Protein 5AX7 (pdb70)

Secondary structure (DSSP, 8-state):
---SSTT-HHHHHHHHHHHHHHHHHHHHHHHHHTTT--EEEEES---SS-HHHHHHHHHHHHHHHHTT-EEEEEESSTTT--HHHHHHHHHTS-GGGEEEEE--EEEEETT-HHHHHHHHHHHHHS-SSEEEEPSEEEE-S-HHHHHHHHHHHHH-TTEEEEESSHHHHHHHHHHHTTTS-EEE---GGGGG---HHHHHHSPP--SEEEES-------SS--EE---SSS---HHHH-TTS-HHHHHHHHHHHHHHHHHTSSEEEE--HHHHHHHHHHT--EEEE--SSTTTTHHHHHHH-GGG-BTTTEEEESSHHHHHHHHHHHHHHT--/--SSTTSHHHHHHHHHHHHHHHHHHHHHHHHHTTT--EEEEES---SS-HHHHHHHHHHHHHHHHTT-EEEEEESSTTT--HHHHHHHHHTS-GGGEEEEE--EEEEETT-HHHHHHHHHHHHHS-SSEEEEPSEEEE-S-HHHHHHHHHHHHH-TTEEEEESSHHHHHHHHHHHTTTS-EEE---GGGGG---HHHHHHSPP--SEEEE-----SS--EE---SSS---HHHH-TTS-HHHHHHHHHHHHHHHHHTSSEEEE--HHHHHHHHHHT--EEEE--SSS-TTHHHHHHH-GGG-BTTTEEEESSHHHHHHHHHHHHHHT--

InterPro domains:
  IPR007345 Polysaccharide pyruvyl transferase [PF04230] (103-357)

Solvent-accessible surface area: 27694 Å² total; per-residue (Å²): 163,128,45,7,0,50,113,4,82,189,24,0,60,46,0,52,53,8,0,71,12,0,22,69,0,0,72,23,10,2,121,46,39,6,77,57,7,107,62,0,0,2,2,8,4,4,52,66,47,30,0,3,34,0,0,1,6,10,0,1,42,87,0,3,98,51,28,117,6,103,44,32,21,34,0,8,115,96,99,64,32,37,35,84,99,0,130,81,75,19,79,138,23,77,131,115,59,1,0,0,0,1,5,1,0,30,8,4,5,35,149,77,84,115,52,8,75,2,7,28,52,0,1,107,68,9,64,84,16,57,2,3,0,2,1,1,28,3,125,16,112,98,118,141,77,17,101,111,5,25,84,0,1,39,117,18,80,64,1,13,2,0,0,20,6,22,64,5,5,29,29,0,9,118,36,5,2,182,91,1,39,3,12,15,0,0,0,1,0,0,21,26,10,65,15,32,109,56,43,98,84,21,100,108,90,69,28,6,6,16,0,11,111,129,141,88,116,94,89,41,143,31,78,91,20,68,87,47,1,47,148,90,21,17,109,77,8,120,60,114,139,14,57,42,50,68,22,0,47,21,7,16,84,17,0,1,88,28,0,2,24,6,77,0,0,0,0,12,32,4,14,0,0,0,0,0,0,0,0,3,2,11,0,0,0,0,27,77,53,163,174,5,96,1,36,40,2,6,46,13,26,0,55,20,0,54,53,69,0,0,0,28,38,25,106,41,28,107,122,0,44,61,30,12,69,118,3,48,162,63,42,41,9,208,48,8,3,62,113,6,82,225,42,0,60,46,0,52,52,7,0,72,9,0,20,68,0,0,71,25,8,2,120,47,42,6,76,56,6,101,65,0,0,2,2,7,3,3,54,65,46,44,1,2,34,0,0,1,4,15,0,1,64,90,0,2,87,56,32,108,6,97,23,34,20,33,0,7,117,97,99,64,31,34,38,85,94,0,139,73,53,18,87,126,20,78,128,116,62,0,0,0,0,1,5,1,0,30,8,4,6,29,140,78,82,116,50,9,77,4,6,28,54,0,1,122,72,13,61,82,16,56,2,3,0,2,1,1,35,3,125,16,123,88,112,130,79,18,108,118,5,27,71,0,0,41,113,18,79,61,0,12,2,1,0,20,5,24,62,4,6,28,30,0,12,119,35,5,4,183,95,1,44,4,12,14,0,0,1,1,0,0,19,17,10,64,18,38,114,43,39,107,84,23,108,90,90,60,28,5,4,28,0,17,228,87,99,74,90,138,27,79,116,21,96,87,48,4,56,147,90,22,18,110,66,8,122,62,112,137,15,56,42,56,67,24,0,62,18,8,18,82,17,0,2,92,29,0,0,23,2,80,0,0,1,0,14,58,20,16,0,0,0,0,0,0,0,0,4,2,16,0,0,0,0,29,67,42,187,157,9,125,1,42,37,2,7,31,14,26,0,48,19,0,52,54,67,0,0,0,29,40,26,103,39,42,106,119,0,60,58,29,7,85,103,4,55,148,62,42,57,9

Sequence (662 aa):
KKPLFTKSPRNSASCESTITLQSNLLFTYYKHYFAGIKKVALIGFPDHPNKGDSAIYVAEKKLLDALNIEVVYITAQEADYSASELKSIISDIPRDEFALAFHGGGNFGDLYPDHQHLRELVVRDFPSFTTISFPQSVWYNEQQLLEQASILYAENPNITLVTRDRQQSYGFAVDAFGKHNEVLLTPDIVFFMGPIPEIREATPITHDVLILARLDTLNAANLTYSVEDWLLWDPPVAQNPDSSFDDRGQARYEAGAEFLASARVVITDRLHAHILSTLMGIPHIVVENSQMGKITNYHNTWLHHGCTLDGVSVVVDSVDKALSLLLEWNEAGYFKPLFTKSPRNSASCESTITLQSNLLFTYYKHYFAGIKKVALIGFPDHPNKGDSAIYVAEKKLLDALNIEVVYITAQEADYSASELKSIISDIPRDEFALAFHGGGNFGDLYPDHQHLRELVVRDFPSFTTISFPQSVWYNEQQLLEQASILYAENPNITLVTRDRQSYGFAVDAFGKHNEVLLTPDIVFFMGPIPEIREATPITHDVLILARLNAANLTYSVEDWLLWDPPVAQNPDSSFDDRGQARYEAGAEFLASARVVITDRLHAHILSTLMGIPHIVVENSQMGKITNYHNTWLHGCTLDGVSVVVDSVDKALSLLLEWNEAGYF

Radius of gyration: 26.62 Å; Cα contacts (8 Å, |Δi|>4): 1272; chains: 2; bounding box: 64×57×82 Å

Nearest PDB structures (foldseek):
  5ax7-assembly1_A  TM=1.003E+00  e=6.251E-67  Schizosaccharomyces pombe 972h-
  5ax7-assembly1_B  TM=1.002E+00  e=1.310E-64  Schizosaccharomyces pombe 972h-
  6x1l-assembly1_A-2  TM=7.388E-01  e=2.047E-11  Klebsiella pneumoniae subsp. pneumoniae NTUH-K2044
  5l3s-assembly3_E  TM=4.885E-01  e=7.359E-01  Saccharolobus solfataricus P2
  5ax7-assembly1_B  TM=1.003E+00  e=1.657E-67  Schizosaccharomyces pombe 972h-

B-factor: mean 54.09, std 15.72, range [27.33, 102.31]

Structure (mmCIF, N/CA/C/O backbone):
data_5AX7
#
_entry.id   5AX7
#
_cell.length_a   85.529
_cell.length_b   85.529
_cell.length_c   93.611
_cell.angle_alpha   90.00
_cell.angle_beta   90.00
_cell.angle_gamma   120.00
#
_symmetry.space_group_name_H-M   'P 31'
#
loop_
_entity.id
_entity.type
_entity.pdbx_description
1 polymer 'Pyruvyl transferase 1'
2 non-polymer 'ZINC ION'
3 water water
#
loop_
_atom_site.group_PDB
_atom_site.id
_atom_site.type_symbol
_atom_site.label_atom_id
_atom_site.label_alt_id
_atom_site.label_comp_id
_atom_site.label_asym_id
_atom_site.label_entity_id
_atom_site.label_seq_id
_atom_site.pdbx_PDB_ins_code
_atom_site.Cartn_x
_atom_site.Cartn_y
_atom_site.Cartn_z
_atom_site.occupancy
_atom_site.B_iso_or_equiv
_atom_site.auth_seq_id
_atom_site.auth_comp_id
_atom_site.auth_asym_id
_atom_site.auth_atom_id
_atom_site.pdbx_PDB_model_num
ATOM 1 N N . LYS A 1 1 ? 7.486 61.509 -1.948 1.00 75.08 54 LYS A N 1
ATOM 2 C CA . LYS A 1 1 ? 6.298 60.786 -1.404 1.00 74.44 54 LYS A CA 1
ATOM 3 C C . LYS A 1 1 ? 6.203 59.368 -1.960 1.00 72.61 54 LYS A C 1
ATOM 4 O O . LYS A 1 1 ? 5.976 58.418 -1.208 1.00 71.80 54 LYS A O 1
ATOM 6 N N . LYS A 1 2 ? 6.379 59.231 -3.274 1.00 70.61 55 LYS A N 1
ATOM 7 C CA . LYS A 1 2 ? 6.261 57.927 -3.934 1.00 68.80 55 LYS A CA 1
ATOM 8 C C . LYS A 1 2 ? 7.431 56.986 -3.563 1.00 63.94 55 LYS A C 1
ATOM 9 O O . LYS A 1 2 ? 8.515 57.449 -3.174 1.00 61.57 55 LYS A O 1
ATOM 15 N N . PRO A 1 3 ? 7.216 55.663 -3.680 1.00 60.46 56 PRO A N 1
ATOM 16 C CA . PRO A 1 3 ? 8.244 54.692 -3.289 1.00 58.01 56 PRO A CA 1
ATOM 17 C C . PRO A 1 3 ? 9.545 54.799 -4.085 1.00 54.96 56 PRO A C 1
ATOM 18 O O . PRO A 1 3 ? 9.541 55.255 -5.227 1.00 55.88 56 PRO A O 1
ATOM 22 N N . LEU A 1 4 ? 10.644 54.375 -3.469 1.00 52.69 57 LEU A N 1
ATOM 23 C CA . LEU A 1 4 ? 11.948 54.330 -4.129 1.00 50.43 57 LEU A CA 1
ATOM 24 C C . LEU A 1 4 ? 11.946 53.233 -5.188 1.00 50.17 57 LEU A C 1
ATOM 25 O O . LEU A 1 4 ? 12.424 53.437 -6.304 1.00 49.35 57 LEU A O 1
ATOM 30 N N . PHE A 1 5 ? 11.413 52.071 -4.822 1.00 50.40 58 PHE A N 1
ATOM 31 C CA . PHE A 1 5 ? 11.163 50.999 -5.775 1.00 52.20 58 PHE A CA 1
ATOM 32 C C . PHE A 1 5 ? 9.699 51.040 -6.198 1.00 53.70 58 PHE A C 1
ATOM 33 O O . PHE A 1 5 ? 8.825 50.451 -5.538 1.00 54.52 58 PHE A O 1
ATOM 41 N N . THR A 1 6 ? 9.449 51.749 -7.299 1.00 55.98 59 THR A N 1
ATOM 42 C CA . THR A 1 6 ? 8.146 51.780 -7.923 1.00 58.79 59 THR A CA 1
ATOM 43 C C . THR A 1 6 ? 8.086 50.401 -8.567 1.00 63.31 59 THR A C 1
ATOM 44 O O . THR A 1 6 ? 9.100 49.911 -9.071 1.00 70.27 59 THR A O 1
ATOM 48 N N . LYS A 1 7 ? 6.919 49.778 -8.538 1.00 63.92 60 LYS A N 1
ATOM 49 C CA . LYS A 1 7 ? 6.711 48.400 -8.996 1.00 64.58 60 LYS A CA 1
ATOM 50 C C . LYS A 1 7 ? 6.920 47.359 -7.887 1.00 64.45 60 LYS A C 1
ATOM 51 O O . LYS A 1 7 ? 6.726 46.175 -8.132 1.00 65.03 60 LYS A O 1
ATOM 57 N N . SER A 1 8 ? 7.317 47.788 -6.687 1.00 64.78 61 SER A N 1
ATOM 58 C CA . SER A 1 8 ? 7.316 46.910 -5.512 1.00 65.89 61 SER A CA 1
ATOM 59 C C . SER A 1 8 ? 7.127 47.762 -4.251 1.00 65.97 61 SER A C 1
ATOM 60 O O . SER A 1 8 ? 7.991 47.777 -3.372 1.00 65.10 61 SER A O 1
ATOM 63 N N . PRO A 1 9 ? 5.974 48.457 -4.155 1.00 65.90 62 PRO A N 1
ATOM 64 C CA . PRO A 1 9 ? 5.772 49.544 -3.190 1.00 66.46 62 PRO A CA 1
ATOM 65 C C . PRO A 1 9 ? 5.841 49.141 -1.716 1.00 65.67 62 PRO A C 1
ATOM 66 O O . PRO A 1 9 ? 6.454 49.855 -0.921 1.00 65.26 62 PRO A O 1
ATOM 70 N N . ARG A 1 10 ? 5.213 48.022 -1.357 1.00 66.27 63 ARG A N 1
ATOM 71 C CA . ARG A 1 10 ? 5.187 47.586 0.044 1.00 68.34 63 ARG A CA 1
ATOM 72 C C . ARG A 1 10 ? 6.585 47.181 0.518 1.00 64.26 63 ARG A C 1
ATOM 73 O O . ARG A 1 10 ? 7.025 47.595 1.592 1.00 64.40 63 ARG A O 1
ATOM 81 N N . ASN A 1 11 ? 7.278 46.387 -0.298 1.00 58.07 64 ASN A N 1
ATOM 82 C CA . ASN A 1 11 ? 8.654 45.986 -0.010 1.00 53.08 64 ASN A CA 1
ATOM 83 C C . ASN A 1 11 ? 9.637 47.159 -0.041 1.00 50.64 64 ASN A C 1
ATOM 84 O O . ASN A 1 11 ? 10.655 47.128 0.648 1.00 50.46 64 ASN A O 1
ATOM 89 N N . SER A 1 12 ? 9.335 48.179 -0.844 1.00 48.78 65 SER A N 1
ATOM 90 C CA . SER A 1 12 ? 10.171 49.383 -0.925 1.00 47.29 65 SER A CA 1
ATOM 91 C C . SER A 1 12 ? 10.305 50.093 0.421 1.00 46.77 65 SER A C 1
ATOM 92 O O . SER A 1 12 ? 11.379 50.600 0.756 1.00 47.93 65 SER A O 1
ATOM 95 N N . ALA A 1 13 ? 9.214 50.127 1.183 1.00 44.75 66 ALA A N 1
ATOM 96 C CA . ALA A 1 13 ? 9.195 50.788 2.490 1.00 44.30 66 ALA A CA 1
ATOM 97 C C . ALA A 1 13 ? 10.237 50.203 3.442 1.00 42.31 66 ALA A C 1
ATOM 98 O O . ALA A 1 13 ? 10.908 50.942 4.163 1.00 41.10 66 ALA A O 1
ATOM 100 N N . SER A 1 14 ? 10.358 48.877 3.440 1.00 42.31 67 SER A N 1
ATOM 101 C CA . SER A 1 14 ? 11.320 48.173 4.286 1.00 42.87 67 SER A CA 1
ATOM 102 C C . SER A 1 14 ? 12.767 48.533 3.939 1.00 42.95 67 SER A C 1
ATOM 103 O O . SER A 1 14 ? 13.582 48.748 4.832 1.00 45.54 67 SER A O 1
ATOM 106 N N . CYS A 1 15 ? 13.084 48.608 2.650 1.00 43.47 68 CYS A N 1
ATOM 107 C CA . CYS A 1 15 ? 14.452 48.919 2.226 1.00 45.71 68 CYS A CA 1
ATOM 108 C C . CYS A 1 15 ? 14.802 50.390 2.430 1.00 44.59 68 CYS A C 1
ATOM 109 O O . CYS A 1 15 ? 15.951 50.720 2.711 1.00 44.72 68 CYS A O 1
ATOM 112 N N . GLU A 1 16 ? 13.812 51.267 2.289 1.00 44.73 69 GLU A N 1
ATOM 113 C CA . GLU A 1 16 ? 14.002 52.692 2.552 1.00 45.23 69 GLU A CA 1
ATOM 114 C C . GLU A 1 16 ? 14.309 52.951 4.027 1.00 43.20 69 GLU A C 1
ATOM 115 O O . GLU A 1 16 ? 15.127 53.813 4.352 1.00 43.06 69 GLU A O 1
ATOM 121 N N . SER A 1 17 ? 13.650 52.206 4.911 1.00 41.62 70 SER A N 1
ATOM 122 C CA . SER A 1 17 ? 13.934 52.271 6.341 1.00 41.17 70 SER A CA 1
ATOM 123 C C . SER A 1 17 ? 15.362 51.826 6.632 1.00 39.53 70 SER A C 1
ATOM 124 O O . SER A 1 17 ? 16.053 52.447 7.434 1.00 37.88 70 SER A O 1
ATOM 127 N N . THR A 1 18 ? 15.786 50.747 5.974 1.00 39.12 71 THR A N 1
ATOM 128 C CA . THR A 1 18 ? 17.138 50.208 6.126 1.00 39.15 71 THR A CA 1
ATOM 129 C C . THR A 1 18 ? 18.203 51.188 5.637 1.00 38.61 71 THR A C 1
ATOM 130 O O . THR A 1 18 ? 19.257 51.318 6.260 1.00 41.73 71 THR A O 1
ATOM 134 N N . ILE A 1 19 ? 17.924 51.881 4.538 1.00 38.69 72 ILE A N 1
ATOM 135 C CA . ILE A 1 19 ? 18.818 52.935 4.048 1.00 39.57 72 ILE A CA 1
ATOM 136 C C . ILE A 1 19 ? 18.955 54.048 5.086 1.00 39.18 72 ILE A C 1
ATOM 137 O O . ILE A 1 19 ? 20.068 54.482 5.390 1.00 40.53 72 ILE A O 1
ATOM 142 N N . THR A 1 20 ? 17.820 54.500 5.615 1.00 38.95 73 THR A N 1
ATOM 143 C CA . THR A 1 20 ? 17.782 55.546 6.640 1.00 39.48 73 THR A CA 1
ATOM 144 C C . THR A 1 20 ? 18.527 55.142 7.913 1.00 38.33 73 THR A C 1
ATOM 145 O O . THR A 1 20 ? 19.226 55.959 8.515 1.00 39.17 73 THR A O 1
ATOM 149 N N . LEU A 1 21 ? 18.379 53.887 8.326 1.00 37.68 74 LEU A N 1
ATOM 150 C CA . LEU A 1 21 ? 19.096 53.393 9.498 1.00 37.56 74 LEU A CA 1
ATOM 151 C C . LEU A 1 21 ? 20.609 53.506 9.301 1.00 37.03 74 LEU A C 1
ATOM 152 O O . LEU A 1 21 ? 21.317 54.038 10.152 1.00 38.41 74 LEU A O 1
ATOM 157 N N . GLN A 1 22 ? 21.097 53.002 8.175 1.00 36.67 75 GLN A N 1
ATOM 158 C CA . GLN A 1 22 ? 22.528 53.028 7.889 1.00 37.23 75 GLN A CA 1
ATOM 159 C C . GLN A 1 22 ? 23.066 54.453 7.807 1.00 37.98 75 GLN A C 1
ATOM 160 O O . GLN A 1 22 ? 24.157 54.738 8.305 1.00 37.73 75 GLN A O 1
ATOM 166 N N . SER A 1 23 ? 22.298 55.337 7.176 1.00 38.02 76 SER A N 1
ATOM 167 C CA . SER A 1 23 ? 22.676 56.743 7.045 1.00 39.72 76 SER A CA 1
ATOM 168 C C . SER A 1 23 ? 22.784 57.437 8.407 1.00 38.63 76 SER A C 1
ATOM 169 O O . SER A 1 23 ? 23.719 58.205 8.642 1.00 38.70 76 SER A O 1
ATOM 172 N N . ASN A 1 24 ? 21.833 57.157 9.296 1.00 37.59 77 ASN A N 1
ATOM 173 C CA . ASN A 1 24 ? 21.841 57.722 10.646 1.00 38.33 77 ASN A CA 1
ATOM 174 C C . ASN A 1 24 ? 23.010 57.221 11.501 1.00 39.41 77 ASN A C 1
ATOM 175 O O . ASN A 1 24 ? 23.627 58.000 12.234 1.00 42.07 77 ASN A O 1
ATOM 180 N N . LEU A 1 25 ? 23.300 55.924 11.419 1.00 38.69 78 LEU A N 1
ATOM 181 C CA . LEU A 1 25 ? 24.422 55.336 12.158 1.00 39.04 78 LEU A CA 1
ATOM 182 C C . LEU A 1 25 ? 25.753 55.931 11.710 1.00 38.19 78 LEU A C 1
ATOM 183 O O . LEU A 1 25 ? 26.601 56.265 12.535 1.00 39.01 78 LEU A O 1
ATOM 188 N N . LEU A 1 26 ? 25.931 56.070 10.402 1.00 38.77 79 LEU A N 1
ATOM 189 C CA . LEU A 1 26 ? 27.129 56.710 9.864 1.00 39.96 79 LEU A CA 1
ATOM 190 C C . LEU A 1 26 ? 27.301 58.109 10.451 1.00 40.19 79 LEU A C 1
ATOM 191 O O . LEU A 1 26 ? 28.376 58.457 10.930 1.00 40.38 79 LEU A O 1
ATOM 196 N N . PHE A 1 27 ? 26.229 58.895 10.422 1.00 40.51 80 PHE A N 1
ATOM 197 C CA . PHE A 1 27 ? 26.251 60.249 10.965 1.00 41.00 80 PHE A CA 1
ATOM 198 C C . PHE A 1 27 ? 26.578 60.243 12.453 1.00 39.63 80 PHE A C 1
ATOM 199 O O . PHE A 1 27 ? 27.478 60.945 12.896 1.00 39.45 80 PHE A O 1
ATOM 207 N N . THR A 1 28 ? 25.849 59.432 13.212 1.00 38.90 81 THR A N 1
ATOM 208 C CA . THR A 1 28 ? 26.032 59.347 14.656 1.00 39.28 81 THR A CA 1
ATOM 209 C C . THR A 1 28 ? 27.463 58.965 15.056 1.00 40.05 81 THR A C 1
ATOM 210 O O . THR A 1 28 ? 28.033 59.558 15.976 1.00 40.01 81 THR A O 1
ATOM 214 N N . TYR A 1 29 ? 28.031 57.969 14.381 1.00 39.14 82 TYR A N 1
ATOM 215 C CA . TYR A 1 29 ? 29.394 57.529 14.685 1.00 39.50 82 TYR A CA 1
ATOM 216 C C . TYR A 1 29 ? 30.417 58.601 14.313 1.00 40.95 82 TYR A C 1
ATOM 217 O O . TYR A 1 29 ? 31.262 58.961 15.125 1.00 42.62 82 TYR A O 1
ATOM 226 N N . TYR A 1 30 ? 30.336 59.110 13.088 1.00 42.14 83 TYR A N 1
ATOM 227 C CA . TYR A 1 30 ? 31.360 60.029 12.591 1.00 44.26 83 TYR A CA 1
ATOM 228 C C . TYR A 1 30 ? 31.237 61.447 13.159 1.00 47.02 83 TYR A C 1
ATOM 229 O O . TYR A 1 30 ? 32.245 62.141 13.301 1.00 46.79 83 TYR A O 1
ATOM 238 N N . LYS A 1 31 ? 30.021 61.869 13.500 1.00 47.37 84 LYS A N 1
ATOM 239 C CA . LYS A 1 31 ? 29.837 63.114 14.241 1.00 49.35 84 LYS A CA 1
ATOM 240 C C . LYS A 1 31 ? 30.618 63.048 15.555 1.00 47.68 84 LYS A C 1
ATOM 241 O O . LYS A 1 31 ? 31.355 63.969 15.888 1.00 46.78 84 LYS A O 1
ATOM 247 N N . HIS A 1 32 ? 30.464 61.943 16.282 1.00 46.86 85 HIS A N 1
ATOM 248 C CA . HIS A 1 32 ? 31.173 61.745 17.544 1.00 45.15 85 HIS A CA 1
ATOM 249 C C . HIS A 1 32 ? 32.694 61.726 17.363 1.00 45.49 85 HIS A C 1
ATOM 250 O O . HIS A 1 32 ? 33.405 62.484 18.025 1.00 46.56 85 HIS A O 1
ATOM 257 N N . TYR A 1 33 ? 33.188 60.871 16.469 1.00 43.27 86 TYR A N 1
ATOM 258 C CA . TYR A 1 33 ? 34.635 60.671 16.330 1.00 42.93 86 TYR A CA 1
ATOM 259 C C . TYR A 1 33 ? 35.361 61.822 15.621 1.00 43.41 86 TYR A C 1
ATOM 260 O O . TYR A 1 33 ? 36.576 61.955 15.759 1.00 43.05 86 TYR A O 1
ATOM 269 N N . PHE A 1 34 ? 34.618 62.649 14.881 1.00 44.37 87 PHE A N 1
ATOM 270 C CA . PHE A 1 34 ? 35.166 63.872 14.289 1.00 44.84 87 PHE A CA 1
ATOM 271 C C . PHE A 1 34 ? 34.872 65.114 15.138 1.00 46.31 87 PHE A C 1
ATOM 272 O O . PHE A 1 34 ? 35.090 66.234 14.678 1.00 48.14 87 PHE A O 1
ATOM 280 N N . ALA A 1 35 ? 34.404 64.928 16.371 1.00 47.35 88 ALA A N 1
ATOM 281 C CA . ALA A 1 35 ? 34.108 66.055 17.262 1.00 48.54 88 ALA A CA 1
ATOM 282 C C . ALA A 1 35 ? 35.313 66.983 17.384 1.00 48.86 88 ALA A C 1
ATOM 283 O O . ALA A 1 35 ? 36.417 66.532 17.697 1.00 49.08 88 ALA A O 1
ATOM 285 N N . GLY A 1 36 ? 35.097 68.272 17.120 1.00 48.86 89 GLY A N 1
ATOM 286 C CA . GLY A 1 36 ? 36.154 69.285 17.210 1.00 48.57 89 GLY A CA 1
ATOM 287 C C . GLY A 1 36 ? 36.944 69.503 15.930 1.00 49.00 89 GLY A C 1
ATOM 288 O O . GLY A 1 36 ? 37.646 70.507 15.797 1.00 48.83 89 GLY A O 1
ATOM 289 N N . ILE A 1 37 ? 36.829 68.573 14.982 1.00 49.46 90 ILE A N 1
ATOM 290 C CA . ILE A 1 37 ? 37.625 68.616 13.757 1.00 48.34 90 ILE A CA 1
ATOM 291 C C . ILE A 1 37 ? 36.983 69.578 12.767 1.00 48.14 90 ILE A C 1
ATOM 292 O O . ILE A 1 37 ? 35.773 69.544 12.558 1.00 46.61 90 ILE A O 1
ATOM 297 N N . LYS A 1 38 ? 37.803 70.441 12.173 1.00 50.60 91 LYS A N 1
ATOM 298 C CA . LYS A 1 38 ? 37.355 71.376 11.140 1.00 50.89 91 LYS A CA 1
ATOM 299 C C . LYS A 1 38 ? 37.970 71.087 9.771 1.00 50.89 91 LYS A C 1
ATOM 300 O O . LYS A 1 38 ? 37.352 71.369 8.742 1.00 49.29 91 LYS A O 1
ATOM 306 N N . LYS A 1 39 ? 39.185 70.540 9.757 1.00 51.98 92 LYS A N 1
ATOM 307 C CA . LYS A 1 39 ? 39.909 70.301 8.512 1.00 53.73 92 LYS A CA 1
ATOM 308 C C . LYS A 1 39 ? 40.508 68.898 8.491 1.00 52.80 92 LYS A C 1
ATOM 309 O O . LYS A 1 39 ? 40.896 68.363 9.528 1.00 53.14 92 LYS A O 1
ATOM 315 N N . VAL A 1 40 ? 40.593 68.318 7.297 1.00 52.89 93 VAL A N 1
ATOM 316 C CA . VAL A 1 40 ? 40.973 66.920 7.138 1.00 53.67 93 VAL A CA 1
ATOM 317 C C . VAL A 1 40 ? 41.860 66.724 5.909 1.00 53.92 93 VAL A C 1
ATOM 318 O O . VAL A 1 40 ? 41.687 67.399 4.892 1.00 54.25 93 VAL A O 1
ATOM 322 N N . ALA A 1 41 ? 42.814 65.801 6.023 1.00 51.44 94 ALA A N 1
ATOM 323 C CA . ALA A 1 41 ? 43.557 65.295 4.875 1.00 49.57 94 ALA A CA 1
ATOM 324 C C . ALA A 1 41 ? 43.029 63.900 4.536 1.00 48.45 94 ALA A C 1
ATOM 325 O O . ALA A 1 41 ? 42.938 63.044 5.417 1.00 47.91 94 ALA A O 1
ATOM 327 N N . LEU A 1 42 ? 42.675 63.679 3.271 1.00 46.84 95 LEU A N 1
ATOM 328 C CA . LEU A 1 42 ? 42.207 62.372 2.818 1.00 46.92 95 LEU A CA 1
ATOM 329 C C . LEU A 1 42 ? 43.375 61.548 2.283 1.00 46.92 95 LEU A C 1
ATOM 330 O O . LEU A 1 42 ? 44.061 61.962 1.348 1.00 47.56 95 LEU A O 1
ATOM 335 N N . ILE A 1 43 ? 43.592 60.379 2.880 1.00 45.75 96 ILE A N 1
ATOM 336 C CA . ILE A 1 43 ? 44.710 59.517 2.521 1.00 44.60 96 ILE A CA 1
ATOM 337 C C . ILE A 1 43 ? 44.191 58.278 1.795 1.00 44.40 96 I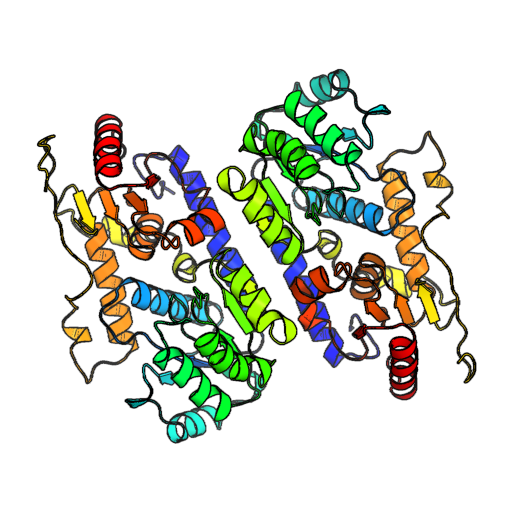LE A C 1
ATOM 338 O O . ILE A 1 43 ? 43.302 57.586 2.292 1.00 41.87 96 ILE A O 1
ATOM 343 N N . GLY A 1 44 ? 44.757 58.004 0.622 1.00 44.42 97 GLY A N 1
ATOM 344 C CA . GLY A 1 44 ? 44.418 56.817 -0.159 1.00 43.33 97 GLY A CA 1
ATOM 345 C C . GLY A 1 44 ? 43.285 57.032 -1.142 1.00 44.01 97 GLY A C 1
ATOM 346 O O . GLY A 1 44 ? 42.473 56.137 -1.361 1.00 41.61 97 GLY A O 1
ATOM 347 N N . PHE A 1 45 ? 43.231 58.217 -1.744 1.00 44.80 98 PHE A N 1
ATOM 348 C CA . PHE A 1 45 ? 42.203 58.527 -2.729 1.00 44.98 98 PHE A CA 1
ATOM 349 C C . PHE A 1 45 ? 42.305 57.552 -3.900 1.00 45.13 98 PHE A C 1
ATOM 350 O O . PHE A 1 45 ? 43.403 57.311 -4.398 1.00 45.47 98 PHE A O 1
ATOM 358 N N . PRO A 1 46 ? 41.164 57.001 -4.357 1.00 46.48 99 PRO A N 1
ATOM 359 C CA . PRO A 1 46 ? 41.205 55.975 -5.393 1.00 48.51 99 PRO A CA 1
ATOM 360 C C . PRO A 1 46 ? 41.341 56.568 -6.793 1.00 49.93 99 PRO A C 1
ATOM 361 O O . PRO A 1 46 ? 40.343 56.767 -7.489 1.00 51.05 99 PRO A O 1
ATOM 365 N N . ASP A 1 47 ? 42.576 56.835 -7.201 1.00 52.02 100 ASP A N 1
ATOM 366 C CA . ASP A 1 47 ? 42.839 57.390 -8.522 1.00 53.05 100 ASP A CA 1
ATOM 367 C C . ASP A 1 47 ? 43.003 56.261 -9.537 1.00 51.97 100 ASP A C 1
ATOM 368 O O . ASP A 1 47 ? 44.105 55.987 -10.026 1.00 51.88 100 ASP A O 1
ATOM 373 N N . HIS A 1 48 ? 41.881 55.615 -9.840 1.00 50.91 101 HIS A N 1
ATOM 374 C CA . HIS A 1 48 ? 41.831 54.507 -10.787 1.00 51.21 101 HIS A CA 1
ATOM 375 C C . HIS A 1 48 ? 40.367 54.274 -11.183 1.00 52.36 101 HIS A C 1
ATOM 376 O O . HIS A 1 48 ? 39.467 54.819 -10.539 1.00 53.07 101 HIS A O 1
ATOM 383 N N . PRO A 1 49 ? 40.119 53.482 -12.244 1.00 53.79 102 PRO A N 1
ATOM 384 C CA . PRO A 1 49 ? 38.777 53.417 -12.850 1.00 54.49 102 PRO A CA 1
ATOM 385 C C . PRO A 1 49 ? 37.623 52.785 -12.051 1.00 55.50 102 PRO A C 1
ATOM 386 O O . PRO A 1 49 ? 36.483 52.874 -12.501 1.00 55.46 102 PRO A O 1
ATOM 390 N N . ASN A 1 50 ? 37.885 52.161 -10.905 1.00 55.36 103 ASN A N 1
ATOM 391 C CA . ASN A 1 50 ? 36.813 51.488 -10.162 1.00 55.77 103 ASN A CA 1
ATOM 392 C C . ASN A 1 50 ? 35.705 52.447 -9.712 1.00 54.66 103 ASN A C 1
ATOM 393 O O . ASN A 1 50 ? 35.941 53.359 -8.923 1.00 53.54 103 ASN A O 1
ATOM 398 N N . LYS A 1 51 ? 34.496 52.209 -10.213 1.00 54.93 104 LYS A N 1
ATOM 399 C CA . LYS A 1 51 ? 33.343 53.085 -9.965 1.00 54.73 104 LYS A CA 1
ATOM 400 C C . LYS A 1 51 ? 32.884 53.092 -8.506 1.00 53.16 104 LYS A C 1
ATOM 401 O O . LYS A 1 51 ? 32.476 54.134 -7.987 1.00 55.21 104 LYS A O 1
ATOM 407 N N . GLY A 1 52 ? 32.941 51.934 -7.855 1.00 50.00 105 GLY A N 1
ATOM 408 C CA . GLY A 1 52 ? 32.541 51.814 -6.455 1.00 48.15 105 GLY A CA 1
ATOM 409 C C . GLY A 1 52 ? 33.414 52.615 -5.511 1.00 46.89 105 GLY A C 1
ATOM 410 O O . GLY A 1 52 ? 32.912 53.245 -4.579 1.00 46.44 105 GLY A O 1
ATOM 411 N N . ASP A 1 53 ? 34.722 52.597 -5.755 1.00 45.69 106 ASP A N 1
ATOM 412 C CA . ASP A 1 53 ? 35.674 53.311 -4.907 1.00 46.01 106 ASP A CA 1
ATOM 413 C C . ASP A 1 53 ? 35.539 54.824 -5.064 1.00 45.45 106 ASP A C 1
ATOM 414 O O . ASP A 1 53 ? 35.771 55.574 -4.116 1.00 44.84 106 ASP A O 1
ATOM 419 N N . SER A 1 54 ? 35.171 55.270 -6.260 1.00 45.54 107 SER A N 1
ATOM 420 C CA . SER A 1 54 ? 34.898 56.689 -6.489 1.00 47.44 107 SER A CA 1
ATOM 421 C C . SER A 1 54 ? 33.578 57.115 -5.842 1.00 44.94 107 SER A C 1
ATOM 422 O O . SER A 1 54 ? 33.457 58.245 -5.364 1.00 43.43 107 SER A O 1
ATOM 425 N N . ALA A 1 55 ? 32.599 56.213 -5.830 1.00 42.81 108 ALA A N 1
ATOM 426 C CA . ALA A 1 55 ? 31.346 56.457 -5.117 1.00 42.34 108 ALA A CA 1
ATOM 427 C C . ALA A 1 55 ? 31.598 56.570 -3.613 1.00 41.54 108 ALA A C 1
ATOM 428 O O . ALA A 1 55 ? 30.955 57.366 -2.933 1.00 42.64 108 ALA A O 1
ATOM 430 N N . ILE A 1 56 ? 32.542 55.776 -3.108 1.00 41.60 109 ILE A N 1
ATOM 431 C CA . ILE A 1 56 ? 32.995 55.888 -1.721 1.00 41.46 109 ILE A CA 1
ATOM 432 C C . ILE A 1 56 ? 33.550 57.293 -1.460 1.00 41.30 109 ILE A C 1
ATOM 433 O O . ILE A 1 56 ? 33.215 57.911 -0.451 1.00 40.99 109 ILE A O 1
ATOM 438 N N . TYR A 1 57 ? 34.376 57.798 -2.373 1.00 41.14 110 TYR A N 1
ATOM 439 C CA . TYR A 1 57 ? 34.922 59.150 -2.237 1.00 43.58 110 TYR A CA 1
ATOM 440 C C . TYR A 1 57 ? 33.842 60.238 -2.156 1.00 43.26 110 TYR A C 1
ATOM 441 O O . TYR A 1 57 ? 33.922 61.124 -1.307 1.00 43.61 110 TYR A O 1
ATOM 450 N N . VAL A 1 58 ? 32.839 60.171 -3.030 1.00 43.73 111 VAL A N 1
ATOM 451 C CA . VAL A 1 58 ? 31.796 61.203 -3.068 1.00 44.20 111 VAL A CA 1
ATOM 452 C C . VAL A 1 58 ? 30.987 61.185 -1.775 1.00 44.17 111 VAL A C 1
ATOM 453 O O . VAL A 1 58 ? 30.654 62.238 -1.230 1.00 44.48 111 VAL A O 1
ATOM 457 N N . ALA A 1 59 ? 30.675 59.986 -1.290 1.00 44.95 112 ALA A N 1
ATOM 458 C CA . ALA A 1 59 ? 29.952 59.833 -0.027 1.00 44.70 112 ALA A CA 1
ATOM 459 C C . ALA A 1 59 ? 30.771 60.341 1.158 1.00 45.16 112 ALA A C 1
ATOM 460 O O . ALA A 1 59 ? 30.209 60.849 2.133 1.00 46.21 112 ALA A O 1
ATOM 462 N N . GLU A 1 60 ? 32.093 60.198 1.074 1.00 45.94 113 GLU A N 1
ATOM 463 C CA . GLU A 1 60 ? 32.991 60.741 2.093 1.00 46.01 113 GLU A CA 1
ATOM 464 C C . GLU A 1 60 ? 32.936 62.266 2.099 1.00 45.74 113 GLU A C 1
ATOM 465 O O . GLU A 1 60 ? 32.837 62.878 3.160 1.00 45.61 113 GLU A O 1
ATOM 471 N N . LYS A 1 61 ? 33.004 62.869 0.914 1.00 48.09 114 LYS A N 1
ATOM 472 C CA . LYS A 1 61 ? 32.802 64.315 0.758 1.00 50.39 114 LYS A CA 1
ATOM 473 C C . LYS A 1 61 ? 31.486 64.780 1.363 1.00 49.89 114 LYS A C 1
ATOM 474 O O . LYS A 1 61 ? 31.441 65.773 2.089 1.00 49.70 114 LYS A O 1
ATOM 480 N N . LYS A 1 62 ? 30.415 64.065 1.035 1.00 49.61 115 LYS A N 1
ATOM 481 C CA . LYS A 1 62 ? 29.076 64.426 1.490 1.00 49.64 115 LYS A CA 1
ATOM 482 C C . LYS A 1 62 ? 28.995 64.443 3.018 1.00 49.52 115 LYS A C 1
ATOM 483 O O . LYS A 1 62 ? 28.476 65.395 3.604 1.00 50.36 115 LYS A O 1
ATOM 489 N N . LEU A 1 63 ? 29.517 63.397 3.653 1.00 49.37 116 LEU A N 1
ATOM 490 C CA . LEU A 1 63 ? 29.512 63.304 5.112 1.00 49.78 116 LEU A CA 1
ATOM 491 C C . LEU A 1 63 ? 30.353 64.401 5.754 1.00 48.49 116 LEU A C 1
ATOM 492 O O . LEU A 1 63 ? 29.924 65.011 6.736 1.00 47.65 116 LEU A O 1
ATOM 497 N N . LEU A 1 64 ? 31.545 64.636 5.211 1.00 46.83 117 LEU A N 1
ATOM 498 C CA . LEU A 1 64 ? 32.423 65.692 5.713 1.00 46.94 117 LEU A CA 1
ATOM 499 C C . LEU A 1 64 ? 31.771 67.073 5.581 1.00 47.63 117 LEU A C 1
ATOM 500 O O . LEU A 1 64 ? 31.851 67.890 6.500 1.00 46.86 117 LEU A O 1
ATOM 505 N N . ASP A 1 65 ? 31.116 67.319 4.448 1.00 48.72 118 ASP A N 1
ATOM 506 C CA . ASP A 1 65 ? 30.337 68.548 4.250 1.00 50.90 118 ASP A CA 1
ATOM 507 C C . ASP A 1 65 ? 29.202 68.677 5.270 1.00 49.40 118 ASP A C 1
ATOM 508 O O . ASP A 1 65 ? 28.964 69.763 5.792 1.00 52.52 118 ASP A O 1
ATOM 513 N N . ALA A 1 66 ? 28.514 67.574 5.555 1.00 45.87 119 ALA A N 1
ATOM 514 C CA . ALA A 1 66 ? 27.427 67.573 6.537 1.00 44.29 119 ALA A CA 1
ATOM 515 C C . ALA A 1 66 ? 27.908 67.847 7.967 1.00 45.05 119 ALA A C 1
ATOM 516 O O . ALA A 1 66 ? 27.123 68.284 8.810 1.00 43.43 119 ALA A O 1
ATOM 518 N N . LEU A 1 67 ? 29.188 67.586 8.238 1.00 46.34 120 LEU A N 1
ATOM 519 C CA . LEU A 1 67 ? 29.790 67.881 9.540 1.00 47.03 120 LEU A CA 1
ATOM 520 C C . LEU A 1 67 ? 30.599 69.186 9.538 1.00 48.79 120 LEU A C 1
ATOM 521 O O . LEU A 1 67 ? 31.336 69.468 10.486 1.00 48.38 120 LEU A O 1
ATOM 526 N N . ASN A 1 68 ? 30.449 69.984 8.482 1.00 50.57 121 ASN A N 1
ATOM 527 C CA . ASN A 1 68 ? 31.242 71.199 8.295 1.00 51.63 121 ASN A CA 1
ATOM 528 C C . ASN A 1 68 ? 32.736 70.954 8.468 1.00 49.88 121 ASN A C 1
ATOM 529 O O . ASN A 1 68 ? 33.394 71.612 9.273 1.00 49.10 121 ASN A O 1
ATOM 534 N N . ILE A 1 69 ? 33.255 69.992 7.712 1.00 49.32 122 ILE A N 1
ATOM 535 C CA . ILE A 1 69 ? 34.679 69.687 7.701 1.00 48.57 122 ILE A CA 1
ATOM 536 C C . ILE A 1 69 ? 35.192 69.851 6.277 1.00 49.64 122 ILE A C 1
ATOM 537 O O . ILE A 1 69 ? 34.597 69.333 5.333 1.00 47.79 122 ILE A O 1
ATOM 542 N N . GLU A 1 70 ? 36.298 70.580 6.137 1.00 51.90 123 GLU A N 1
ATOM 543 C CA . GLU A 1 70 ? 36.900 70.859 4.837 1.00 52.92 123 GLU A CA 1
ATOM 544 C C . GLU A 1 70 ? 38.033 69.879 4.543 1.00 50.33 123 GLU A C 1
ATOM 545 O O . GLU A 1 70 ? 38.859 69.598 5.407 1.00 48.21 123 GLU A O 1
ATOM 551 N N . VAL A 1 71 ? 38.070 69.372 3.316 1.00 50.00 124 VAL A N 1
ATOM 552 C CA . VAL A 1 71 ? 39.192 68.578 2.842 1.00 50.10 124 VAL A CA 1
ATOM 553 C C . VAL A 1 71 ? 40.263 69.543 2.340 1.00 51.54 124 VAL A C 1
ATOM 554 O O . VAL A 1 71 ? 40.075 70.193 1.313 1.00 52.69 124 VAL A O 1
ATOM 558 N N . VAL A 1 72 ? 41.378 69.635 3.065 1.00 52.13 125 VAL A N 1
ATOM 559 C CA . VAL A 1 72 ? 42.461 70.568 2.720 1.00 51.72 125 VAL A CA 1
ATOM 560 C C . VAL A 1 72 ? 43.636 69.900 2.003 1.00 52.51 125 VAL A C 1
ATOM 561 O O . VAL A 1 72 ? 44.571 70.578 1.582 1.00 54.09 125 VAL A O 1
ATOM 565 N N . TYR A 1 73 ? 43.595 68.577 1.866 1.00 54.57 126 TYR A N 1
ATOM 566 C CA . TYR A 1 73 ? 44.667 67.843 1.195 1.00 53.57 126 TYR A CA 1
ATOM 567 C C . TYR A 1 73 ? 44.212 66.437 0.818 1.00 54.05 126 TYR A C 1
ATOM 568 O O . TYR A 1 73 ? 43.477 65.793 1.565 1.00 52.27 126 TYR A O 1
ATOM 577 N N . ILE A 1 74 ? 44.656 65.978 -0.349 1.00 54.18 127 ILE A N 1
ATOM 578 C CA . ILE A 1 74 ? 44.351 64.640 -0.832 1.00 54.68 127 ILE A CA 1
ATOM 579 C C . ILE A 1 74 ? 45.615 64.011 -1.410 1.00 54.52 127 ILE A C 1
ATOM 580 O O . ILE A 1 74 ? 46.353 64.657 -2.152 1.00 56.38 127 ILE A O 1
ATOM 585 N N . THR A 1 75 ? 45.864 62.756 -1.049 1.00 54.47 128 THR A N 1
ATOM 586 C CA . THR A 1 75 ? 46.887 61.944 -1.699 1.00 52.98 128 THR A CA 1
ATOM 587 C C . THR A 1 75 ? 46.283 60.626 -2.145 1.00 51.01 128 THR A C 1
ATOM 588 O O . THR A 1 75 ? 45.542 59.995 -1.392 1.00 48.50 128 THR A O 1
ATOM 592 N N . ALA A 1 76 ? 46.628 60.212 -3.360 1.00 51.29 129 ALA A N 1
ATOM 593 C CA . ALA A 1 76 ? 46.207 58.925 -3.901 1.00 52.76 129 ALA A CA 1
ATOM 594 C C . ALA A 1 76 ? 47.281 57.868 -3.674 1.00 55.20 129 ALA A C 1
ATOM 595 O O . ALA A 1 76 ? 47.003 56.801 -3.123 1.00 55.61 129 ALA A O 1
ATOM 597 N N . GLN A 1 77 ? 48.499 58.173 -4.120 1.00 56.89 130 GLN A N 1
ATOM 598 C CA . GLN A 1 77 ? 49.633 57.252 -4.046 1.00 57.89 130 GLN A CA 1
ATOM 599 C C . GLN A 1 77 ? 50.845 57.919 -3.420 1.00 56.12 130 GLN A C 1
ATOM 600 O O . GLN A 1 77 ? 50.877 59.135 -3.220 1.00 54.96 130 GLN A O 1
ATOM 606 N N . GLU A 1 78 ? 51.850 57.103 -3.126 1.00 54.17 131 GLU A N 1
ATOM 607 C CA . GLU A 1 78 ? 53.123 57.589 -2.610 1.00 53.67 131 GLU A CA 1
ATOM 608 C C . GLU A 1 78 ? 53.793 58.571 -3.574 1.00 52.63 131 GLU A C 1
ATOM 609 O O . GLU A 1 78 ? 54.411 59.543 -3.144 1.00 51.60 131 GLU A O 1
ATOM 615 N N . ALA A 1 79 ? 53.656 58.316 -4.872 1.00 53.23 132 ALA A N 1
ATOM 616 C CA . ALA A 1 79 ? 54.284 59.149 -5.897 1.00 54.83 132 ALA A CA 1
ATOM 617 C C . ALA A 1 79 ? 53.841 60.612 -5.839 1.00 55.60 132 ALA A C 1
ATOM 618 O O . ALA A 1 79 ? 54.654 61.509 -6.066 1.00 56.47 132 ALA A O 1
ATOM 620 N N . ASP A 1 80 ? 52.563 60.849 -5.533 1.00 54.77 133 ASP A N 1
ATOM 621 C CA . ASP A 1 80 ? 52.024 62.214 -5.459 1.00 53.63 133 ASP A CA 1
ATOM 622 C C . ASP A 1 80 ? 52.035 62.797 -4.038 1.00 53.12 133 ASP A C 1
ATOM 623 O O . ASP A 1 80 ? 51.798 63.993 -3.855 1.00 52.22 133 ASP A O 1
ATOM 628 N N . TYR A 1 81 ? 52.310 61.958 -3.042 1.00 53.55 134 TYR A N 1
ATOM 629 C CA . TYR A 1 81 ? 52.413 62.406 -1.650 1.00 53.28 134 TYR A CA 1
ATOM 630 C C . TYR A 1 81 ? 53.601 63.345 -1.444 1.00 55.25 134 TYR A C 1
ATOM 631 O O . TYR A 1 81 ? 54.687 63.108 -1.974 1.00 54.74 134 TYR A O 1
ATOM 640 N N . SER A 1 82 ? 53.381 64.400 -0.663 1.00 58.29 135 SER A N 1
ATOM 641 C CA . SER A 1 82 ? 54.438 65.326 -0.275 1.00 60.71 135 SER A CA 1
ATOM 642 C C . SER A 1 82 ? 54.268 65.739 1.185 1.00 61.62 135 SER A C 1
ATOM 643 O O . SER A 1 82 ? 53.302 66.419 1.534 1.00 62.70 135 SER A O 1
ATOM 646 N N . ALA A 1 83 ? 55.213 65.331 2.028 1.00 62.52 136 ALA A N 1
ATOM 647 C CA . ALA A 1 83 ? 55.185 65.668 3.450 1.00 63.98 136 ALA A CA 1
ATOM 648 C C . ALA A 1 83 ? 55.379 67.167 3.693 1.00 65.43 136 ALA A C 1
ATOM 649 O O . ALA A 1 83 ? 54.744 67.734 4.586 1.00 63.91 136 ALA A O 1
ATOM 651 N N . SER A 1 84 ? 56.244 67.803 2.898 1.00 67.41 137 SER A N 1
ATOM 652 C CA . SER A 1 84 ? 56.513 69.241 3.038 1.00 67.72 137 SER A CA 1
ATOM 653 C C . SER A 1 84 ? 55.247 70.037 2.747 1.00 67.17 137 SER A C 1
ATOM 654 O O . SER A 1 84 ? 54.899 70.949 3.492 1.00 66.84 137 SER A O 1
ATOM 657 N N . GLU A 1 85 ? 54.567 69.686 1.657 1.00 67.46 138 GLU A N 1
ATOM 658 C CA . GLU A 1 85 ? 53.337 70.368 1.252 1.00 68.54 138 GLU A CA 1
ATOM 659 C C . GLU A 1 85 ? 52.236 70.224 2.303 1.00 68.17 138 GLU A C 1
ATOM 660 O O . GLU A 1 85 ? 51.534 71.190 2.602 1.00 67.44 138 GLU A O 1
ATOM 666 N N . LEU A 1 86 ? 52.087 69.025 2.864 1.00 67.30 139 LEU A N 1
ATOM 667 C CA . LEU A 1 86 ? 51.092 68.795 3.915 1.00 66.68 139 LEU A CA 1
ATOM 668 C C . LEU A 1 86 ? 51.469 69.507 5.217 1.00 66.66 139 LEU A C 1
ATOM 669 O O . LEU A 1 86 ? 50.602 70.040 5.904 1.00 68.11 139 LEU A O 1
ATOM 674 N N . LYS A 1 87 ? 52.760 69.514 5.543 1.00 67.96 140 LYS A N 1
ATOM 675 C CA . LYS A 1 87 ? 53.263 70.197 6.743 1.00 69.49 140 LYS A CA 1
ATOM 676 C C . LYS A 1 87 ? 52.956 71.695 6.714 1.00 67.32 140 LYS A C 1
ATOM 677 O O . LYS A 1 87 ? 52.601 72.272 7.741 1.00 65.46 140 LYS A O 1
ATOM 683 N N . SER A 1 88 ? 53.073 72.308 5.535 1.00 68.00 141 SER A N 1
ATOM 684 C CA . SER A 1 88 ? 52.798 73.736 5.366 1.00 69.45 141 SER A CA 1
ATOM 685 C C . SER A 1 88 ? 51.302 74.026 5.409 1.00 72.02 141 SER A C 1
ATOM 686 O O . SER A 1 88 ? 50.883 75.056 5.936 1.00 73.95 141 SER A O 1
ATOM 689 N N . ILE A 1 89 ? 50.502 73.122 4.849 1.00 75.15 142 ILE A N 1
ATOM 690 C CA . ILE A 1 89 ? 49.045 73.284 4.831 1.00 76.38 142 ILE A CA 1
ATOM 691 C C . ILE A 1 89 ? 48.467 73.271 6.252 1.00 76.48 142 ILE A C 1
ATOM 692 O O . ILE A 1 89 ? 47.559 74.049 6.557 1.00 77.60 142 ILE A O 1
ATOM 697 N N . ILE A 1 90 ? 48.999 72.410 7.116 1.00 77.36 143 ILE A N 1
ATOM 698 C CA . ILE A 1 90 ? 48.492 72.290 8.487 1.00 78.59 143 ILE A CA 1
ATOM 699 C C . ILE A 1 90 ? 49.229 73.158 9.504 1.00 80.29 143 ILE A C 1
ATOM 700 O O . ILE A 1 90 ? 48.844 73.193 10.674 1.00 79.08 143 ILE A O 1
ATOM 705 N N . SER A 1 91 ? 50.280 73.853 9.075 1.00 82.39 144 SER A N 1
ATOM 706 C CA . SER A 1 91 ? 51.021 74.726 9.981 1.00 83.47 144 SER A CA 1
ATOM 707 C C . SER A 1 91 ? 50.118 75.705 10.715 1.00 84.37 144 SER A C 1
ATOM 708 O O . SER A 1 91 ? 50.283 75.901 11.915 1.00 82.16 144 SER A O 1
ATOM 711 N N . ASP A 1 92 ? 49.162 76.299 9.996 1.00 84.26 145 ASP A N 1
ATOM 712 C CA . ASP A 1 92 ? 48.268 77.308 10.567 1.00 84.34 145 ASP A CA 1
ATOM 713 C C . ASP A 1 92 ? 46.994 76.747 11.224 1.00 79.65 145 ASP A C 1
ATOM 714 O O . ASP A 1 92 ? 46.132 77.517 11.659 1.00 81.19 145 ASP A O 1
ATOM 719 N N . ILE A 1 93 ? 46.889 75.423 11.330 1.00 73.08 146 ILE A N 1
ATOM 720 C CA . ILE A 1 93 ? 45.706 74.783 11.901 1.00 67.93 146 ILE A CA 1
ATOM 721 C C . ILE A 1 93 ? 45.993 74.302 13.325 1.00 65.95 146 ILE A C 1
ATOM 722 O O . ILE A 1 93 ? 46.999 73.630 13.559 1.00 66.13 146 ILE A O 1
ATOM 727 N N . PRO A 1 94 ? 45.110 74.640 14.283 1.00 64.29 147 PRO A N 1
ATOM 728 C CA . PRO A 1 94 ? 45.234 74.089 15.636 1.00 64.96 147 PRO A CA 1
ATOM 729 C C . PRO A 1 94 ? 45.182 72.558 15.643 1.00 65.42 147 PRO A C 1
ATOM 730 O O . PRO A 1 94 ? 44.328 71.971 14.980 1.00 64.11 147 PRO A O 1
ATOM 734 N N . ARG A 1 95 ? 46.081 71.934 16.402 1.00 66.41 148 ARG A N 1
ATOM 735 C CA . ARG A 1 95 ? 46.205 70.472 16.456 1.00 67.99 148 ARG A CA 1
ATOM 736 C C . ARG A 1 95 ? 44.860 69.746 16.553 1.00 66.77 148 ARG A C 1
ATOM 737 O O . ARG A 1 95 ? 44.598 68.822 15.786 1.00 66.02 148 ARG A O 1
ATOM 745 N N . ASP A 1 96 ? 44.012 70.181 17.482 1.00 65.06 149 ASP A N 1
ATOM 746 C CA . ASP A 1 96 ? 42.736 69.512 17.750 1.00 64.23 149 ASP A CA 1
ATOM 747 C C . ASP A 1 96 ? 41.648 69.768 16.697 1.00 61.85 149 ASP A C 1
ATOM 748 O O . ASP A 1 96 ? 40.562 69.188 16.781 1.00 60.11 149 ASP A O 1
ATOM 753 N N . GLU A 1 97 ? 41.932 70.625 15.716 1.00 59.08 150 GLU A N 1
ATOM 754 C CA . GLU A 1 97 ? 41.003 70.886 14.614 1.00 56.95 150 GLU A CA 1
ATOM 755 C C . GLU A 1 97 ? 41.348 70.103 13.342 1.00 53.38 150 GLU A C 1
ATOM 756 O O . GLU A 1 97 ? 40.585 70.135 12.373 1.00 50.67 150 GLU A O 1
ATOM 762 N N . PHE A 1 98 ? 42.486 69.409 13.342 1.00 50.25 151 PHE A N 1
ATOM 763 C CA . PHE A 1 98 ? 42.935 68.665 12.166 1.00 49.32 151 PHE A CA 1
ATOM 764 C C . PHE A 1 98 ? 42.932 67.157 12.399 1.00 48.13 151 PHE A C 1
ATOM 765 O O . PHE A 1 98 ? 43.358 66.688 13.453 1.00 50.35 151 PHE A O 1
ATOM 773 N N . ALA A 1 99 ? 42.474 66.405 11.399 1.00 46.50 152 ALA A N 1
ATOM 774 C CA . ALA A 1 99 ? 42.493 64.944 11.448 1.00 45.20 152 ALA A CA 1
ATOM 775 C C . ALA A 1 99 ? 43.023 64.341 10.152 1.00 44.51 152 ALA A C 1
ATOM 776 O O . ALA A 1 99 ? 42.966 64.968 9.096 1.00 43.92 152 ALA A O 1
ATOM 778 N N . LEU A 1 100 ? 43.555 63.126 10.253 1.00 43.82 153 LEU A N 1
ATOM 779 C CA . LEU A 1 100 ? 43.871 62.315 9.086 1.00 43.32 153 LEU A CA 1
ATOM 780 C C . LEU A 1 100 ? 42.716 61.347 8.857 1.00 43.09 153 LEU A C 1
ATOM 781 O O . LEU A 1 100 ? 42.247 60.705 9.797 1.00 43.13 153 LEU A O 1
ATOM 786 N N . ALA A 1 101 ? 42.252 61.257 7.614 1.00 42.91 154 ALA A N 1
ATOM 787 C CA . ALA A 1 101 ? 41.155 60.364 7.258 1.00 43.41 154 ALA A CA 1
ATOM 788 C C . ALA A 1 101 ? 41.618 59.384 6.189 1.00 42.80 154 ALA A C 1
ATOM 789 O O . ALA A 1 101 ? 42.041 59.799 5.110 1.00 43.41 154 ALA A O 1
ATOM 791 N N . PHE A 1 102 ? 41.554 58.090 6.493 1.00 42.22 155 PHE A N 1
ATOM 792 C CA . PHE A 1 102 ? 41.913 57.065 5.518 1.00 42.29 155 PHE A CA 1
ATOM 793 C C . PHE A 1 102 ? 40.710 56.759 4.644 1.00 41.22 155 PHE A C 1
ATOM 794 O O . PHE A 1 102 ? 39.624 56.457 5.147 1.00 42.19 155 PHE A O 1
ATOM 802 N N . HIS A 1 103 ? 40.909 56.836 3.334 1.00 40.81 156 HIS A N 1
ATOM 803 C CA . HIS A 1 103 ? 39.870 56.480 2.377 1.00 40.79 156 HIS A CA 1
ATOM 804 C C . HIS A 1 103 ? 39.431 55.041 2.630 1.00 40.34 156 HIS A C 1
ATOM 805 O O . HIS A 1 103 ? 40.260 54.166 2.853 1.00 40.31 156 HIS A O 1
ATOM 812 N N . GLY A 1 104 ? 38.124 54.812 2.607 1.00 40.92 157 GLY A N 1
ATOM 813 C CA . GLY A 1 104 ? 37.560 53.519 2.974 1.00 40.62 157 GLY A CA 1
ATOM 814 C C . GLY A 1 104 ? 37.527 52.550 1.813 1.00 40.36 157 GLY A C 1
ATOM 815 O O . GLY A 1 104 ? 38.205 52.750 0.804 1.00 40.28 157 GLY A O 1
ATOM 816 N N . GLY A 1 105 ? 36.728 51.497 1.966 1.00 39.13 158 GLY A N 1
ATOM 817 C CA . GLY A 1 105 ? 36.590 50.463 0.947 1.00 38.51 158 GLY A CA 1
ATOM 818 C C . GLY A 1 105 ? 37.480 49.264 1.212 1.00 37.70 158 GLY A C 1
ATOM 819 O O . GLY A 1 105 ? 37.954 49.065 2.332 1.00 37.40 158 GLY A O 1
ATOM 820 N N . GLY A 1 106 ? 37.697 48.461 0.173 1.00 37.72 159 GLY A N 1
ATOM 821 C CA . GLY A 1 106 ? 38.541 47.271 0.258 1.00 37.11 159 GLY A CA 1
ATOM 822 C C . GLY A 1 106 ? 39.970 47.600 -0.123 1.00 37.55 159 GLY A C 1
ATOM 823 O O . GLY A 1 106 ? 40.398 47.341 -1.248 1.00 38.40 159 GLY A O 1
ATOM 824 N N . ASN A 1 107 ? 40.703 48.182 0.819 1.00 37.34 160 ASN A N 1
ATOM 825 C CA . ASN A 1 107 ? 42.097 48.580 0.601 1.00 37.71 160 ASN A CA 1
ATOM 826 C C . ASN A 1 107 ? 42.982 48.223 1.797 1.00 37.18 160 ASN A C 1
ATOM 827 O O . ASN A 1 107 ? 44.016 48.851 2.043 1.00 37.29 160 ASN A O 1
ATOM 832 N N . PHE A 1 108 ? 42.565 47.198 2.534 1.00 38.05 161 PHE A N 1
ATOM 833 C CA . PHE A 1 108 ? 43.198 46.829 3.789 1.00 38.16 161 PHE A CA 1
ATOM 834 C C . PHE A 1 108 ? 43.334 45.306 3.816 1.00 39.64 161 PHE A C 1
ATOM 835 O O . PHE A 1 108 ? 42.428 44.598 4.249 1.00 40.38 161 PHE A O 1
ATOM 843 N N . GLY A 1 109 ? 44.464 44.805 3.331 1.00 39.49 162 GLY A N 1
ATOM 844 C CA . GLY A 1 109 ? 44.676 43.366 3.239 1.00 39.65 162 GLY A CA 1
ATOM 845 C C . GLY A 1 109 ? 45.877 42.982 2.398 1.00 41.19 162 GLY A C 1
ATOM 846 O O . GLY A 1 109 ? 46.686 43.838 2.020 1.00 38.94 162 GLY A O 1
ATOM 847 N N . ASP A 1 110 ? 45.962 41.689 2.085 1.00 42.47 163 ASP A N 1
ATOM 848 C CA . ASP A 1 110 ? 47.097 41.111 1.349 1.00 43.81 163 ASP A CA 1
ATOM 849 C C . ASP A 1 110 ? 47.348 41.798 0.018 1.00 43.24 163 ASP A C 1
ATOM 850 O O . ASP A 1 110 ? 48.493 42.048 -0.352 1.00 42.75 163 ASP A O 1
ATOM 855 N N . LEU A 1 111 ? 46.268 42.105 -0.695 1.00 44.15 164 LEU A N 1
ATOM 856 C CA . LEU A 1 111 ? 46.358 42.629 -2.058 1.00 44.21 164 LEU A CA 1
ATOM 857 C C . LEU A 1 111 ? 46.663 44.130 -2.131 1.00 43.92 164 LEU A C 1
ATOM 858 O O . LEU A 1 111 ? 46.841 44.665 -3.224 1.00 44.96 164 LEU A O 1
ATOM 863 N N . TYR A 1 112 ? 46.741 44.807 -0.985 1.00 43.84 165 TYR A N 1
ATOM 864 C CA . TYR A 1 112 ? 46.846 46.264 -0.965 1.00 42.89 165 TYR A CA 1
ATOM 865 C C . TYR A 1 112 ? 47.991 46.784 -0.085 1.00 43.05 165 TYR A C 1
ATOM 866 O O . TYR A 1 112 ? 47.765 47.591 0.817 1.00 43.57 165 TYR A O 1
ATOM 875 N N . PRO A 1 113 ? 49.233 46.344 -0.359 1.00 42.96 166 PRO A N 1
ATOM 876 C CA . PRO A 1 113 ? 50.381 46.835 0.414 1.00 42.93 166 PRO A CA 1
ATOM 877 C C . PRO A 1 113 ? 50.734 48.310 0.166 1.00 43.25 166 PRO A C 1
ATOM 878 O O . PRO A 1 113 ? 51.231 48.971 1.075 1.00 42.80 166 PRO A O 1
ATOM 882 N N . ASP A 1 114 ? 50.478 48.817 -1.040 1.00 44.17 167 ASP A N 1
ATOM 883 C CA . ASP A 1 114 ? 50.733 50.229 -1.357 1.00 44.99 167 ASP A CA 1
ATOM 884 C C . ASP A 1 114 ? 49.799 51.163 -0.584 1.00 45.56 167 ASP A C 1
ATOM 885 O O . ASP A 1 114 ? 50.221 52.223 -0.117 1.00 44.15 167 ASP A O 1
ATOM 890 N N . HIS A 1 115 ? 48.539 50.764 -0.437 1.00 45.86 168 HIS A N 1
ATOM 891 C CA . HIS A 1 115 ? 47.570 51.559 0.318 1.00 46.68 168 HIS A CA 1
ATOM 892 C C . HIS A 1 115 ? 47.983 51.629 1.784 1.00 45.19 168 HIS A C 1
ATOM 893 O O . HIS A 1 115 ? 47.979 52.703 2.386 1.00 46.45 168 HIS A O 1
ATOM 900 N N . GLN A 1 116 ? 48.359 50.483 2.347 1.00 44.13 169 GLN A N 1
ATOM 901 C CA . GLN A 1 116 ? 48.881 50.421 3.716 1.00 43.34 169 GLN A CA 1
ATOM 902 C C . GLN A 1 116 ? 50.165 51.238 3.869 1.00 43.50 169 GLN A C 1
ATOM 903 O O . GLN A 1 116 ? 50.351 51.928 4.872 1.00 40.85 169 GLN A O 1
ATOM 909 N N . HIS A 1 117 ? 51.048 51.149 2.875 1.00 45.01 170 HIS A N 1
ATOM 910 C CA . HIS A 1 117 ? 52.321 51.862 2.921 1.00 47.10 170 HIS A CA 1
ATOM 911 C C . HIS A 1 117 ? 52.142 53.380 2.952 1.00 46.87 170 HIS A C 1
ATOM 912 O O . HIS A 1 117 ? 52.842 54.074 3.685 1.00 47.02 170 HIS A O 1
ATOM 919 N N . LEU A 1 118 ? 51.196 53.885 2.168 1.00 47.05 171 LEU A N 1
ATOM 920 C CA . LEU A 1 118 ? 50.861 55.301 2.195 1.00 46.90 171 LEU A CA 1
ATOM 921 C C . LEU A 1 118 ? 50.329 55.726 3.572 1.00 46.19 171 LEU A C 1
ATOM 922 O O . LEU A 1 118 ? 50.697 56.787 4.074 1.00 45.41 171 LEU A O 1
ATOM 927 N N . ARG A 1 119 ? 49.485 54.894 4.185 1.00 46.22 172 ARG A N 1
ATOM 928 C CA . ARG A 1 119 ? 49.015 55.151 5.553 1.00 45.42 172 ARG A CA 1
ATOM 929 C C . ARG A 1 119 ? 50.185 55.237 6.532 1.00 46.72 172 ARG A C 1
ATOM 930 O O . ARG A 1 119 ? 50.224 56.128 7.381 1.00 47.00 172 ARG A O 1
ATOM 938 N N . GLU A 1 120 ? 51.131 54.306 6.414 1.00 47.97 173 GLU A N 1
ATOM 939 C CA . GLU A 1 120 ? 52.314 54.289 7.282 1.00 49.63 173 GLU A CA 1
ATOM 940 C C . GLU A 1 120 ? 53.154 55.558 7.130 1.00 49.25 173 GLU A C 1
ATOM 941 O O . GLU A 1 120 ? 53.558 56.165 8.124 1.00 48.33 173 GLU A O 1
ATOM 947 N N . LEU A 1 121 ? 53.408 55.949 5.884 1.00 49.88 174 LEU A N 1
ATOM 948 C CA . LEU A 1 121 ? 54.182 57.157 5.588 1.00 51.86 174 LEU A CA 1
ATOM 949 C C . LEU A 1 121 ? 53.565 58.416 6.198 1.00 52.64 174 LEU A C 1
ATOM 950 O O . LEU A 1 121 ? 54.269 59.228 6.799 1.00 53.03 174 LEU A O 1
ATOM 955 N N . VAL A 1 122 ? 52.253 58.567 6.046 1.00 52.99 175 VAL A N 1
ATOM 956 C CA . VAL A 1 122 ? 51.562 59.782 6.475 1.00 52.43 175 VAL A CA 1
ATOM 957 C C . VAL A 1 122 ? 51.460 59.882 7.997 1.00 53.02 175 VAL A C 1
ATOM 958 O O . VAL A 1 122 ? 51.643 60.964 8.558 1.00 54.61 175 VAL A O 1
ATOM 962 N N . VAL A 1 123 ? 51.158 58.766 8.658 1.00 50.78 176 VAL A N 1
ATOM 963 C CA . VAL A 1 123 ? 51.010 58.757 10.118 1.00 51.00 176 VAL A CA 1
ATOM 964 C C . VAL A 1 123 ? 52.340 58.982 10.840 1.00 52.23 176 VAL A C 1
ATOM 965 O O . VAL A 1 123 ? 52.377 59.627 11.887 1.00 52.52 176 VAL A O 1
ATOM 969 N N . ARG A 1 124 ? 53.425 58.447 10.290 1.00 54.22 177 ARG A N 1
ATOM 970 C CA . ARG A 1 124 ? 54.745 58.611 10.899 1.00 56.71 177 ARG A CA 1
ATOM 971 C C . ARG A 1 124 ? 55.325 60.009 10.674 1.00 57.44 177 ARG A C 1
ATOM 972 O O . ARG A 1 124 ? 56.095 60.495 11.502 1.00 59.69 177 ARG A O 1
ATOM 980 N N . ASP A 1 125 ? 54.950 60.653 9.570 1.00 56.29 178 ASP A N 1
ATOM 981 C CA . ASP A 1 125 ? 55.294 62.058 9.343 1.00 56.64 178 ASP A CA 1
ATOM 982 C C . ASP A 1 125 ? 54.446 62.976 10.224 1.00 57.38 178 ASP A C 1
ATOM 983 O O . ASP A 1 125 ? 54.922 64.021 10.667 1.00 57.90 178 ASP A O 1
ATOM 988 N N . PHE A 1 126 ? 53.197 62.581 10.470 1.00 57.02 179 PHE A N 1
ATOM 989 C CA . PHE A 1 126 ? 52.247 63.394 11.229 1.00 56.55 179 PHE A CA 1
ATOM 990 C C . PHE A 1 126 ? 51.558 62.585 12.329 1.00 56.20 179 PHE A C 1
ATOM 991 O O . PHE A 1 126 ? 50.367 62.280 12.234 1.00 55.24 179 PHE A O 1
ATOM 999 N N . PRO A 1 127 ? 52.312 62.235 13.385 1.00 56.10 180 PRO A N 1
ATOM 1000 C CA . PRO A 1 127 ? 51.762 61.460 14.494 1.00 56.17 180 PRO A CA 1
ATOM 1001 C C . PRO A 1 127 ? 50.955 62.311 15.476 1.00 55.98 180 PRO A C 1
ATOM 1002 O O . PRO A 1 127 ? 51.003 63.539 15.420 1.00 57.67 180 PRO A O 1
ATOM 1006 N N . SER A 1 128 ? 50.212 61.639 16.353 1.00 55.01 181 SER A N 1
ATOM 1007 C CA . SER A 1 128 ? 49.453 62.274 17.440 1.00 55.33 181 SER A CA 1
ATOM 1008 C C . SER A 1 128 ? 48.320 63.216 16.990 1.00 55.81 181 SER A C 1
ATOM 1009 O O . SER A 1 128 ? 47.915 64.114 17.740 1.00 57.10 181 SER A O 1
ATOM 1012 N N . PHE A 1 129 ? 47.806 63.009 15.779 1.00 53.70 182 PHE A N 1
ATOM 1013 C CA . PHE A 1 129 ? 46.591 63.687 15.338 1.00 53.51 182 PHE A CA 1
ATOM 1014 C C . PHE A 1 129 ? 45.433 62.705 15.400 1.00 51.35 182 PHE A C 1
ATOM 1015 O O . PHE A 1 129 ? 45.634 61.491 15.300 1.00 50.89 182 PHE A O 1
ATOM 1023 N N . THR A 1 130 ? 44.223 63.229 15.574 1.00 49.66 183 THR A N 1
ATOM 1024 C CA . THR A 1 130 ? 43.019 62.426 15.418 1.00 48.65 183 THR A CA 1
ATOM 1025 C C . THR A 1 130 ? 43.133 61.707 14.077 1.00 47.98 183 THR A C 1
ATOM 1026 O O . THR A 1 130 ? 43.289 62.348 13.036 1.00 46.12 183 THR A O 1
ATOM 1030 N N . THR A 1 131 ? 43.102 60.377 14.114 1.00 46.52 184 THR A N 1
ATOM 1031 C CA . THR A 1 131 ? 43.310 59.564 12.924 1.00 45.53 184 THR A CA 1
ATOM 1032 C C . THR A 1 131 ? 42.265 58.458 12.886 1.00 44.18 184 THR A C 1
ATOM 1033 O O . THR A 1 131 ? 42.124 57.696 13.835 1.00 43.56 184 THR A O 1
ATOM 1037 N N . ILE A 1 132 ? 41.535 58.383 11.780 1.00 44.61 185 ILE A N 1
ATOM 1038 C CA . ILE A 1 132 ? 40.416 57.460 11.658 1.00 44.00 185 ILE A CA 1
ATOM 1039 C C . ILE A 1 132 ? 40.223 57.057 10.203 1.00 42.81 185 ILE A C 1
ATOM 1040 O O . ILE A 1 132 ? 40.541 57.819 9.292 1.00 42.15 185 ILE A O 1
ATOM 1045 N N . SER A 1 133 ? 39.721 55.846 9.990 1.00 41.28 186 SER A N 1
ATOM 1046 C CA . SER A 1 133 ? 39.424 55.378 8.649 1.00 40.14 186 SER A CA 1
ATOM 1047 C C . SER A 1 133 ? 37.942 55.544 8.362 1.00 39.83 186 SER A C 1
ATOM 1048 O O . SER A 1 133 ? 37.111 55.535 9.268 1.00 38.01 186 SER A O 1
ATOM 1051 N N . PHE A 1 134 ? 37.619 55.705 7.088 1.00 39.61 187 PHE A N 1
ATOM 1052 C CA . PHE A 1 134 ? 36.259 55.481 6.635 1.00 40.22 187 PHE A CA 1
ATOM 1053 C C . PHE A 1 134 ? 36.067 53.967 6.573 1.00 38.53 187 PHE A C 1
ATOM 1054 O O . PHE A 1 134 ? 37.048 53.223 6.598 1.00 38.51 187 PHE A O 1
ATOM 1062 N N . PRO A 1 135 ? 34.811 53.499 6.518 1.00 37.58 188 PRO A N 1
ATOM 1063 C CA . PRO A 1 135 ? 34.566 52.069 6.718 1.00 36.98 188 PRO A CA 1
ATOM 1064 C C . PRO A 1 135 ? 35.271 51.182 5.685 1.00 36.64 188 PRO A C 1
ATOM 1065 O O . PRO A 1 135 ? 35.101 51.369 4.479 1.00 35.26 188 PRO A O 1
ATOM 1069 N N . GLN A 1 136 ? 36.067 50.235 6.176 1.00 35.93 189 GLN A N 1
ATOM 1070 C CA . GLN A 1 136 ? 36.885 49.383 5.323 1.00 37.28 189 GLN A CA 1
ATOM 1071 C C . GLN A 1 136 ? 36.475 47.916 5.381 1.00 38.64 189 GLN A C 1
ATOM 1072 O O . GLN A 1 136 ? 35.917 47.453 6.377 1.00 39.86 189 GLN A O 1
ATOM 1078 N N . SER A 1 137 ? 36.750 47.199 4.293 1.00 39.73 190 SER A N 1
ATOM 1079 C CA . SER A 1 137 ? 36.833 45.739 4.320 1.00 40.04 190 SER A CA 1
ATOM 1080 C C . SER A 1 137 ? 38.267 45.393 4.686 1.00 38.78 190 SER A C 1
ATOM 1081 O O . SER A 1 137 ? 39.202 45.998 4.162 1.00 37.54 190 SER A O 1
ATOM 1084 N N . VAL A 1 138 ? 38.434 44.419 5.572 1.00 38.38 191 VAL A N 1
ATOM 1085 C CA . VAL A 1 138 ? 39.751 44.070 6.094 1.00 39.06 191 VAL A CA 1
ATOM 1086 C C . VAL A 1 138 ? 39.902 42.561 6.166 1.00 39.16 191 VAL A C 1
ATOM 1087 O O . VAL A 1 138 ? 39.088 41.885 6.798 1.00 39.28 191 VAL A O 1
ATOM 1091 N N . TRP A 1 139 ? 40.944 42.041 5.523 1.00 38.70 192 TRP A N 1
ATOM 1092 C CA . TRP A 1 139 ? 41.300 40.635 5.657 1.00 40.60 192 TRP A CA 1
ATOM 1093 C C . TRP A 1 139 ? 42.723 40.349 5.178 1.00 40.49 192 TRP A C 1
ATOM 1094 O O . TRP A 1 139 ? 43.118 40.780 4.097 1.00 38.64 192 TRP A O 1
ATOM 1105 N N . TYR A 1 140 ? 43.471 39.612 5.996 1.00 42.08 193 TYR A N 1
ATOM 1106 C CA . TYR A 1 140 ? 44.794 39.103 5.639 1.00 43.56 193 TYR A CA 1
ATOM 1107 C C . TYR A 1 140 ? 44.792 37.583 5.753 1.00 44.82 193 TYR A C 1
ATOM 1108 O O . TYR A 1 140 ? 44.593 37.036 6.836 1.00 45.35 193 TYR A O 1
ATOM 1117 N N . ASN A 1 141 ? 45.001 36.910 4.630 1.00 47.21 194 ASN A N 1
ATOM 1118 C CA . ASN A 1 141 ? 45.218 35.465 4.611 1.00 49.59 194 ASN A CA 1
ATOM 1119 C C . ASN A 1 141 ? 46.614 35.071 5.086 1.00 50.20 194 ASN A C 1
ATOM 1120 O O . ASN A 1 141 ? 46.794 34.000 5.663 1.00 51.39 194 ASN A O 1
ATOM 1125 N N . GLU A 1 142 ? 47.589 35.944 4.844 1.00 51.71 195 GLU A N 1
ATOM 1126 C CA . GLU A 1 142 ? 48.982 35.698 5.210 1.00 51.34 195 GLU A CA 1
ATOM 1127 C C . GLU A 1 142 ? 49.341 36.353 6.538 1.00 51.55 195 GLU A C 1
ATOM 1128 O O . GLU A 1 142 ? 49.216 37.567 6.687 1.00 53.87 195 GLU A O 1
ATOM 1134 N N . GLN A 1 143 ? 49.802 35.547 7.491 1.00 52.71 196 GLN A N 1
ATOM 1135 C CA . GLN A 1 143 ? 50.249 36.051 8.795 1.00 54.89 196 GLN A CA 1
ATOM 1136 C C . GLN A 1 143 ? 51.425 37.027 8.688 1.00 53.54 196 GLN A C 1
ATOM 1137 O O . GLN A 1 143 ? 51.481 38.008 9.429 1.00 50.42 196 GLN A O 1
ATOM 1143 N N . GLN A 1 144 ? 52.351 36.748 7.770 1.00 53.56 197 GLN A N 1
ATOM 1144 C CA . GLN A 1 144 ? 53.567 37.560 7.615 1.00 55.83 197 GLN A CA 1
ATOM 1145 C C . GLN A 1 144 ? 53.207 38.994 7.239 1.00 52.94 197 GLN A C 1
ATOM 1146 O O . GLN A 1 144 ? 53.776 39.944 7.774 1.00 50.73 197 GLN A O 1
ATOM 1152 N N . LEU A 1 145 ? 52.271 39.138 6.303 1.00 50.38 198 LEU A N 1
ATOM 1153 C CA . LEU A 1 145 ? 51.823 40.453 5.851 1.00 49.52 198 LEU A CA 1
ATOM 1154 C C . LEU A 1 145 ? 51.028 41.170 6.941 1.00 49.62 198 LEU A C 1
ATOM 1155 O O . LEU A 1 145 ? 51.161 42.384 7.117 1.00 49.08 198 LEU A O 1
ATOM 1160 N N . LEU A 1 146 ? 50.203 40.415 7.663 1.00 48.31 199 LEU A N 1
ATOM 1161 C CA . LEU A 1 146 ? 49.445 40.956 8.792 1.00 48.88 199 LEU A CA 1
ATOM 1162 C C . LEU A 1 146 ? 50.359 41.472 9.899 1.00 49.40 199 LEU A C 1
ATOM 1163 O O . LEU A 1 146 ? 50.112 42.540 10.463 1.00 47.85 199 LEU A O 1
ATOM 1168 N N . GLU A 1 147 ? 51.400 40.700 10.215 1.00 51.13 200 GLU A N 1
ATOM 1169 C CA . GLU A 1 147 ? 52.362 41.067 11.258 1.00 53.50 200 GLU A CA 1
ATOM 1170 C C . GLU A 1 147 ? 53.087 42.367 10.922 1.00 52.91 200 GLU A C 1
ATOM 1171 O O . GLU A 1 147 ? 53.274 43.220 11.789 1.00 49.27 200 GLU A O 1
ATOM 1177 N N . GLN A 1 148 ? 53.486 42.509 9.661 1.00 54.42 201 GLN A N 1
ATOM 1178 C CA . GLN A 1 148 ? 54.106 43.741 9.180 1.00 56.40 201 GLN A CA 1
ATOM 1179 C C . GLN A 1 148 ? 53.168 44.931 9.359 1.00 55.05 201 GLN A C 1
ATOM 1180 O O . GLN A 1 148 ? 53.550 45.942 9.947 1.00 55.39 201 GLN A O 1
ATOM 1186 N N . ALA A 1 149 ? 51.942 44.799 8.858 1.00 52.12 202 ALA A N 1
ATOM 1187 C CA . ALA A 1 149 ? 50.967 45.890 8.891 1.00 50.48 202 ALA A CA 1
ATOM 1188 C C . ALA A 1 149 ? 50.503 46.258 10.303 1.00 48.94 202 ALA A C 1
ATOM 1189 O O . ALA A 1 149 ? 50.074 47.389 10.532 1.00 47.66 202 ALA A O 1
ATOM 1191 N N . SER A 1 150 ? 50.591 45.312 11.239 1.00 48.22 203 SER A N 1
ATOM 1192 C CA . SER A 1 150 ? 50.126 45.527 12.613 1.00 47.56 203 SER A CA 1
ATOM 1193 C C . SER A 1 150 ? 50.985 46.503 13.413 1.00 48.79 203 SER A C 1
ATOM 1194 O O . SER A 1 150 ? 50.483 47.130 14.355 1.00 47.14 203 SER A O 1
ATOM 1197 N N . ILE A 1 151 ? 52.264 46.640 13.048 1.00 49.36 204 ILE A N 1
ATOM 1198 C CA . ILE A 1 151 ? 53.176 47.492 13.825 1.00 51.13 204 ILE A CA 1
ATOM 1199 C C . ILE A 1 151 ? 52.728 48.955 13.811 1.00 49.70 204 ILE A C 1
ATOM 1200 O O . ILE A 1 151 ? 52.787 49.622 14.840 1.00 49.65 204 ILE A O 1
ATOM 1205 N N . LEU A 1 152 ? 52.257 49.443 12.663 1.00 49.62 205 LEU A N 1
ATOM 1206 C CA . LEU A 1 152 ? 51.758 50.819 12.562 1.00 49.52 205 LEU A CA 1
ATOM 1207 C C . LEU A 1 152 ? 50.692 51.105 13.607 1.00 48.91 205 LEU A C 1
ATOM 1208 O O . LEU A 1 152 ? 50.748 52.122 14.302 1.00 50.77 205 LEU A O 1
ATOM 1213 N N . TYR A 1 153 ? 49.721 50.203 13.705 1.00 47.28 206 TYR A N 1
ATOM 1214 C CA . TYR A 1 153 ? 48.544 50.423 14.536 1.00 46.97 206 TYR A CA 1
ATOM 1215 C C . TYR A 1 153 ? 48.863 50.211 16.010 1.00 47.48 206 TYR A C 1
ATOM 1216 O O . TYR A 1 153 ? 48.302 50.887 16.871 1.00 46.56 206 TYR A O 1
ATOM 1225 N N . ALA A 1 154 ? 49.770 49.280 16.298 1.00 50.63 207 ALA A N 1
ATOM 1226 C CA . ALA A 1 154 ? 50.244 49.062 17.667 1.00 51.95 207 ALA A CA 1
ATOM 1227 C C . ALA A 1 154 ? 51.060 50.259 18.168 1.00 51.81 207 ALA A C 1
ATOM 1228 O O . ALA A 1 154 ? 50.891 50.694 19.306 1.00 51.24 207 ALA A O 1
ATOM 1230 N N . GLU A 1 155 ? 51.928 50.791 17.309 1.00 52.73 208 GLU A N 1
ATOM 1231 C CA . GLU A 1 155 ? 52.759 51.951 17.656 1.00 53.97 208 GLU A CA 1
ATOM 1232 C C . GLU A 1 155 ? 51.988 53.276 17.663 1.00 55.36 208 GLU A C 1
ATOM 1233 O O . GLU A 1 155 ? 52.480 54.272 18.199 1.00 55.49 208 GLU A O 1
ATOM 1239 N N . ASN A 1 156 ? 50.795 53.291 17.068 1.00 55.76 209 ASN A N 1
ATOM 1240 C CA . ASN A 1 156 ? 49.932 54.474 17.060 1.00 54.38 209 ASN A CA 1
ATOM 1241 C C . ASN A 1 156 ? 48.521 54.140 17.552 1.00 53.88 209 ASN A C 1
ATOM 1242 O O . ASN A 1 156 ? 47.592 54.034 16.749 1.00 54.10 209 ASN A O 1
ATOM 1247 N N . PRO A 1 157 ? 48.355 53.975 18.878 1.00 53.76 210 PRO A N 1
ATOM 1248 C CA . PRO A 1 157 ? 47.061 53.616 19.484 1.00 53.24 210 PRO A CA 1
ATOM 1249 C C . PRO A 1 157 ? 45.921 54.607 19.230 1.00 51.88 210 PRO A C 1
ATOM 1250 O O . PRO A 1 157 ? 44.757 54.244 19.392 1.00 52.33 210 PRO A O 1
ATOM 1254 N N . ASN A 1 158 ? 46.253 55.844 18.871 1.00 51.23 211 ASN A N 1
ATOM 1255 C CA . ASN A 1 158 ? 45.244 56.856 18.540 1.00 51.52 211 ASN A CA 1
ATOM 1256 C C . ASN A 1 158 ? 44.423 56.537 17.282 1.00 50.11 211 ASN A C 1
ATOM 1257 O O . ASN A 1 158 ? 43.290 57.008 17.152 1.00 48.82 211 ASN A O 1
ATOM 1262 N N . ILE A 1 159 ? 44.985 55.745 16.367 1.00 47.44 212 ILE A N 1
ATOM 1263 C CA . ILE A 1 159 ? 44.285 55.390 15.132 1.00 46.31 212 ILE A CA 1
ATOM 1264 C C . ILE A 1 159 ? 43.019 54.592 15.438 1.00 45.21 212 ILE A C 1
ATOM 1265 O O . ILE A 1 159 ? 43.071 53.585 16.143 1.00 44.88 212 ILE A O 1
ATOM 1270 N N . THR A 1 160 ? 41.891 55.058 14.909 1.00 43.17 213 THR A N 1
ATOM 1271 C CA . THR A 1 160 ? 40.616 54.372 15.044 1.00 41.68 213 THR A CA 1
ATOM 1272 C C . THR A 1 160 ? 40.289 53.667 13.731 1.00 40.20 213 THR A C 1
ATOM 1273 O O . THR A 1 160 ? 40.241 54.301 12.674 1.00 39.00 213 THR A O 1
ATOM 1277 N N . LEU A 1 161 ? 40.073 52.356 13.801 1.00 37.74 214 LEU A N 1
ATOM 1278 C CA . LEU A 1 161 ? 39.753 51.571 12.617 1.00 37.65 214 LEU A CA 1
ATOM 1279 C C . LEU A 1 161 ? 38.245 51.392 12.508 1.00 36.34 214 LEU A C 1
ATOM 1280 O O . LEU A 1 161 ? 37.584 51.004 13.471 1.00 36.18 214 LEU A O 1
ATOM 1285 N N . VAL A 1 162 ? 37.701 51.703 11.339 1.00 34.86 215 VAL A N 1
ATOM 1286 C CA . VAL A 1 162 ? 36.287 51.483 11.083 1.00 33.82 215 VAL A CA 1
ATOM 1287 C C . VAL A 1 162 ? 36.151 50.411 10.014 1.00 32.25 215 VAL A C 1
ATOM 1288 O O . VAL A 1 162 ? 36.752 50.507 8.948 1.00 30.95 215 VAL A O 1
ATOM 1292 N N . THR A 1 163 ? 35.373 49.383 10.326 1.00 33.20 216 THR A N 1
ATOM 1293 C CA . THR A 1 163 ? 35.077 48.312 9.384 1.00 34.13 216 THR A CA 1
ATOM 1294 C C . THR A 1 163 ? 33.621 48.414 8.961 1.00 34.01 216 THR A C 1
ATOM 1295 O O . THR A 1 163 ? 32.804 48.991 9.675 1.00 32.91 216 THR A O 1
ATOM 1299 N N . ARG A 1 164 ? 33.309 47.854 7.796 1.00 34.97 217 ARG A N 1
ATOM 1300 C CA . ARG A 1 164 ? 31.976 47.961 7.212 1.00 35.95 217 ARG A CA 1
ATOM 1301 C C . ARG A 1 164 ? 31.178 46.654 7.200 1.00 35.77 217 ARG A C 1
ATOM 1302 O O . ARG A 1 164 ? 30.018 46.654 6.784 1.00 36.29 217 ARG A O 1
ATOM 1310 N N . ASP A 1 165 ? 31.781 45.554 7.646 1.00 36.62 218 ASP A N 1
ATOM 1311 C CA . ASP A 1 165 ? 31.086 44.264 7.689 1.00 37.34 218 ASP A CA 1
ATOM 1312 C C . ASP A 1 165 ? 31.540 43.398 8.868 1.00 37.46 218 ASP A C 1
ATOM 1313 O O . ASP A 1 165 ? 32.629 43.594 9.420 1.00 38.43 218 ASP A O 1
ATOM 1318 N N . ARG A 1 166 ? 30.691 42.444 9.244 1.00 36.78 219 ARG A N 1
ATOM 1319 C CA . ARG A 1 166 ? 30.940 41.594 10.423 1.00 36.88 219 ARG A CA 1
ATOM 1320 C C . ARG A 1 166 ? 32.244 40.778 10.391 1.00 36.61 219 ARG A C 1
ATOM 1321 O O . ARG A 1 166 ? 32.921 40.683 11.411 1.00 36.64 219 ARG A O 1
ATOM 1329 N N . GLN A 1 167 ? 32.622 40.236 9.235 1.00 38.22 220 GLN A N 1
ATOM 1330 C CA A GLN A 1 167 ? 33.859 39.451 9.122 0.50 38.07 220 GLN A CA 1
ATOM 1331 C CA B GLN A 1 167 ? 33.862 39.459 9.121 0.50 38.17 220 GLN A CA 1
ATOM 1332 C C . GLN A 1 167 ? 35.097 40.345 9.247 1.00 37.30 220 GLN A C 1
ATOM 1333 O O . GLN A 1 167 ? 36.076 39.974 9.892 1.00 38.65 220 GLN A O 1
ATOM 1344 N N . SER A 1 168 ? 35.047 41.518 8.632 1.00 35.39 221 SER A N 1
ATOM 1345 C CA . SER A 1 168 ? 36.132 42.488 8.737 1.00 34.46 221 SER A CA 1
ATOM 1346 C C . SER A 1 168 ? 36.289 42.980 10.171 1.00 34.50 221 SER A C 1
ATOM 1347 O O . SER A 1 168 ? 37.403 43.139 10.667 1.00 33.84 221 SER A O 1
ATOM 1350 N N . TYR A 1 169 ? 35.156 43.227 10.820 1.00 34.33 222 TYR A N 1
ATOM 1351 C CA . TYR A 1 169 ? 35.133 43.669 12.208 1.00 33.23 222 TYR A CA 1
ATOM 1352 C C . TYR A 1 169 ? 35.800 42.640 13.114 1.00 33.64 222 TYR A C 1
ATOM 1353 O O . TYR A 1 169 ? 36.683 42.983 13.904 1.00 34.10 222 TYR A O 1
ATOM 1362 N N . GLY A 1 170 ? 35.367 41.386 12.996 1.00 33.81 223 GLY A N 1
ATOM 1363 C CA . GLY A 1 170 ? 35.940 40.281 13.769 1.00 33.18 223 GLY A CA 1
ATOM 1364 C C . GLY A 1 170 ? 37.433 40.131 13.533 1.00 34.34 223 GLY A C 1
ATOM 1365 O O . GLY A 1 170 ? 38.200 39.938 14.475 1.00 33.93 223 GLY A O 1
ATOM 1366 N N . PHE A 1 171 ? 37.853 40.244 12.276 1.00 34.66 224 PHE A N 1
ATOM 1367 C CA . PHE A 1 171 ? 39.266 40.170 11.950 1.00 35.35 224 PHE A CA 1
ATOM 1368 C C . PHE A 1 171 ? 40.048 41.331 12.562 1.00 36.33 224 PHE A C 1
ATOM 1369 O O . PHE A 1 171 ? 41.102 41.124 13.175 1.00 37.68 224 PHE A O 1
ATOM 1377 N N . ALA A 1 172 ? 39.537 42.547 12.378 1.00 36.00 225 ALA A N 1
ATOM 1378 C CA . ALA A 1 172 ? 40.194 43.757 12.877 1.00 36.06 225 ALA A CA 1
ATOM 1379 C C . ALA A 1 172 ? 40.324 43.738 14.393 1.00 36.79 225 ALA A C 1
ATOM 1380 O O . ALA A 1 172 ? 41.353 44.127 14.940 1.00 37.08 225 ALA A O 1
ATOM 1382 N N . VAL A 1 173 ? 39.275 43.277 15.062 1.00 37.92 226 VAL A N 1
ATOM 1383 C CA . VAL A 1 173 ? 39.273 43.163 16.514 1.00 38.78 226 VAL A CA 1
ATOM 1384 C C . VAL A 1 173 ? 40.349 42.200 17.023 1.00 39.96 226 VAL A C 1
ATOM 1385 O O . VAL A 1 173 ? 41.109 42.543 17.925 1.00 39.73 226 VAL A O 1
ATOM 1389 N N . ASP A 1 174 ? 40.409 41.001 16.452 1.00 42.23 227 ASP A N 1
ATOM 1390 C CA . ASP A 1 174 ? 41.402 40.009 16.874 1.00 43.66 227 ASP A CA 1
ATOM 1391 C C . ASP A 1 174 ? 42.831 40.478 16.588 1.00 42.42 227 ASP A C 1
ATOM 1392 O O . ASP A 1 174 ? 43.723 40.261 17.401 1.00 42.80 227 ASP A O 1
ATOM 1397 N N . ALA A 1 175 ? 43.035 41.139 15.451 1.00 41.38 228 ALA A N 1
ATOM 1398 C CA . ALA A 1 175 ? 44.376 41.557 15.024 1.00 41.15 228 ALA A CA 1
ATOM 1399 C C . ALA A 1 175 ? 44.861 42.868 15.649 1.00 41.96 228 ALA A C 1
ATOM 1400 O O . ALA A 1 175 ? 46.035 42.983 16.002 1.00 43.09 228 ALA A O 1
ATOM 1402 N N . PHE A 1 176 ? 43.971 43.852 15.776 1.00 41.54 229 PHE A N 1
ATOM 1403 C CA . PHE A 1 176 ? 44.360 45.190 16.241 1.00 41.98 229 PHE A CA 1
ATOM 1404 C C . PHE A 1 176 ? 43.678 45.646 17.530 1.00 43.43 229 PHE A C 1
ATOM 1405 O O . PHE A 1 176 ? 44.001 46.715 18.044 1.00 42.49 229 PHE A O 1
ATOM 1413 N N . GLY A 1 177 ? 42.757 44.840 18.058 1.00 46.54 230 GLY A N 1
ATOM 1414 C CA . GLY A 1 177 ? 41.884 45.269 19.151 1.00 49.85 230 GLY A CA 1
ATOM 1415 C C . GLY A 1 177 ? 42.534 45.463 20.512 1.00 52.71 230 GLY A C 1
ATOM 1416 O O . GLY A 1 177 ? 41.902 45.999 21.418 1.00 53.98 230 GLY A O 1
ATOM 1417 N N . LYS A 1 178 ? 43.778 45.014 20.670 1.00 57.37 231 LYS A N 1
ATOM 1418 C CA . LYS A 1 178 ? 44.532 45.243 21.905 1.00 60.08 231 LYS A CA 1
ATOM 1419 C C . LYS A 1 178 ? 44.835 46.726 22.107 1.00 59.49 231 LYS A C 1
ATOM 1420 O O . LYS A 1 178 ? 44.742 47.235 23.224 1.00 59.69 231 LYS A O 1
ATOM 1426 N N . HIS A 1 179 ? 45.193 47.409 21.022 1.00 60.24 232 HIS A N 1
ATOM 1427 C CA . HIS A 1 179 ? 45.670 48.793 21.087 1.00 60.38 232 HIS A CA 1
ATOM 1428 C C . HIS A 1 179 ? 44.701 49.835 20.518 1.00 57.75 232 HIS A C 1
ATOM 1429 O O . HIS A 1 179 ? 44.562 50.920 21.086 1.00 61.26 232 HIS A O 1
ATOM 1436 N N . ASN A 1 180 ? 44.038 49.515 19.407 1.00 53.76 233 ASN A N 1
ATOM 1437 C CA . ASN A 1 180 ? 43.187 50.479 18.705 1.00 50.86 233 ASN A CA 1
ATOM 1438 C C . ASN A 1 180 ? 41.694 50.237 18.907 1.00 49.93 233 ASN A C 1
ATOM 1439 O O . ASN A 1 180 ? 41.253 49.097 19.069 1.00 50.24 233 ASN A O 1
ATOM 1444 N N . GLU A 1 181 ? 40.922 51.322 18.892 1.00 47.39 234 GLU A N 1
ATOM 1445 C CA . GLU A 1 1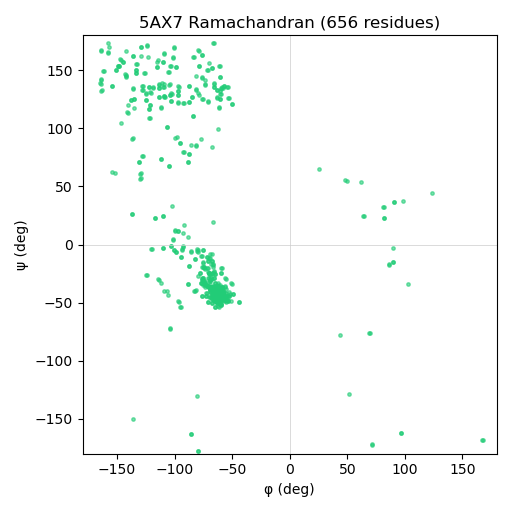81 ? 39.475 51.221 18.768 1.00 45.18 234 GLU A CA 1
ATOM 1446 C C . GLU A 1 181 ? 39.135 50.669 17.399 1.00 42.05 234 GLU A C 1
ATOM 1447 O O . GLU A 1 181 ? 39.706 51.090 16.395 1.00 40.94 234 GLU A O 1
ATOM 1453 N N . VAL A 1 182 ? 38.199 49.729 17.372 1.00 39.68 235 VAL A N 1
ATOM 1454 C CA . VAL A 1 182 ? 37.683 49.180 16.132 1.00 38.18 235 VAL A CA 1
ATOM 1455 C C . VAL A 1 182 ? 36.164 49.333 16.132 1.00 36.99 235 VAL A C 1
ATOM 1456 O O . VAL A 1 182 ? 35.501 48.964 17.100 1.00 34.89 235 VAL A O 1
ATOM 1460 N N . LEU A 1 183 ? 35.624 49.891 1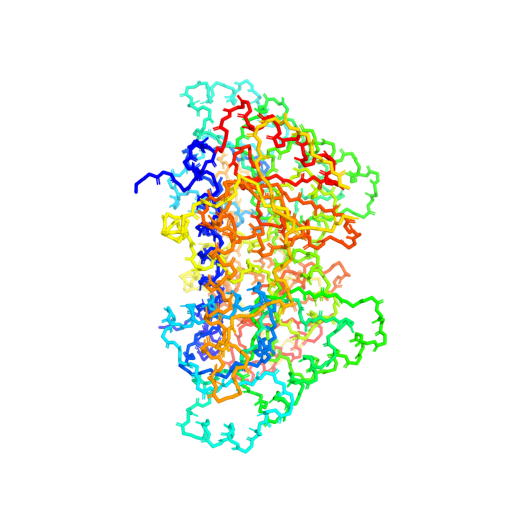5.050 1.00 36.90 236 LEU A N 1
ATOM 1461 C CA . LEU A 1 183 ? 34.185 50.111 14.917 1.00 36.47 236 LEU A CA 1
ATOM 1462 C C . LEU A 1 183 ? 33.598 49.269 13.791 1.00 36.52 236 LEU A C 1
ATOM 1463 O O . LEU A 1 183 ? 34.307 48.846 12.873 1.00 34.26 236 LEU A O 1
ATOM 1468 N N . LEU A 1 184 ? 32.287 49.053 13.875 1.00 36.85 237 LEU A N 1
ATOM 1469 C CA . LEU A 1 184 ? 31.510 48.453 12.800 1.00 36.65 237 LEU A CA 1
ATOM 1470 C C . LEU A 1 184 ? 30.395 49.414 12.403 1.00 36.21 237 LEU A C 1
ATOM 1471 O O . LEU A 1 184 ? 29.452 49.628 13.164 1.00 35.55 237 LEU A O 1
ATOM 1476 N N . THR A 1 185 ? 30.521 50.008 11.219 1.00 36.82 238 THR A N 1
ATOM 1477 C CA . THR A 1 185 ? 29.506 50.913 10.687 1.00 36.06 238 THR A CA 1
ATOM 1478 C C . THR A 1 185 ? 29.065 50.405 9.324 1.00 36.20 238 THR A C 1
ATOM 1479 O O . THR A 1 185 ? 29.661 49.469 8.796 1.00 37.03 238 THR A O 1
ATOM 1483 N N . PRO A 1 186 ? 28.012 51.010 8.749 1.00 35.46 239 PRO A N 1
ATOM 1484 C CA . PRO A 1 186 ? 27.684 50.725 7.352 1.00 35.32 239 PRO A CA 1
ATOM 1485 C C . PRO A 1 186 ? 28.752 51.234 6.387 1.00 36.04 239 PRO A C 1
ATOM 1486 O O . PRO A 1 186 ? 29.703 51.902 6.801 1.00 36.65 239 PRO A O 1
ATOM 1490 N N . ASP A 1 187 ? 28.597 50.899 5.112 1.00 36.15 240 ASP A N 1
ATOM 1491 C CA . ASP A 1 187 ? 29.471 51.418 4.075 1.00 37.56 240 ASP A CA 1
ATOM 1492 C C . ASP A 1 187 ? 29.084 52.874 3.862 1.00 39.37 240 ASP A C 1
ATOM 1493 O O . ASP A 1 187 ? 27.895 53.203 3.838 1.00 41.17 240 ASP A O 1
ATOM 1498 N N . ILE A 1 188 ? 30.088 53.734 3.718 1.00 38.99 241 ILE A N 1
ATOM 1499 C CA . ILE A 1 188 ? 29.882 55.182 3.649 1.00 39.77 241 ILE A CA 1
ATOM 1500 C C . ILE A 1 188 ? 28.910 55.622 2.538 1.00 39.36 241 ILE A C 1
ATOM 1501 O O . ILE A 1 188 ? 28.218 56.628 2.682 1.00 39.58 241 ILE A O 1
ATOM 1506 N N . VAL A 1 189 ? 28.835 54.854 1.453 1.00 39.27 242 VAL A N 1
ATOM 1507 C CA . VAL A 1 189 ? 27.985 55.207 0.313 1.00 39.69 242 VAL A CA 1
ATOM 1508 C C . VAL A 1 189 ? 26.502 55.326 0.699 1.00 39.72 242 VAL A C 1
ATOM 1509 O O . VAL A 1 189 ? 25.747 56.044 0.044 1.00 37.03 242 VAL A O 1
ATOM 1513 N N . PHE A 1 190 ? 26.091 54.644 1.767 1.00 40.30 243 PHE A N 1
ATOM 1514 C CA . PHE A 1 190 ? 24.717 54.769 2.259 1.00 41.19 243 PHE A CA 1
ATOM 1515 C C . PHE A 1 190 ? 24.374 56.144 2.845 1.00 40.86 243 PHE A C 1
ATOM 1516 O O . PHE A 1 190 ? 23.198 56.453 3.029 1.00 42.00 243 PHE A O 1
ATOM 1524 N N . PHE A 1 191 ? 25.378 56.975 3.113 1.00 40.32 244 PHE A N 1
ATOM 1525 C CA . PHE A 1 191 ? 25.118 58.352 3.531 1.00 41.54 244 PHE A CA 1
ATOM 1526 C C . PHE A 1 191 ? 24.603 59.237 2.388 1.00 43.43 244 PHE A C 1
ATOM 1527 O O . PHE A 1 191 ? 24.144 60.353 2.626 1.00 42.55 244 PHE A O 1
ATOM 1535 N N . MET A 1 192 ? 24.665 58.739 1.156 1.00 45.38 245 MET A N 1
ATOM 1536 C CA . MET A 1 192 ? 24.093 59.448 0.011 1.00 47.85 245 MET A CA 1
ATOM 1537 C C . MET A 1 192 ? 22.565 59.438 0.088 1.00 46.35 245 MET A C 1
ATOM 1538 O O . MET A 1 192 ? 21.905 60.304 -0.485 1.00 45.98 245 MET A O 1
ATOM 1543 N N . GLY A 1 193 ? 22.012 58.453 0.791 1.00 45.82 246 GLY A N 1
ATOM 1544 C CA . GLY A 1 193 ? 20.569 58.314 0.919 1.00 46.22 246 GLY A CA 1
ATOM 1545 C C . GLY A 1 193 ? 19.949 57.865 -0.391 1.00 46.15 246 GLY A C 1
ATOM 1546 O O . GLY A 1 193 ? 20.669 57.515 -1.333 1.00 42.80 246 GLY A O 1
ATOM 1547 N N . PRO A 1 194 ? 18.605 57.859 -0.456 1.00 46.44 247 PRO A N 1
ATOM 1548 C CA . PRO A 1 194 ? 17.916 57.546 -1.707 1.00 48.07 247 PRO A CA 1
ATOM 1549 C C . PRO A 1 194 ? 18.276 58.539 -2.807 1.00 49.17 247 PRO A C 1
ATOM 1550 O O . PRO A 1 194 ? 18.223 59.746 -2.580 1.00 48.59 247 PRO A O 1
ATOM 1554 N N . ILE A 1 195 ? 18.657 58.025 -3.976 1.00 52.05 248 ILE A N 1
ATOM 1555 C CA . ILE A 1 195 ? 18.997 58.864 -5.130 1.00 53.26 248 ILE A CA 1
ATOM 1556 C C . ILE A 1 195 ? 18.255 58.406 -6.391 1.00 55.35 248 ILE A C 1
ATOM 1557 O O . ILE A 1 195 ? 18.877 58.041 -7.392 1.00 54.27 248 ILE A O 1
ATOM 1562 N N . PRO A 1 196 ? 16.910 58.441 -6.356 1.00 58.57 249 PRO A N 1
ATOM 1563 C CA . PRO A 1 196 ? 16.140 58.049 -7.536 1.00 60.64 249 PRO A CA 1
ATOM 1564 C C . PRO A 1 196 ? 16.235 59.061 -8.683 1.00 61.57 249 PRO A C 1
ATOM 1565 O O . PRO A 1 196 ? 15.981 58.703 -9.835 1.00 62.43 249 PRO A O 1
ATOM 1569 N N . GLU A 1 197 ? 16.610 60.301 -8.368 1.00 62.96 250 GLU A N 1
ATOM 1570 C CA . GLU A 1 197 ? 16.733 61.364 -9.373 1.00 65.26 250 GLU A CA 1
ATOM 1571 C C . GLU A 1 197 ? 17.541 60.910 -10.588 1.00 64.03 250 GLU A C 1
ATOM 1572 O O . GLU A 1 197 ? 17.159 61.192 -11.724 1.00 63.00 250 GLU A O 1
ATOM 1578 N N . ILE A 1 198 ? 18.643 60.200 -10.343 1.00 62.78 251 ILE A N 1
ATOM 1579 C CA . ILE A 1 198 ? 19.551 59.785 -11.414 1.00 63.19 251 ILE A CA 1
ATOM 1580 C C . ILE A 1 198 ? 18.971 58.607 -12.194 1.00 63.65 251 ILE A C 1
ATOM 1581 O O . ILE A 1 198 ? 19.252 58.452 -13.384 1.00 62.90 251 ILE A O 1
ATOM 1586 N N . ARG A 1 199 ? 18.191 57.765 -11.520 1.00 63.45 252 ARG A N 1
ATOM 1587 C CA . ARG A 1 199 ? 17.459 56.702 -12.202 1.00 65.73 252 ARG A CA 1
ATOM 1588 C C . ARG A 1 199 ? 16.469 57.294 -13.203 1.00 68.94 252 ARG A C 1
ATOM 1589 O O . ARG A 1 199 ? 16.348 56.812 -14.331 1.00 68.16 252 ARG A O 1
ATOM 1597 N N . GLU A 1 200 ? 15.765 58.340 -12.777 1.00 72.64 253 GLU A N 1
ATOM 1598 C CA . GLU A 1 200 ? 14.735 58.974 -13.602 1.00 75.37 253 GLU A CA 1
ATOM 1599 C C . GLU A 1 200 ? 15.325 59.851 -14.707 1.00 74.06 253 GLU A C 1
ATOM 1600 O O . GLU A 1 200 ? 14.756 59.945 -15.794 1.00 74.27 253 GLU A O 1
ATOM 1606 N N . ALA A 1 201 ? 16.465 60.478 -14.430 1.00 72.88 254 ALA A N 1
ATOM 1607 C CA . ALA A 1 201 ? 17.142 61.337 -15.406 1.00 72.55 254 ALA A CA 1
ATOM 1608 C C . ALA A 1 201 ? 17.769 60.546 -16.559 1.00 74.91 254 ALA A C 1
ATOM 1609 O O . ALA A 1 201 ? 17.782 61.009 -17.701 1.00 78.01 254 ALA A O 1
ATOM 1611 N N . THR A 1 202 ? 18.295 59.361 -16.254 1.00 75.19 255 THR A N 1
ATOM 1612 C CA . THR A 1 202 ? 18.948 58.521 -17.254 1.00 74.50 255 THR A CA 1
ATOM 1613 C C . THR A 1 202 ? 17.911 57.772 -18.095 1.00 74.82 255 THR A C 1
ATOM 1614 O O . THR A 1 202 ? 17.005 57.150 -17.538 1.00 73.52 255 THR A O 1
ATOM 1618 N N . PRO A 1 203 ? 18.041 57.830 -19.438 1.00 75.07 256 PRO A N 1
ATOM 1619 C CA . PRO A 1 203 ? 17.135 57.061 -20.300 1.00 74.55 256 PRO A CA 1
ATOM 1620 C C . PRO A 1 203 ? 17.472 55.572 -20.339 1.00 73.18 256 PRO A C 1
ATOM 1621 O O . PRO A 1 203 ? 18.647 55.203 -20.328 1.00 73.82 256 PRO A O 1
ATOM 1625 N N . ILE A 1 204 ? 16.439 54.736 -20.400 1.00 71.60 257 ILE A N 1
ATOM 1626 C CA . ILE A 1 204 ? 16.611 53.287 -20.447 1.00 72.10 257 ILE A CA 1
ATOM 1627 C C . ILE A 1 204 ? 17.059 52.875 -21.847 1.00 72.07 257 ILE A C 1
ATOM 1628 O O . ILE A 1 204 ? 16.403 53.204 -22.833 1.00 72.65 257 ILE A O 1
ATOM 1633 N N . THR A 1 205 ? 18.178 52.160 -21.924 1.00 72.33 258 THR A N 1
ATOM 1634 C CA . THR A 1 205 ? 18.758 51.741 -23.205 1.00 72.18 258 THR A CA 1
ATOM 1635 C C . THR A 1 205 ? 18.692 50.226 -23.435 1.00 72.54 258 THR A C 1
ATOM 1636 O O . THR A 1 205 ? 18.573 49.783 -24.575 1.00 74.58 258 THR A O 1
ATOM 1640 N N . HIS A 1 206 ? 18.790 49.441 -22.363 1.00 71.40 259 HIS A N 1
ATOM 1641 C CA . HIS A 1 206 ? 18.568 47.997 -22.418 1.00 71.12 259 HIS A CA 1
ATOM 1642 C C . HIS A 1 206 ? 17.571 47.592 -21.337 1.00 71.42 259 HIS A C 1
ATOM 1643 O O . HIS A 1 206 ? 17.326 48.348 -20.398 1.00 74.17 259 HIS A O 1
ATOM 1650 N N . ASP A 1 207 ? 16.987 46.405 -21.470 1.00 69.56 260 ASP A N 1
ATOM 1651 C CA . ASP A 1 207 ? 16.092 45.885 -20.436 1.00 69.47 260 ASP A CA 1
ATOM 1652 C C . ASP A 1 207 ? 16.899 45.371 -19.246 1.00 67.64 260 ASP A C 1
ATOM 1653 O O . ASP A 1 207 ? 16.564 45.648 -18.094 1.00 69.38 260 ASP A O 1
ATOM 1658 N N . VAL A 1 208 ? 17.966 44.631 -19.538 1.00 63.82 261 VAL A N 1
ATOM 1659 C CA . VAL A 1 208 ? 18.782 43.997 -18.512 1.00 61.93 261 VAL A CA 1
ATOM 1660 C C . VAL A 1 208 ? 20.247 44.388 -18.680 1.00 61.78 261 VAL A C 1
ATOM 1661 O O . VAL A 1 208 ? 20.715 44.618 -19.794 1.00 62.62 261 VAL A O 1
ATOM 1665 N N . LEU A 1 209 ? 20.956 44.478 -17.559 1.00 61.26 262 LEU A N 1
ATOM 1666 C CA . LEU A 1 209 ? 22.397 44.702 -17.552 1.00 59.54 262 LEU A CA 1
ATOM 1667 C C . LEU A 1 209 ? 23.043 43.591 -16.742 1.00 58.46 262 LEU A C 1
ATOM 1668 O O . LEU A 1 209 ? 22.677 43.374 -15.587 1.00 55.33 262 LEU A O 1
ATOM 1673 N N . ILE A 1 210 ? 23.985 42.879 -17.358 1.00 60.15 263 ILE A N 1
ATOM 1674 C CA . ILE A 1 210 ? 24.729 41.824 -16.676 1.00 61.87 263 ILE A CA 1
ATOM 1675 C C . ILE A 1 210 ? 26.137 42.336 -16.404 1.00 63.21 263 ILE A C 1
ATOM 1676 O O . ILE A 1 210 ? 26.985 42.374 -17.298 1.00 63.62 263 ILE A O 1
ATOM 1681 N N . LEU A 1 211 ? 26.363 42.744 -15.160 1.00 64.04 264 LEU A N 1
ATOM 1682 C CA . LEU A 1 211 ? 27.647 43.256 -14.720 1.00 65.16 264 LEU A CA 1
ATOM 1683 C C . LEU A 1 211 ? 28.324 42.178 -13.881 1.00 66.11 264 LEU A C 1
ATOM 1684 O O . LEU A 1 211 ? 28.489 42.325 -12.667 1.00 65.84 264 LEU A O 1
ATOM 1689 N N . ALA A 1 212 ? 28.699 41.084 -14.544 1.00 69.55 265 ALA A N 1
ATOM 1690 C CA . ALA A 1 212 ? 29.279 39.920 -13.872 1.00 72.37 265 ALA A CA 1
ATOM 1691 C C . ALA A 1 212 ? 30.115 39.057 -14.820 1.00 76.53 265 ALA A C 1
ATOM 1692 O O . ALA A 1 212 ? 30.088 39.249 -16.038 1.00 75.95 265 ALA A O 1
ATOM 1694 N N . ARG A 1 213 ? 30.845 38.102 -14.241 1.00 83.13 266 ARG A N 1
ATOM 1695 C CA . ARG A 1 213 ? 31.750 37.219 -14.976 1.00 87.70 266 ARG A CA 1
ATOM 1696 C C . ARG A 1 213 ? 30.943 36.088 -15.603 1.00 89.57 266 ARG A C 1
ATOM 1697 O O . ARG A 1 213 ? 29.972 35.611 -15.013 1.00 87.99 266 ARG A O 1
ATOM 1705 N N . LEU A 1 214 ? 31.351 35.653 -16.792 1.00 91.52 267 LEU A N 1
ATOM 1706 C CA . LEU A 1 214 ? 30.673 34.560 -17.484 1.00 92.27 267 LEU A CA 1
ATOM 1707 C C . LEU A 1 214 ? 31.692 33.591 -18.073 1.00 92.26 267 LEU A C 1
ATOM 1708 O O . LEU A 1 214 ? 32.212 32.723 -17.371 1.00 92.26 267 LEU A O 1
ATOM 1713 N N . ASP A 1 230 ? 27.342 32.101 -23.128 1.00 101.17 283 ASP A N 1
ATOM 1714 C CA . ASP A 1 230 ? 26.201 32.993 -22.957 1.00 101.50 283 ASP A CA 1
ATOM 1715 C C . ASP A 1 230 ? 24.889 32.287 -23.283 1.00 102.15 283 ASP A C 1
ATOM 1716 O O . ASP A 1 230 ? 24.888 31.204 -23.871 1.00 101.83 283 ASP A O 1
ATOM 1721 N N . THR A 1 231 ? 23.779 32.913 -22.896 1.00 101.20 284 THR A N 1
ATOM 1722 C CA . THR A 1 231 ? 22.447 32.344 -23.097 1.00 100.26 284 THR A CA 1
ATOM 1723 C C . THR A 1 231 ? 21.399 33.429 -23.353 1.00 98.59 284 THR A C 1
ATOM 1724 O O . THR A 1 231 ? 20.990 34.134 -22.428 1.00 95.07 284 THR A O 1
ATOM 1728 N N . LEU A 1 232 ? 20.980 33.565 -24.612 1.00 95.54 285 LEU A N 1
ATOM 1729 C CA . LEU A 1 232 ? 19.847 34.416 -24.961 1.00 93.48 285 LEU A CA 1
ATOM 1730 C C . LEU A 1 232 ? 18.532 33.648 -24.816 1.00 92.45 285 LEU A C 1
ATOM 1731 O O . LEU A 1 232 ? 18.024 33.067 -25.777 1.00 90.71 285 LEU A O 1
ATOM 1736 N N . ASN A 1 233 ? 17.999 33.632 -23.598 1.00 91.15 286 ASN A N 1
ATOM 1737 C CA . ASN A 1 233 ? 16.639 33.173 -23.364 1.00 89.45 286 ASN A CA 1
ATOM 1738 C C . ASN A 1 233 ? 15.661 34.260 -23.796 1.00 89.07 286 ASN A C 1
ATOM 1739 O O . ASN A 1 233 ? 15.300 35.133 -23.004 1.00 87.27 286 ASN A O 1
ATOM 1744 N N . ALA A 1 234 ? 15.246 34.203 -25.061 1.00 86.99 287 ALA A N 1
ATOM 1745 C CA . ALA A 1 234 ? 14.389 35.226 -25.646 1.00 83.98 287 ALA A CA 1
ATOM 1746 C C . ALA A 1 234 ? 12.987 35.227 -25.017 1.00 82.41 287 ALA A C 1
ATOM 1747 O O . ALA A 1 234 ? 12.044 34.601 -25.517 1.00 80.97 287 ALA A O 1
ATOM 1749 N N . ALA A 1 235 ? 12.882 35.920 -23.884 1.00 80.44 288 ALA A N 1
ATOM 1750 C CA . ALA A 1 235 ? 11.616 36.262 -23.275 1.00 78.48 288 ALA A CA 1
ATOM 1751 C C . ALA A 1 235 ? 11.307 37.734 -23.594 1.00 77.21 288 ALA A C 1
ATOM 1752 O O . ALA A 1 235 ? 10.702 38.456 -22.794 1.00 75.72 288 ALA A O 1
ATOM 1754 N N . ASN A 1 236 ? 11.742 38.169 -24.775 1.00 76.68 289 ASN A N 1
ATOM 1755 C CA . ASN A 1 236 ? 11.546 39.541 -25.239 1.00 79.14 289 ASN A CA 1
ATOM 1756 C C . ASN A 1 236 ? 12.245 40.562 -24.328 1.00 76.82 289 ASN A C 1
ATOM 1757 O O . ASN A 1 236 ? 11.628 41.511 -23.836 1.00 77.62 289 ASN A O 1
ATOM 1762 N N . LEU A 1 237 ? 13.541 40.347 -24.115 1.00 72.89 290 LEU A N 1
ATOM 1763 C CA . LEU A 1 237 ? 14.346 41.190 -23.230 1.00 70.87 290 LEU A CA 1
ATOM 1764 C C . LEU A 1 237 ? 15.740 41.424 -23.806 1.00 68.58 290 LEU A C 1
ATOM 1765 O O . LEU A 1 237 ? 16.490 40.472 -24.023 1.00 66.56 290 LEU A O 1
ATOM 1770 N N . THR A 1 238 ? 16.080 42.688 -24.053 1.00 67.80 291 THR A N 1
ATOM 1771 C CA . THR A 1 238 ? 17.428 43.052 -24.496 1.00 69.23 291 THR A CA 1
ATOM 1772 C C . THR A 1 238 ? 18.377 43.067 -23.304 1.00 70.06 291 THR A C 1
ATOM 1773 O O . THR A 1 238 ? 17.952 43.278 -22.169 1.00 70.43 291 THR A O 1
ATOM 1777 N N . TYR A 1 239 ? 19.662 42.844 -23.564 1.00 71.38 292 TYR A N 1
ATOM 1778 C CA . TYR A 1 239 ? 20.652 42.735 -22.497 1.00 71.88 292 TYR A CA 1
ATOM 1779 C C . TYR A 1 239 ? 22.026 43.247 -22.916 1.00 72.74 292 TYR A C 1
ATOM 1780 O O . TYR A 1 239 ? 22.372 43.233 -24.097 1.00 72.60 292 TYR A O 1
ATOM 1789 N N . SER A 1 240 ? 22.801 43.690 -21.928 1.00 74.59 293 SER A N 1
ATOM 1790 C CA . SER A 1 240 ? 24.180 44.123 -22.131 1.00 75.45 293 SER A CA 1
ATOM 1791 C C . SER A 1 240 ? 25.092 43.397 -21.149 1.00 76.44 293 SER A C 1
ATOM 1792 O O . SER A 1 240 ? 24.790 43.321 -19.958 1.00 77.32 293 SER A O 1
ATOM 1795 N N . VAL A 1 241 ? 26.200 42.859 -21.652 1.00 77.58 294 VAL A N 1
ATOM 1796 C CA . VAL A 1 241 ? 27.212 42.235 -20.806 1.00 77.28 294 VAL A CA 1
ATOM 1797 C C . VAL A 1 241 ? 28.461 43.105 -20.843 1.00 79.39 294 VAL A C 1
ATOM 1798 O O . VAL A 1 241 ? 29.462 42.774 -21.481 1.00 80.26 294 VAL A O 1
ATOM 1802 N N . GLU A 1 242 ? 28.374 44.237 -20.154 1.00 82.27 295 GLU A N 1
ATOM 1803 C CA . GLU A 1 242 ? 29.473 45.188 -20.057 1.00 83.60 295 GLU A CA 1
ATOM 1804 C C . GLU A 1 242 ? 30.170 45.032 -18.711 1.00 82.10 295 GLU A C 1
ATOM 1805 O O . GLU A 1 242 ? 29.615 44.463 -17.772 1.00 81.79 295 GLU A O 1
ATOM 1811 N N . ASP A 1 243 ? 31.397 45.533 -18.639 1.00 82.10 296 ASP A N 1
ATOM 1812 C CA . ASP A 1 243 ? 32.149 45.605 -17.394 1.00 81.80 296 ASP A CA 1
ATOM 1813 C C . ASP A 1 243 ? 32.422 47.084 -17.129 1.00 81.28 296 ASP A C 1
ATOM 1814 O O . ASP A 1 243 ? 32.815 47.811 -18.039 1.00 81.03 296 ASP A O 1
ATOM 1819 N N . TRP A 1 244 ? 32.223 47.521 -15.888 1.00 81.36 297 TRP A N 1
ATOM 1820 C CA . TRP A 1 244 ? 32.319 48.944 -15.549 1.00 81.21 297 TRP A CA 1
ATOM 1821 C C . TRP A 1 244 ? 33.724 49.339 -15.077 1.00 83.31 297 TRP A C 1
ATOM 1822 O O . TRP A 1 244 ? 33.986 50.506 -14.785 1.00 82.98 297 TRP A O 1
ATOM 1833 N N . LEU A 1 245 ? 34.616 48.350 -15.009 1.00 86.49 298 LEU A N 1
ATOM 1834 C CA . LEU A 1 245 ? 36.050 48.588 -14.884 1.00 88.42 298 LEU A CA 1
ATOM 1835 C C . LEU A 1 245 ? 36.581 48.939 -16.272 1.00 91.16 298 LEU A C 1
ATOM 1836 O O . LEU A 1 245 ? 35.809 49.019 -17.232 1.00 91.95 298 LEU A O 1
ATOM 1841 N N . LEU A 1 246 ? 37.892 49.145 -16.376 1.00 93.31 299 LEU A N 1
ATOM 1842 C CA . LEU A 1 246 ? 38.558 49.390 -17.661 1.00 94.42 299 LEU A CA 1
ATOM 1843 C C . LEU A 1 246 ? 38.179 50.754 -18.259 1.00 94.46 299 LEU A C 1
ATOM 1844 O O . LEU A 1 246 ? 38.978 51.691 -18.188 1.00 94.98 299 LEU A O 1
ATOM 1849 N N . TRP A 1 247 ? 36.975 50.874 -18.829 1.00 90.94 300 TRP A N 1
ATOM 1850 C CA . TRP A 1 247 ? 36.550 52.140 -19.441 1.00 88.22 300 TRP A CA 1
ATOM 1851 C C . TRP A 1 247 ? 36.377 53.213 -18.373 1.00 84.58 300 TRP A C 1
ATOM 1852 O O . TRP A 1 247 ? 36.071 52.916 -17.217 1.00 84.39 300 TRP A O 1
ATOM 1863 N N . ASP A 1 248 ? 36.570 54.461 -18.779 1.00 80.45 301 ASP A N 1
ATOM 1864 C CA . ASP A 1 248 ? 36.741 55.561 -17.844 1.00 76.78 301 ASP A CA 1
ATOM 1865 C C . ASP A 1 248 ? 36.321 56.871 -18.519 1.00 76.41 301 ASP A C 1
ATOM 1866 O O . ASP A 1 248 ? 36.659 57.093 -19.683 1.00 78.62 301 ASP A O 1
ATOM 1871 N N . PRO A 1 249 ? 35.577 57.739 -17.805 1.00 75.51 302 PRO A N 1
ATOM 1872 C CA . PRO A 1 249 ? 35.264 59.059 -18.363 1.00 75.21 302 PRO A CA 1
ATOM 1873 C C . PRO A 1 249 ? 36.527 59.807 -18.804 1.00 74.62 302 PRO A C 1
ATOM 1874 O O . PRO A 1 249 ? 37.518 59.800 -18.074 1.00 73.28 302 PRO A O 1
ATOM 1878 N N . PRO A 1 250 ? 36.501 60.443 -19.992 1.00 76.33 303 PRO A N 1
ATOM 1879 C CA . PRO A 1 250 ? 37.683 61.155 -20.495 1.00 74.91 303 PRO A CA 1
ATOM 1880 C C . PRO A 1 250 ? 38.328 62.139 -19.508 1.00 72.79 303 PRO A C 1
ATOM 1881 O O . PRO A 1 250 ? 39.550 62.297 -19.515 1.00 69.55 303 PRO A O 1
ATOM 1885 N N . VAL A 1 251 ? 37.515 62.781 -18.670 1.00 73.36 304 VAL A N 1
ATOM 1886 C CA . VAL A 1 251 ? 38.015 63.727 -17.666 1.00 74.23 304 VAL A CA 1
ATOM 1887 C C . VAL A 1 251 ? 38.939 63.026 -16.666 1.00 74.32 304 VAL A C 1
ATOM 1888 O O . VAL A 1 251 ? 39.908 63.618 -16.192 1.00 72.16 304 VAL A O 1
ATOM 1892 N N . ALA A 1 252 ? 38.640 61.768 -16.356 1.00 75.70 305 ALA A N 1
ATOM 1893 C CA . ALA A 1 252 ? 39.463 60.982 -15.442 1.00 80.26 305 ALA A CA 1
ATOM 1894 C C . ALA A 1 252 ? 40.848 60.651 -16.015 1.00 84.02 305 ALA A C 1
ATOM 1895 O O . ALA A 1 252 ? 41.812 60.502 -15.262 1.00 85.70 305 ALA A O 1
ATOM 1897 N N . GLN A 1 253 ? 40.941 60.542 -17.340 1.00 86.95 306 GLN A N 1
ATOM 1898 C CA . GLN A 1 253 ? 42.214 60.253 -18.016 1.00 88.56 306 GLN A CA 1
ATOM 1899 C C . GLN A 1 253 ? 43.160 61.457 -18.064 1.00 89.27 306 GLN A C 1
ATOM 1900 O O . GLN A 1 253 ? 44.364 61.298 -18.268 1.00 87.87 306 GLN A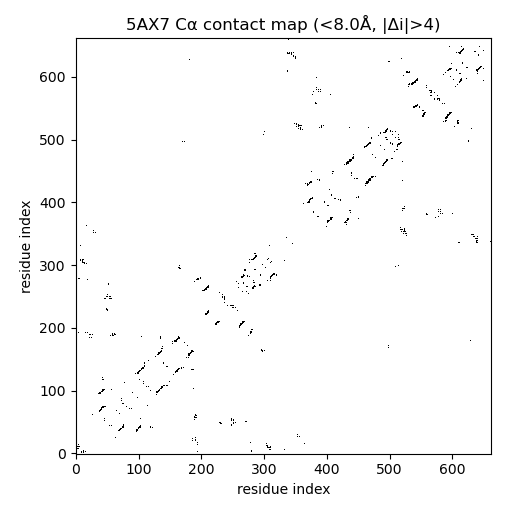 O 1
ATOM 1906 N N . ASN A 1 254 ? 42.610 62.654 -17.882 1.00 92.23 307 ASN A N 1
ATOM 1907 C CA . ASN A 1 254 ? 43.390 63.889 -17.876 1.00 93.28 307 ASN A CA 1
ATOM 1908 C C . ASN A 1 254 ? 44.274 64.031 -16.631 1.00 92.67 307 ASN A C 1
ATOM 1909 O O . ASN A 1 254 ? 43.758 64.023 -15.516 1.00 92.70 307 ASN A O 1
ATOM 1914 N N . PRO A 1 255 ? 45.603 64.188 -16.816 1.00 91.79 308 PRO A N 1
ATOM 1915 C CA . PRO A 1 255 ? 46.495 64.376 -15.662 1.00 90.94 308 PRO A CA 1
ATOM 1916 C C . PRO A 1 255 ? 46.353 65.724 -14.940 1.00 89.04 308 PRO A C 1
ATOM 1917 O O . PRO A 1 255 ? 46.604 65.802 -13.739 1.00 87.06 308 PRO A O 1
ATOM 1921 N N . ASP A 1 256 ? 45.959 66.771 -15.663 1.00 88.66 309 ASP A N 1
ATOM 1922 C CA . ASP A 1 256 ? 45.789 68.109 -15.074 1.00 87.35 309 ASP A CA 1
ATOM 1923 C C . ASP A 1 256 ? 44.451 68.269 -14.344 1.00 83.69 309 ASP A C 1
ATOM 1924 O O . ASP A 1 256 ? 44.198 69.306 -13.725 1.00 82.87 309 ASP A O 1
ATOM 1929 N N . SER A 1 257 ? 43.592 67.252 -14.437 1.00 79.94 310 SER A N 1
ATOM 1930 C CA . SER A 1 257 ? 42.331 67.215 -13.697 1.00 75.64 310 SER A CA 1
ATOM 1931 C C . SER A 1 257 ? 42.614 66.999 -12.217 1.00 70.99 310 SER A C 1
ATOM 1932 O O . SER A 1 257 ? 43.616 66.374 -11.860 1.00 70.58 310 SER A O 1
ATOM 1935 N N . SER A 1 258 ? 41.737 67.520 -11.362 1.00 66.34 311 SER A N 1
ATOM 1936 C CA . SER A 1 258 ? 41.876 67.343 -9.919 1.00 64.37 311 SER A CA 1
ATOM 1937 C C . SER A 1 258 ? 41.286 66.000 -9.487 1.00 61.36 311 SER A C 1
ATOM 1938 O O . SER A 1 258 ? 40.482 65.399 -10.204 1.00 59.64 311 SER A O 1
ATOM 1941 N N . PHE A 1 259 ? 41.684 65.543 -8.305 1.00 58.73 312 PHE A N 1
ATOM 1942 C CA . PHE A 1 259 ? 41.157 64.299 -7.741 1.00 57.06 312 PHE A CA 1
ATOM 1943 C C . PHE A 1 259 ? 39.640 64.346 -7.630 1.00 55.52 312 PHE A C 1
ATOM 1944 O O . PHE A 1 259 ? 38.953 63.410 -8.032 1.00 53.61 312 PHE A O 1
ATOM 1952 N N . ASP A 1 260 ? 39.125 65.450 -7.100 1.00 56.49 313 ASP A N 1
ATOM 1953 C CA . ASP A 1 260 ? 37.685 65.643 -6.968 1.00 56.17 313 ASP A CA 1
ATOM 1954 C C . ASP A 1 260 ? 36.938 65.475 -8.295 1.00 56.60 313 ASP A C 1
ATOM 1955 O O . ASP A 1 260 ? 35.886 64.831 -8.337 1.00 58.40 313 ASP A O 1
ATOM 1960 N N . ASP A 1 261 ? 37.476 66.057 -9.368 1.00 55.90 314 ASP A N 1
ATOM 1961 C CA . ASP A 1 261 ? 36.863 65.945 -10.698 1.00 56.03 314 ASP A CA 1
ATOM 1962 C C . ASP A 1 261 ? 36.791 64.490 -11.157 1.00 55.39 314 ASP A C 1
ATOM 1963 O O . ASP A 1 261 ? 35.765 64.039 -11.669 1.00 53.97 314 ASP A O 1
ATOM 1968 N N . ARG A 1 262 ? 37.889 63.764 -10.967 1.00 55.38 315 ARG A N 1
ATOM 1969 C CA . ARG A 1 262 ? 37.968 62.363 -11.368 1.00 56.06 315 ARG A CA 1
ATOM 1970 C C . ARG A 1 262 ? 36.971 61.505 -10.592 1.00 53.64 315 ARG A C 1
ATOM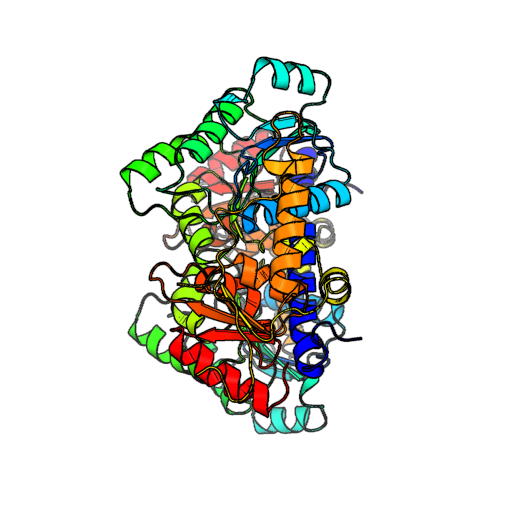 1971 O O . ARG A 1 262 ? 36.262 60.686 -11.173 1.00 52.71 315 ARG A O 1
ATOM 1979 N N . GLY A 1 263 ? 36.927 61.699 -9.276 1.00 52.61 316 GLY A N 1
ATOM 1980 C CA . GLY A 1 263 ? 36.039 60.931 -8.406 1.00 51.48 316 GLY A CA 1
ATOM 1981 C C . GLY A 1 263 ? 34.572 61.197 -8.673 1.00 50.53 316 GLY A C 1
ATOM 1982 O O . GLY A 1 263 ? 33.769 60.263 -8.719 1.00 51.50 316 GLY A O 1
ATOM 1983 N N . GLN A 1 264 ? 34.226 62.472 -8.843 1.00 50.48 317 GLN A N 1
ATOM 1984 C CA . GLN A 1 264 ? 32.854 62.867 -9.171 1.00 49.87 317 GLN A CA 1
ATOM 1985 C C . GLN A 1 264 ? 32.418 62.255 -10.493 1.00 49.86 317 GLN A C 1
ATOM 1986 O O . GLN A 1 264 ? 31.323 61.691 -10.599 1.00 49.98 317 GLN A O 1
ATOM 1992 N N . ALA A 1 265 ? 33.282 62.372 -11.498 1.00 49.73 318 ALA A N 1
ATOM 1993 C CA . ALA A 1 265 ? 32.979 61.877 -12.840 1.00 50.53 318 ALA A CA 1
ATOM 1994 C C . ALA A 1 265 ? 32.807 60.360 -12.860 1.00 50.10 318 ALA A C 1
ATOM 1995 O O . ALA A 1 265 ? 31.864 59.844 -13.463 1.00 50.79 318 ALA A O 1
ATOM 1997 N N . ARG A 1 266 ? 33.714 59.652 -12.191 1.00 49.47 319 ARG A N 1
ATOM 1998 C CA . ARG A 1 266 ? 33.648 58.193 -12.119 1.00 48.72 319 ARG A CA 1
ATOM 1999 C C . ARG A 1 266 ? 32.412 57.711 -11.343 1.00 47.88 319 ARG A C 1
ATOM 2000 O O . ARG A 1 266 ? 31.820 56.693 -11.696 1.00 45.01 319 ARG A O 1
ATOM 2008 N N . TYR A 1 267 ? 32.025 58.439 -10.296 1.00 47.61 320 TYR A N 1
ATOM 2009 C CA . TYR A 1 267 ? 30.806 58.110 -9.545 1.00 48.25 320 TYR A CA 1
ATOM 2010 C C . TYR A 1 267 ? 29.569 58.287 -10.419 1.00 50.15 320 TYR A C 1
ATOM 2011 O O . TYR A 1 267 ? 28.751 57.371 -10.548 1.00 49.04 320 TYR A O 1
ATOM 2020 N N . GLU A 1 268 ? 29.444 59.474 -11.008 1.00 52.51 321 GLU A N 1
ATOM 2021 C CA . GLU A 1 268 ? 28.303 59.806 -11.861 1.00 53.95 321 GLU A CA 1
ATOM 2022 C C . GLU A 1 268 ? 28.208 58.867 -13.062 1.00 52.77 321 GLU A C 1
ATOM 2023 O O . GLU A 1 268 ? 27.112 58.443 -13.426 1.00 53.02 321 GLU A O 1
ATOM 2029 N N . ALA A 1 269 ? 29.352 58.534 -13.659 1.00 51.03 322 ALA A N 1
ATOM 2030 C CA . ALA A 1 269 ? 29.394 57.602 -14.787 1.00 51.85 322 ALA A CA 1
ATOM 2031 C C . ALA A 1 269 ? 28.899 56.214 -14.388 1.00 52.19 322 ALA A C 1
ATOM 2032 O O . ALA A 1 269 ? 28.093 55.611 -15.100 1.00 53.62 322 ALA A O 1
ATOM 2034 N N . GLY A 1 270 ? 29.382 55.716 -13.252 1.00 52.68 323 GLY A N 1
ATOM 2035 C CA . GLY A 1 270 ? 28.949 54.420 -12.722 1.00 52.42 323 GLY A CA 1
ATOM 2036 C C . GLY A 1 270 ? 27.466 54.376 -12.388 1.00 53.40 323 GLY A C 1
ATOM 2037 O O . GLY A 1 270 ? 26.805 53.365 -12.613 1.00 54.61 323 GLY A O 1
ATOM 2038 N N . ALA A 1 271 ? 26.946 55.477 -11.852 1.00 55.56 324 ALA A N 1
ATOM 2039 C CA . ALA A 1 271 ? 25.527 55.577 -11.498 1.00 58.03 324 ALA A CA 1
ATOM 2040 C C . ALA A 1 271 ? 24.637 55.578 -12.748 1.00 59.48 324 ALA A C 1
ATOM 2041 O O . ALA A 1 271 ? 23.627 54.876 -12.793 1.00 58.55 324 ALA A O 1
ATOM 2043 N N . GLU A 1 272 ? 25.024 56.361 -13.755 1.00 62.12 325 GLU A N 1
ATOM 2044 C CA . GLU A 1 272 ? 24.303 56.408 -15.033 1.00 64.28 325 GLU A CA 1
ATOM 2045 C C . GLU A 1 272 ? 24.328 55.058 -15.749 1.00 63.55 325 GLU A C 1
ATOM 2046 O O . GLU A 1 272 ? 23.334 54.639 -16.341 1.00 64.50 325 GLU A O 1
ATOM 2052 N N . PHE A 1 273 ? 25.477 54.394 -15.689 1.00 62.59 326 PHE A N 1
ATOM 2053 C CA . PHE A 1 273 ? 25.667 53.085 -16.300 1.00 63.27 326 PHE A CA 1
ATOM 2054 C C . PHE A 1 273 ? 24.641 52.064 -15.795 1.00 62.48 326 PHE A C 1
ATOM 2055 O O . PHE A 1 273 ? 24.058 51.324 -16.587 1.00 62.59 326 PHE A O 1
ATOM 2063 N N . LEU A 1 274 ? 24.419 52.035 -14.483 1.00 60.17 327 LEU A N 1
ATOM 2064 C CA . LEU A 1 274 ? 23.424 51.138 -13.887 1.00 57.51 327 LEU A CA 1
ATOM 2065 C C . LEU A 1 274 ? 22.000 51.587 -14.217 1.00 57.38 327 LEU A C 1
ATOM 2066 O O . LEU A 1 274 ? 21.111 50.758 -14.416 1.00 55.44 327 LEU A O 1
ATOM 2071 N N . ALA A 1 275 ? 21.796 52.902 -14.270 1.00 57.33 328 ALA A N 1
ATOM 2072 C CA . ALA A 1 275 ? 20.481 53.486 -14.568 1.00 59.44 328 ALA A CA 1
ATOM 2073 C C . ALA A 1 275 ? 19.992 53.216 -15.998 1.00 60.39 328 ALA A C 1
ATOM 2074 O O . ALA A 1 275 ? 18.803 53.370 -16.288 1.00 60.65 328 ALA A O 1
ATOM 2076 N N . SER A 1 276 ? 20.905 52.821 -16.881 1.00 60.34 329 SER A N 1
ATOM 2077 C CA . SER A 1 276 ? 20.571 52.510 -18.267 1.00 61.13 329 SER A CA 1
ATOM 2078 C C . SER A 1 276 ? 19.677 51.281 -18.423 1.00 60.51 329 SER A C 1
ATOM 2079 O O . SER A 1 276 ? 19.066 51.102 -19.474 1.00 61.56 329 SER A O 1
ATOM 2082 N N . ALA A 1 277 ? 19.637 50.423 -17.404 1.00 59.60 330 ALA A N 1
ATOM 2083 C CA . ALA A 1 277 ? 18.819 49.211 -17.433 1.00 59.09 330 ALA A CA 1
ATOM 2084 C C . ALA A 1 277 ? 17.620 49.290 -16.491 1.00 59.05 330 ALA A C 1
ATOM 2085 O O . ALA A 1 277 ? 17.557 50.152 -15.614 1.00 59.25 330 ALA A O 1
ATOM 2087 N N . ARG A 1 278 ? 16.666 48.386 -16.699 1.00 59.27 331 ARG A N 1
ATOM 2088 C CA . ARG A 1 278 ? 15.503 48.248 -15.824 1.00 59.58 331 ARG A CA 1
ATOM 2089 C C . ARG A 1 278 ? 15.799 47.285 -14.675 1.00 59.68 331 ARG A C 1
ATOM 2090 O O . ARG A 1 278 ? 15.268 47.446 -13.576 1.00 58.85 331 ARG A O 1
ATOM 2098 N N . VAL A 1 279 ? 16.617 46.269 -14.951 1.00 58.18 332 VAL A N 1
ATOM 2099 C CA . VAL A 1 279 ? 17.103 45.340 -13.931 1.00 58.39 332 VAL A CA 1
ATOM 2100 C C . VAL A 1 279 ? 18.595 45.145 -14.106 1.00 57.93 332 VAL A C 1
ATOM 2101 O O . VAL A 1 279 ? 19.108 45.220 -15.223 1.00 57.49 332 VAL A O 1
ATOM 2105 N N . VAL A 1 280 ? 19.277 44.873 -12.998 1.00 56.09 333 VAL A N 1
ATOM 2106 C CA . VAL A 1 280 ? 20.702 44.595 -13.012 1.00 54.60 333 VAL A CA 1
ATOM 2107 C C . VAL A 1 280 ? 20.965 43.221 -12.410 1.00 54.42 333 VAL A C 1
ATOM 2108 O O . VAL A 1 280 ? 20.376 42.858 -11.395 1.00 54.48 333 VAL A O 1
ATOM 2112 N N . ILE A 1 281 ? 21.826 42.451 -13.068 1.00 54.82 334 ILE A N 1
ATOM 2113 C CA . ILE A 1 281 ? 22.437 41.274 -12.469 1.00 54.49 334 ILE A CA 1
ATOM 2114 C C . ILE A 1 281 ? 23.887 41.668 -12.248 1.00 55.46 334 ILE A C 1
ATOM 2115 O O . ILE A 1 281 ? 24.544 42.134 -13.181 1.00 56.22 334 ILE A O 1
ATOM 2120 N N . THR A 1 282 ? 24.387 41.509 -11.025 1.00 54.41 335 THR A N 1
ATOM 2121 C CA . THR A 1 282 ? 25.768 41.881 -10.733 1.00 53.14 335 THR A CA 1
ATOM 2122 C C . THR A 1 282 ? 26.405 41.032 -9.646 1.00 52.32 335 THR A C 1
ATOM 2123 O O . THR A 1 282 ? 25.720 40.478 -8.789 1.00 51.07 335 THR A O 1
ATOM 2127 N N . ASP A 1 283 ? 27.730 40.940 -9.709 1.00 51.62 336 ASP A N 1
ATOM 2128 C CA . ASP A 1 283 ? 28.525 40.297 -8.670 1.00 52.29 336 ASP A CA 1
ATOM 2129 C C . ASP A 1 283 ? 29.476 41.309 -8.021 1.00 49.99 336 ASP A C 1
ATOM 2130 O O . ASP A 1 283 ? 30.493 40.931 -7.441 1.00 49.40 336 ASP A O 1
ATOM 2135 N N . ARG A 1 284 ? 29.126 42.592 -8.115 1.00 48.73 337 ARG A N 1
ATOM 2136 C CA . ARG A 1 284 ? 29.906 43.655 -7.496 1.00 49.37 337 ARG A CA 1
ATOM 2137 C C . ARG A 1 284 ? 29.113 44.313 -6.378 1.00 46.51 337 ARG A C 1
ATOM 2138 O O . ARG A 1 284 ? 27.934 44.628 -6.540 1.00 45.17 337 ARG A O 1
ATOM 2146 N N . LEU A 1 285 ? 29.781 44.528 -5.250 1.00 44.46 338 LEU A N 1
ATOM 2147 C CA . LEU A 1 285 ? 29.145 45.039 -4.045 1.00 43.46 338 LEU A CA 1
ATOM 2148 C C . LEU A 1 285 ? 28.556 46.434 -4.236 1.00 43.27 338 LEU A C 1
ATOM 2149 O O . LEU A 1 285 ? 27.455 46.704 -3.757 1.00 44.46 338 LEU A O 1
ATOM 2154 N N . HIS A 1 286 ? 29.275 47.315 -4.928 1.00 41.52 339 HIS A N 1
ATOM 2155 C CA . HIS A 1 286 ? 28.814 48.700 -5.090 1.00 42.81 339 HIS A CA 1
ATOM 2156 C C . HIS A 1 286 ? 27.884 48.932 -6.280 1.00 42.41 339 HIS A C 1
ATOM 2157 O O . HIS A 1 286 ? 27.179 49.941 -6.322 1.00 42.03 339 HIS A O 1
ATOM 2164 N N . ALA A 1 287 ? 27.878 48.009 -7.238 1.00 42.72 340 ALA A N 1
ATOM 2165 C CA . ALA A 1 287 ? 26.795 47.952 -8.218 1.00 43.39 340 ALA A CA 1
ATOM 2166 C C . ALA A 1 287 ? 25.514 47.615 -7.462 1.00 43.86 340 ALA A C 1
ATOM 2167 O O . ALA A 1 287 ? 24.455 48.188 -7.709 1.00 44.06 340 ALA A O 1
ATOM 2169 N N . HIS A 1 288 ? 25.645 46.688 -6.520 1.00 43.76 341 HIS A N 1
ATOM 2170 C CA . HIS A 1 288 ? 24.550 46.262 -5.656 1.00 43.36 341 HIS A CA 1
ATOM 2171 C C . HIS A 1 288 ? 24.096 47.395 -4.724 1.00 43.13 341 HIS A C 1
ATOM 2172 O O . HIS A 1 288 ? 22.899 47.684 -4.635 1.00 41.67 341 HIS A O 1
ATOM 2179 N N . ILE A 1 289 ? 25.043 48.059 -4.066 1.00 42.53 342 ILE A N 1
ATOM 2180 C CA . ILE A 1 289 ? 24.705 49.164 -3.161 1.00 41.61 342 ILE A CA 1
ATOM 2181 C C . ILE A 1 289 ? 24.053 50.329 -3.911 1.00 41.28 342 ILE A C 1
ATOM 2182 O O . ILE A 1 289 ? 22.996 50.814 -3.497 1.00 40.66 342 ILE A O 1
ATOM 2187 N N . LEU A 1 290 ? 24.671 50.774 -5.004 1.00 40.00 343 LEU A N 1
ATOM 2188 C CA . LEU A 1 290 ? 24.151 51.923 -5.759 1.00 41.46 343 LEU A CA 1
ATOM 2189 C C . LEU A 1 290 ? 22.776 51.656 -6.382 1.00 41.81 343 LEU A C 1
ATOM 2190 O O . LEU A 1 290 ? 21.912 52.532 -6.370 1.00 42.21 343 LEU A O 1
ATOM 2195 N N . SER A 1 291 ? 22.579 50.452 -6.913 1.00 42.25 344 SER A N 1
ATOM 2196 C CA . SER A 1 291 ? 21.276 50.042 -7.439 1.00 43.66 344 SER A CA 1
ATOM 2197 C C . SER A 1 291 ? 20.202 50.090 -6.356 1.00 44.96 344 SER A C 1
ATOM 2198 O O . SER A 1 291 ? 19.062 50.479 -6.618 1.00 47.55 344 SER A O 1
ATOM 2201 N N . THR A 1 292 ? 20.570 49.688 -5.144 1.00 44.93 345 THR A N 1
ATOM 2202 C CA . THR A 1 292 ? 19.664 49.749 -4.002 1.00 44.13 345 THR A CA 1
ATOM 2203 C C . THR A 1 292 ? 19.279 51.198 -3.701 1.00 44.70 345 THR A C 1
ATOM 2204 O O . THR A 1 292 ? 18.103 51.496 -3.489 1.00 45.61 345 THR A O 1
ATOM 2208 N N . LEU A 1 293 ? 20.263 52.093 -3.707 1.00 44.88 346 LEU A N 1
ATOM 2209 C CA . LEU A 1 293 ? 20.015 53.510 -3.422 1.00 45.87 346 LEU A CA 1
ATOM 2210 C C . LEU A 1 293 ? 19.178 54.186 -4.510 1.00 47.69 346 LEU A C 1
ATOM 2211 O O . LEU A 1 293 ? 18.353 55.049 -4.211 1.00 47.23 346 LEU A O 1
ATOM 2216 N N . MET A 1 294 ? 19.398 53.791 -5.763 1.00 49.24 347 MET A N 1
ATOM 2217 C CA . MET A 1 294 ? 18.684 54.371 -6.901 1.00 49.64 347 MET A CA 1
ATOM 2218 C C . MET A 1 294 ? 17.298 53.769 -7.125 1.00 49.03 347 MET A C 1
ATOM 2219 O O . MET A 1 294 ? 16.518 54.307 -7.905 1.00 49.47 347 MET A O 1
ATOM 2224 N N . GLY A 1 295 ? 16.997 52.656 -6.464 1.00 48.32 348 GLY A N 1
ATOM 2225 C CA . GLY A 1 295 ? 15.691 52.018 -6.593 1.00 48.42 348 GLY A CA 1
ATOM 2226 C C . GLY A 1 295 ? 15.568 51.138 -7.824 1.00 48.44 348 GLY A C 1
ATOM 2227 O O . GLY A 1 295 ? 14.458 50.867 -8.291 1.00 47.38 348 GLY A O 1
ATOM 2228 N N . ILE A 1 296 ? 16.708 50.687 -8.344 1.00 47.17 349 ILE A N 1
ATOM 2229 C CA . ILE A 1 296 ? 16.739 49.776 -9.474 1.00 48.53 349 ILE A CA 1
ATOM 2230 C C . ILE A 1 296 ? 16.654 48.349 -8.946 1.00 49.60 349 ILE A C 1
ATOM 2231 O O . ILE A 1 296 ? 17.492 47.950 -8.143 1.00 50.26 349 ILE A O 1
ATOM 2236 N N . PRO A 1 297 ? 15.646 47.574 -9.386 1.00 50.74 350 PRO A N 1
ATOM 2237 C CA . PRO A 1 297 ? 15.613 46.162 -9.000 1.00 50.96 350 PRO A CA 1
ATOM 2238 C C . PRO A 1 297 ? 16.850 45.429 -9.505 1.00 50.31 350 PRO A C 1
ATOM 2239 O O . PRO A 1 297 ? 17.339 45.739 -10.590 1.00 51.89 350 PRO A O 1
ATOM 2243 N N . HIS A 1 298 ? 17.354 44.474 -8.731 1.00 49.36 351 HIS A N 1
ATOM 2244 C CA . HIS A 1 298 ? 18.585 43.778 -9.105 1.00 50.12 351 HIS A CA 1
ATOM 2245 C C . HIS A 1 298 ? 18.777 42.465 -8.367 1.00 48.77 351 HIS A C 1
ATOM 2246 O O . HIS A 1 298 ? 18.339 42.308 -7.231 1.00 47.29 351 HIS A O 1
ATOM 2253 N N . ILE A 1 299 ? 19.433 41.526 -9.039 1.00 49.29 352 ILE A N 1
ATOM 2254 C CA . ILE A 1 299 ? 19.812 40.254 -8.443 1.00 50.02 352 ILE A CA 1
ATOM 2255 C C . ILE A 1 299 ? 21.319 40.270 -8.275 1.00 49.12 352 ILE A C 1
ATOM 2256 O O . ILE A 1 299 ? 22.044 40.668 -9.189 1.00 46.59 352 ILE A O 1
ATOM 2261 N N . VAL A 1 300 ? 21.793 39.834 -7.112 1.00 49.23 353 VAL A N 1
ATOM 2262 C CA . VAL A 1 300 ? 23.228 39.789 -6.860 1.00 49.86 353 VAL A CA 1
ATOM 2263 C C . VAL A 1 300 ? 23.721 38.339 -6.789 1.00 49.79 353 VAL A C 1
ATOM 2264 O O . VAL A 1 300 ? 23.052 37.459 -6.242 1.00 47.91 353 VAL A O 1
ATOM 2268 N N . VAL A 1 301 ? 24.883 38.103 -7.393 1.00 51.02 354 VAL A N 1
ATOM 2269 C CA . VAL A 1 301 ? 25.454 36.764 -7.503 1.00 52.99 354 VAL A CA 1
ATOM 2270 C C . VAL A 1 301 ? 26.718 36.642 -6.655 1.00 55.39 354 VAL A C 1
ATOM 2271 O O . VAL A 1 301 ? 27.698 37.347 -6.890 1.00 53.83 354 VAL A O 1
ATOM 2275 N N . GLU A 1 302 ? 26.678 35.749 -5.669 1.00 59.97 355 GLU A N 1
ATOM 2276 C CA . GLU A 1 302 ? 27.842 35.430 -4.851 1.00 64.55 355 GLU A CA 1
ATOM 2277 C C . GLU A 1 302 ? 28.512 34.197 -5.446 1.00 68.11 355 GLU A C 1
ATOM 2278 O O . GLU A 1 302 ? 28.216 33.067 -5.059 1.00 68.43 355 GLU A O 1
ATOM 2284 N N . ASN A 1 303 ? 29.408 34.433 -6.401 1.00 75.48 356 ASN A N 1
ATOM 2285 C CA . ASN A 1 303 ? 30.092 33.356 -7.131 1.00 81.43 356 ASN A CA 1
ATOM 2286 C C . ASN A 1 303 ? 31.533 33.117 -6.668 1.00 84.48 356 ASN A C 1
ATOM 2287 O O . ASN A 1 303 ? 32.215 32.230 -7.189 1.00 85.99 356 ASN A O 1
ATOM 2292 N N . SER A 1 304 ? 31.991 33.906 -5.697 1.00 86.97 357 SER A N 1
ATOM 2293 C CA . SER A 1 304 ? 33.321 33.731 -5.119 1.00 88.40 357 SER A CA 1
ATOM 2294 C C . SER A 1 304 ? 33.226 32.988 -3.795 1.00 89.63 357 SER A C 1
ATOM 2295 O O . SER A 1 304 ? 32.133 32.787 -3.256 1.00 89.74 357 SER A O 1
ATOM 2298 N N . GLN A 1 305 ? 34.383 32.589 -3.274 1.00 92.81 358 GLN A N 1
ATOM 2299 C CA . GLN A 1 305 ? 34.480 32.056 -1.924 1.00 94.52 358 GLN A CA 1
ATOM 2300 C C . GLN A 1 305 ? 34.498 33.304 -1.041 1.00 92.76 358 GLN A C 1
ATOM 2301 O O . GLN A 1 305 ? 33.665 34.168 -1.251 1.00 94.86 358 GLN A O 1
ATOM 2307 N N . MET A 1 306 ? 35.425 33.450 -0.094 1.00 90.06 359 MET A N 1
ATOM 2308 C CA . MET A 1 306 ? 35.466 34.652 0.744 1.00 88.23 359 MET A CA 1
ATOM 2309 C C . MET A 1 306 ? 34.082 35.097 1.252 1.00 82.65 359 MET A C 1
ATOM 2310 O O . MET A 1 306 ? 33.718 34.793 2.390 1.00 82.58 359 MET A O 1
ATOM 2315 N N . GLY A 1 307 ? 33.305 35.750 0.380 1.00 76.04 360 GLY A N 1
ATOM 2316 C CA . GLY A 1 307 ? 32.062 36.441 0.756 1.00 70.82 360 GLY A CA 1
ATOM 2317 C C . GLY A 1 307 ? 32.051 37.920 0.379 1.00 66.13 360 GLY A C 1
ATOM 2318 O O . GLY A 1 307 ? 31.607 38.760 1.164 1.00 63.88 360 GLY A O 1
ATOM 2319 N N . LYS A 1 308 ? 32.502 38.238 -0.834 1.00 64.22 361 LYS A N 1
ATOM 2320 C CA . LYS A 1 308 ? 32.670 39.636 -1.268 1.00 63.97 361 LYS A CA 1
ATOM 2321 C C . LYS A 1 308 ? 31.371 40.431 -1.146 1.00 60.18 361 LYS A C 1
ATOM 2322 O O . LYS A 1 308 ? 31.388 41.622 -0.830 1.00 60.84 361 LYS A O 1
ATOM 2328 N N . ILE A 1 309 ? 30.256 39.768 -1.436 1.00 55.71 362 ILE A N 1
ATOM 2329 C CA . ILE A 1 309 ? 28.935 40.371 -1.345 1.00 52.12 362 ILE A CA 1
ATOM 2330 C C . ILE A 1 309 ? 28.284 40.034 -0.006 1.00 48.13 362 ILE A C 1
ATOM 2331 O O . ILE A 1 309 ? 27.764 40.923 0.674 1.00 45.82 362 ILE A O 1
ATOM 2336 N N . THR A 1 310 ? 28.295 38.748 0.351 1.00 44.84 363 THR A N 1
ATOM 2337 C CA . THR A 1 310 ? 27.514 38.259 1.493 1.00 43.83 363 THR A CA 1
ATOM 2338 C C . THR A 1 310 ? 27.996 38.732 2.866 1.00 42.11 363 THR A C 1
ATOM 2339 O O . THR A 1 310 ? 27.186 38.808 3.792 1.00 40.59 363 THR A O 1
ATOM 2343 N N . ASN A 1 311 ? 29.278 39.070 3.014 1.00 40.33 364 ASN A N 1
ATOM 2344 C CA . ASN A 1 311 ? 29.743 39.580 4.308 1.00 39.23 364 ASN A CA 1
ATOM 2345 C C . ASN A 1 311 ? 29.036 40.896 4.615 1.00 37.15 364 ASN A C 1
ATOM 2346 O O . ASN A 1 311 ? 28.542 41.097 5.722 1.00 34.20 364 ASN A O 1
ATOM 2351 N N . TYR A 1 312 ? 28.989 41.788 3.630 1.00 36.48 365 TYR A N 1
ATOM 2352 C CA . TYR A 1 312 ? 28.327 43.066 3.817 1.00 36.73 365 TYR A CA 1
ATOM 2353 C C . TYR A 1 312 ? 26.813 42.899 3.896 1.00 37.24 365 TYR A C 1
ATOM 2354 O O . TYR A 1 312 ? 26.165 43.431 4.803 1.00 37.23 365 TYR A O 1
ATOM 2363 N N . HIS A 1 313 ? 26.257 42.167 2.937 1.00 37.78 366 HIS A N 1
ATOM 2364 C CA . HIS A 1 313 ? 24.815 42.028 2.816 1.00 38.02 366 HIS A CA 1
ATOM 2365 C C . HIS A 1 313 ? 24.181 41.496 4.094 1.00 37.64 366 HIS A C 1
ATOM 2366 O O . HIS A 1 313 ? 23.167 42.021 4.550 1.00 38.15 366 HIS A O 1
ATOM 2373 N N . ASN A 1 314 ? 24.775 40.453 4.666 1.00 38.22 367 ASN A N 1
ATOM 2374 C CA . ASN A 1 314 ? 24.231 39.830 5.874 1.00 37.43 367 ASN A CA 1
ATOM 2375 C C . ASN A 1 314 ? 24.454 40.657 7.138 1.00 37.23 367 ASN A C 1
ATOM 2376 O O . ASN A 1 314 ? 23.754 40.478 8.130 1.00 35.77 367 ASN A O 1
ATOM 2381 N N . THR A 1 315 ? 25.420 41.569 7.103 1.00 36.89 368 THR A N 1
ATOM 2382 C CA . THR A 1 315 ? 25.607 42.500 8.207 1.00 36.79 368 THR A CA 1
ATOM 2383 C C . THR A 1 315 ? 24.501 43.559 8.242 1.00 36.84 368 THR A C 1
ATOM 2384 O O . THR A 1 315 ? 23.987 43.868 9.310 1.00 36.50 368 THR A O 1
ATOM 2388 N N . TRP A 1 316 ? 24.149 44.114 7.080 1.00 36.85 369 TRP A N 1
ATOM 2389 C CA . TRP A 1 316 ? 23.351 45.347 7.027 1.00 37.66 369 TRP A CA 1
ATOM 2390 C C . TRP A 1 316 ? 22.043 45.316 6.224 1.00 38.16 369 TRP A C 1
ATOM 2391 O O . TRP A 1 316 ? 21.143 46.096 6.511 1.00 40.98 369 TRP A O 1
ATOM 2402 N N . LEU A 1 317 ? 21.930 44.446 5.228 1.00 38.30 370 LEU A N 1
ATOM 2403 C CA . LEU A 1 317 ? 20.870 44.582 4.227 1.00 38.80 370 LEU A CA 1
ATOM 2404 C C . LEU A 1 317 ? 19.759 43.534 4.275 1.00 40.08 370 LEU A C 1
ATOM 2405 O O . LEU A 1 317 ? 19.099 43.298 3.256 1.00 38.62 370 LEU A O 1
ATOM 2410 N N . HIS A 1 318 ? 19.533 42.908 5.431 1.00 40.98 371 HIS A N 1
ATOM 2411 C CA A HIS A 1 318 ? 18.435 41.950 5.566 0.50 42.57 371 HIS A CA 1
ATOM 2412 C CA B HIS A 1 318 ? 18.427 41.956 5.553 0.50 42.78 371 HIS A CA 1
ATOM 2413 C C . HIS A 1 318 ? 17.101 42.594 5.164 1.00 43.52 371 HIS A C 1
ATOM 2414 O O . HIS A 1 318 ? 16.265 41.951 4.534 1.00 44.13 371 HIS A O 1
ATOM 2427 N N . GLY A 1 319 ? 16.920 43.863 5.531 1.00 44.55 372 GLY A N 1
ATOM 2428 C CA . GLY A 1 319 ? 15.689 44.595 5.241 1.00 45.74 372 GLY A CA 1
ATOM 2429 C C . GLY A 1 319 ? 15.465 44.967 3.782 1.00 47.12 372 GLY A C 1
ATOM 2430 O O . GLY A 1 319 ? 14.353 45.356 3.406 1.00 46.43 372 GLY A O 1
ATOM 2431 N N . CYS A 1 320 ? 16.514 44.869 2.966 1.00 47.44 373 CYS A N 1
ATOM 2432 C CA . CYS A 1 320 ? 16.406 45.090 1.522 1.00 47.82 373 CYS A CA 1
ATOM 2433 C C . CYS A 1 320 ? 16.365 43.774 0.742 1.00 46.94 373 CYS A C 1
ATOM 2434 O O . CYS A 1 320 ? 16.348 43.785 -0.488 1.00 48.19 373 CYS A O 1
ATOM 2437 N N . THR A 1 321 ? 16.340 42.648 1.454 1.00 46.34 374 THR A N 1
ATOM 2438 C CA . THR A 1 321 ? 16.328 41.333 0.829 1.00 45.64 374 THR A CA 1
ATOM 2439 C C . THR A 1 321 ? 14.888 40.916 0.540 1.00 47.03 374 THR A C 1
ATOM 2440 O O . THR A 1 321 ? 14.307 40.104 1.263 1.00 47.03 374 THR A O 1
ATOM 2444 N N . LEU A 1 322 ? 14.319 41.480 -0.523 1.00 47.67 375 LEU A N 1
ATOM 2445 C CA . LEU A 1 322 ? 12.905 41.282 -0.851 1.00 47.87 375 LEU A CA 1
ATOM 2446 C C . LEU A 1 322 ? 12.674 41.238 -2.363 1.00 46.83 375 LEU A C 1
ATOM 2447 O O . LEU A 1 322 ? 13.472 41.768 -3.139 1.00 45.39 375 LEU A O 1
ATOM 2452 N N . ASP A 1 323 ? 11.575 40.606 -2.770 1.00 46.70 376 ASP A N 1
ATOM 2453 C CA . ASP A 1 323 ? 11.202 40.530 -4.187 1.00 47.26 376 ASP A CA 1
ATOM 2454 C C . ASP A 1 323 ? 10.932 41.925 -4.744 1.00 44.48 376 ASP A C 1
ATOM 2455 O O . ASP A 1 323 ? 10.240 42.728 -4.121 1.00 44.16 376 ASP A O 1
ATOM 2460 N N . GLY A 1 324 ? 11.500 42.208 -5.911 1.00 44.22 377 GLY A N 1
ATOM 2461 C CA . GLY A 1 324 ? 11.394 43.522 -6.535 1.00 44.10 377 GLY A CA 1
ATOM 2462 C C . GLY A 1 324 ? 12.448 44.519 -6.083 1.00 44.97 377 GLY A C 1
ATOM 2463 O O . GLY A 1 324 ? 12.668 45.536 -6.753 1.00 46.00 377 GLY A O 1
ATOM 2464 N N . VAL A 1 325 ? 13.106 44.237 -4.959 1.00 44.06 378 VAL A N 1
ATOM 2465 C CA . VAL A 1 325 ? 14.111 45.137 -4.405 1.00 44.28 378 VAL A CA 1
ATOM 2466 C C . VAL A 1 325 ? 15.507 44.581 -4.678 1.00 43.99 378 VAL A C 1
ATOM 2467 O O . VAL A 1 325 ? 16.227 45.104 -5.532 1.00 43.00 378 VAL A O 1
ATOM 2471 N N . SER A 1 326 ? 15.878 43.517 -3.970 1.00 43.31 379 SER A N 1
ATOM 2472 C CA . SER A 1 326 ? 17.203 42.922 -4.112 1.00 44.04 379 SER A CA 1
ATOM 2473 C C . SER A 1 326 ? 17.238 41.514 -3.502 1.00 44.71 379 SER A C 1
ATOM 2474 O O . SER A 1 326 ? 16.653 41.272 -2.444 1.00 42.67 379 SER A O 1
ATOM 2477 N N . VAL A 1 327 ? 17.892 40.581 -4.194 1.00 45.85 380 VAL A N 1
ATOM 2478 C CA . VAL A 1 327 ? 18.034 39.199 -3.714 1.00 46.26 380 VAL A CA 1
ATOM 2479 C C . VAL A 1 327 ? 19.423 38.670 -4.071 1.00 47.54 380 VAL A C 1
ATOM 2480 O O . VAL A 1 327 ? 19.989 39.034 -5.103 1.00 47.44 380 VAL A O 1
ATOM 2484 N N . VAL A 1 328 ? 19.967 37.824 -3.200 1.00 48.36 381 VAL A N 1
ATOM 2485 C CA . VAL A 1 328 ? 21.269 37.209 -3.416 1.00 49.75 381 VAL A CA 1
ATOM 2486 C C . VAL A 1 328 ? 21.085 35.752 -3.828 1.00 50.84 381 VAL A C 1
ATOM 2487 O O . VAL A 1 328 ? 20.255 35.044 -3.259 1.00 49.93 381 VAL A O 1
ATOM 2491 N N . VAL A 1 329 ? 21.859 35.316 -4.819 1.00 52.02 382 VAL A N 1
ATOM 2492 C CA . VAL A 1 329 ? 21.840 33.922 -5.269 1.00 53.39 382 VAL A CA 1
ATOM 2493 C C . VAL A 1 329 ? 23.261 33.417 -5.488 1.00 55.39 382 VAL A C 1
ATOM 2494 O O . VAL A 1 329 ? 24.193 34.208 -5.623 1.00 53.01 382 VAL A O 1
ATOM 2498 N N . ASP A 1 330 ? 23.411 32.096 -5.529 1.00 58.48 383 ASP A N 1
ATOM 2499 C CA . ASP A 1 330 ? 24.736 31.465 -5.572 1.00 61.26 383 ASP A CA 1
ATOM 2500 C C . ASP A 1 330 ? 25.336 31.311 -6.979 1.00 62.72 383 ASP A C 1
ATOM 2501 O O . ASP A 1 330 ? 26.490 30.904 -7.109 1.00 64.00 383 ASP A O 1
ATOM 2506 N N . SER A 1 331 ? 24.572 31.640 -8.021 1.00 64.40 384 SER A N 1
ATOM 2507 C CA . SER A 1 331 ? 25.062 31.522 -9.399 1.00 66.12 384 SER A CA 1
ATOM 2508 C C . SER A 1 331 ? 24.297 32.409 -10.378 1.00 67.85 384 SER A C 1
ATOM 2509 O O . SER A 1 331 ? 23.209 32.902 -10.075 1.00 69.28 384 SER A O 1
ATOM 2512 N N . VAL A 1 332 ? 24.872 32.579 -11.566 1.00 69.37 385 VAL A N 1
ATOM 2513 C CA . VAL A 1 332 ? 24.292 33.434 -12.606 1.00 69.93 385 VAL A CA 1
ATOM 2514 C C . VAL A 1 332 ? 23.078 32.754 -13.248 1.00 69.95 385 VAL A C 1
ATOM 2515 O O . VAL A 1 332 ? 22.136 33.430 -13.657 1.00 67.94 385 VAL A O 1
ATOM 2519 N N . ASP A 1 333 ? 23.098 31.424 -13.323 1.00 71.18 386 ASP A N 1
ATOM 2520 C CA . ASP A 1 333 ? 21.955 30.667 -13.851 1.00 72.31 386 ASP A CA 1
ATOM 2521 C C . ASP A 1 333 ? 20.724 30.826 -12.943 1.00 70.22 386 ASP A C 1
ATOM 2522 O O . ASP A 1 333 ? 19.604 31.006 -13.431 1.00 69.61 386 ASP A O 1
ATOM 2527 N N . LYS A 1 334 ? 20.943 30.804 -11.629 1.00 68.55 387 LYS A N 1
ATOM 2528 C CA . LYS A 1 334 ? 19.879 31.074 -10.656 1.00 67.18 387 LYS A CA 1
ATOM 2529 C C . LYS A 1 334 ? 19.322 32.494 -10.794 1.00 63.92 387 LYS A C 1
ATOM 2530 O O . LYS A 1 334 ? 18.126 32.717 -10.596 1.00 63.46 387 LYS A O 1
ATOM 2536 N N . ALA A 1 335 ? 20.194 33.446 -11.119 1.00 60.51 388 ALA A N 1
ATOM 2537 C CA . ALA A 1 335 ? 19.794 34.841 -11.306 1.00 58.65 388 ALA A CA 1
ATOM 2538 C C . ALA A 1 335 ? 18.838 35.010 -12.484 1.00 58.77 388 ALA A C 1
ATOM 2539 O O . ALA A 1 335 ? 17.855 35.745 -12.387 1.00 58.04 388 ALA A O 1
ATOM 2541 N N . LEU A 1 336 ? 19.128 34.327 -13.589 1.00 61.63 389 LEU A N 1
ATOM 2542 C CA . LEU A 1 336 ? 18.270 34.381 -14.782 1.00 62.88 389 LEU A CA 1
ATOM 2543 C C . LEU A 1 336 ? 16.894 33.787 -14.500 1.00 60.69 389 LEU A C 1
ATOM 2544 O O . LEU A 1 336 ? 15.880 34.366 -14.878 1.00 59.78 389 LEU A O 1
ATOM 2549 N N . SER A 1 337 ? 16.873 32.634 -13.835 1.00 60.75 390 SER A N 1
ATOM 2550 C CA . SER A 1 337 ? 15.623 31.975 -13.449 1.00 62.15 390 SER A CA 1
ATOM 2551 C C . SER A 1 337 ? 14.737 32.907 -12.628 1.00 62.25 390 SER A C 1
ATOM 2552 O O . SER A 1 337 ? 13.543 33.037 -12.900 1.00 61.94 390 SER A O 1
ATOM 2555 N N . LEU A 1 338 ? 15.333 33.556 -11.629 1.00 63.07 391 LEU A N 1
ATOM 2556 C CA . LEU A 1 338 ? 14.604 34.489 -10.769 1.00 61.79 391 LEU A CA 1
ATOM 2557 C C . LEU A 1 338 ? 14.180 35.737 -11.540 1.00 60.92 391 LEU A C 1
ATOM 2558 O O . LEU A 1 338 ? 13.093 36.267 -11.310 1.00 61.28 391 LEU A O 1
ATOM 2563 N N . LEU A 1 339 ? 15.034 36.199 -12.451 1.00 60.25 392 LEU A N 1
ATOM 2564 C CA . LEU A 1 339 ? 14.707 37.338 -13.312 1.00 62.53 392 LEU A CA 1
ATOM 2565 C C . LEU A 1 339 ? 13.366 37.119 -14.025 1.00 64.56 392 LEU A C 1
ATOM 2566 O O . LEU A 1 339 ? 12.527 38.019 -14.077 1.00 64.76 392 LEU A O 1
ATOM 2571 N N . LEU A 1 340 ? 13.165 35.914 -14.555 1.00 66.64 393 LEU A N 1
ATOM 2572 C CA . LEU A 1 340 ? 11.938 35.580 -15.285 1.00 68.57 393 LEU A CA 1
ATOM 2573 C C . LEU A 1 340 ? 10.709 35.618 -14.375 1.00 69.24 393 LEU A C 1
ATOM 2574 O O . LEU A 1 340 ? 9.661 36.129 -14.772 1.00 70.84 393 LEU A O 1
ATOM 2579 N N . GLU A 1 341 ? 10.842 35.086 -13.161 1.00 69.18 394 GLU A N 1
ATOM 2580 C CA . GLU A 1 341 ? 9.772 35.168 -12.161 1.00 68.98 394 GLU A CA 1
ATOM 2581 C C . GLU A 1 341 ? 9.408 36.625 -11.877 1.00 67.25 394 GLU A C 1
ATOM 2582 O O . GLU A 1 341 ? 8.234 36.959 -11.714 1.00 65.01 394 GLU A O 1
ATOM 2588 N N . TRP A 1 342 ? 10.430 37.477 -11.806 1.00 66.52 395 TRP A N 1
ATOM 2589 C CA . TRP A 1 342 ? 10.244 38.906 -11.566 1.00 65.26 395 TRP A CA 1
ATOM 2590 C C . TRP A 1 342 ? 9.566 39.588 -12.750 1.00 65.74 395 TRP A C 1
ATOM 2591 O O . TRP A 1 342 ? 8.754 40.495 -12.563 1.00 67.45 395 TRP A O 1
ATOM 2602 N N . ASN A 1 343 ? 9.905 39.150 -13.961 1.00 65.10 396 ASN A N 1
ATOM 2603 C CA . ASN A 1 343 ? 9.305 39.695 -15.176 1.00 64.70 396 ASN A CA 1
ATOM 2604 C C . ASN A 1 343 ? 7.803 39.417 -15.244 1.00 65.94 396 ASN A C 1
ATOM 2605 O O . ASN A 1 343 ? 7.015 40.332 -15.485 1.00 66.23 396 ASN A O 1
ATOM 2610 N N . GLU A 1 344 ? 7.411 38.164 -15.006 1.00 66.02 397 GLU A N 1
ATOM 2611 C CA . GLU A 1 344 ? 5.993 37.780 -15.004 1.00 67.62 397 GLU A CA 1
ATOM 2612 C C . GLU A 1 344 ? 5.237 38.355 -13.807 1.00 66.95 397 GLU A C 1
ATOM 2613 O O . GLU A 1 344 ? 4.018 38.507 -13.858 1.00 67.23 397 GLU A O 1
ATOM 2619 N N . ALA A 1 345 ? 5.956 38.651 -12.727 1.00 65.58 398 ALA A N 1
ATOM 2620 C CA . ALA A 1 345 ? 5.374 39.343 -11.578 1.00 63.22 398 ALA A CA 1
ATOM 2621 C C . ALA A 1 345 ? 5.238 40.841 -11.858 1.00 60.91 398 ALA A C 1
ATOM 2622 O O . ALA A 1 345 ? 4.410 41.516 -11.251 1.00 58.58 398 ALA A O 1
ATOM 2624 N N . GLY A 1 346 ? 6.060 41.352 -12.770 1.00 59.45 399 GLY A N 1
ATOM 2625 C CA . GLY A 1 346 ? 6.041 42.764 -13.131 1.00 58.39 399 GLY A CA 1
ATOM 2626 C C . GLY A 1 346 ? 6.812 43.616 -12.143 1.00 58.24 399 GLY A C 1
ATOM 2627 O O . GLY A 1 346 ? 6.459 44.774 -11.911 1.00 59.58 399 GLY A O 1
ATOM 2628 N N . TYR A 1 347 ? 7.872 43.049 -11.566 1.00 57.64 400 TYR A N 1
ATOM 2629 C CA . TYR A 1 347 ? 8.700 43.764 -10.587 1.00 57.05 400 TYR A CA 1
ATOM 2630 C C . TYR A 1 347 ? 9.644 44.777 -11.242 1.00 57.05 400 TYR A C 1
ATOM 2631 O O . TYR A 1 347 ? 10.267 45.581 -10.545 1.00 56.77 400 TYR A O 1
ATOM 2640 N N . PHE A 1 348 ? 9.748 44.740 -12.568 1.00 57.00 401 PHE A N 1
ATOM 2641 C CA . PHE A 1 348 ? 10.485 45.759 -13.305 1.00 59.08 401 PHE A CA 1
ATOM 2642 C C . PHE A 1 348 ? 9.818 46.056 -14.638 1.00 58.82 401 PHE A C 1
ATOM 2643 O O . PHE A 1 348 ? 10.362 46.796 -15.454 1.00 60.06 401 PHE A O 1
ATOM 2651 N N . LYS B 1 2 ? 28.846 71.674 34.596 1.00 73.29 55 LYS B N 1
ATOM 2652 C CA . LYS B 1 2 ? 29.343 70.899 35.772 1.00 74.35 55 LYS B CA 1
ATOM 2653 C C . LYS B 1 2 ? 29.692 69.476 35.349 1.00 72.74 55 LYS B C 1
ATOM 2654 O O . LYS B 1 2 ? 28.792 68.723 34.996 1.00 72.29 55 LYS B O 1
ATOM 2660 N N . PRO B 1 3 ? 30.994 69.107 35.378 1.00 69.60 56 PRO B N 1
ATOM 2661 C CA . PRO B 1 3 ? 31.401 67.778 34.905 1.00 69.22 56 PRO B CA 1
ATOM 2662 C C . PRO B 1 3 ? 30.775 66.623 35.681 1.00 67.27 56 PRO B C 1
ATOM 2663 O O . PRO B 1 3 ? 30.422 66.774 36.851 1.00 68.98 56 PRO B O 1
ATOM 2667 N N . LEU B 1 4 ? 30.651 65.478 35.017 1.00 64.23 57 LEU B N 1
ATOM 2668 C CA . LEU B 1 4 ? 30.153 64.263 35.649 1.00 62.36 57 LEU B CA 1
ATOM 2669 C C . LEU B 1 4 ? 31.186 63.747 36.650 1.00 61.86 57 LEU B C 1
ATOM 2670 O O . LEU B 1 4 ? 30.839 63.360 37.766 1.00 59.39 57 LEU B O 1
ATOM 2675 N N . PHE B 1 5 ? 32.451 63.732 36.231 1.00 61.87 58 PHE B N 1
ATOM 2676 C CA . PHE B 1 5 ? 33.571 63.443 37.125 1.00 62.76 58 PHE B CA 1
ATOM 2677 C C . PHE B 1 5 ? 34.214 64.770 37.552 1.00 62.78 58 PHE B C 1
ATOM 2678 O O . PHE B 1 5 ? 35.084 65.302 36.867 1.00 63.33 58 PHE B O 1
ATOM 2686 N N . THR B 1 6 ? 33.756 65.320 38.671 1.00 62.88 59 THR B N 1
ATOM 2687 C CA . THR B 1 6 ? 34.224 66.652 39.114 1.00 62.53 59 THR B CA 1
ATOM 2688 C C . THR B 1 6 ? 35.722 66.847 39.371 1.00 62.42 59 THR B C 1
ATOM 2689 O O . THR B 1 6 ? 36.257 67.912 39.064 1.00 60.77 59 THR B O 1
ATOM 2693 N N . LYS B 1 7 ? 36.391 65.832 39.902 1.00 63.70 60 LYS B N 1
ATOM 2694 C CA . LYS B 1 7 ? 37.826 65.922 40.226 1.00 67.04 60 LYS B CA 1
ATOM 2695 C C . LYS B 1 7 ? 38.731 65.455 39.077 1.00 69.53 60 LYS B C 1
ATOM 2696 O O . LYS B 1 7 ? 39.924 65.185 39.267 1.00 71.27 60 LYS B O 1
ATOM 2702 N N . SER B 1 8 ? 38.157 65.384 37.882 1.00 70.88 61 SER B N 1
ATOM 2703 C CA . SER B 1 8 ? 38.907 65.079 36.672 1.00 72.30 61 SER B CA 1
ATOM 2704 C C . SER B 1 8 ? 38.167 65.679 35.470 1.00 73.72 61 SER B C 1
ATOM 2705 O O . SER B 1 8 ? 37.737 64.950 34.576 1.00 74.42 61 SER B O 1
ATOM 2708 N N . PRO B 1 9 ? 38.032 67.024 35.445 1.00 74.47 62 PRO B N 1
ATOM 2709 C CA . PRO B 1 9 ? 3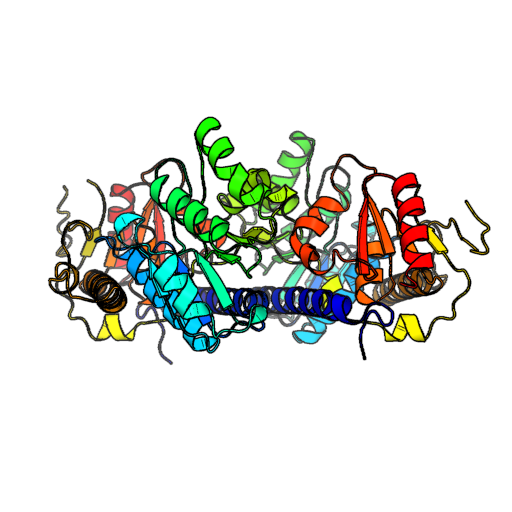7.104 67.728 34.544 1.00 74.57 62 PRO B CA 1
ATOM 2710 C C . PRO B 1 9 ? 37.369 67.544 33.051 1.00 74.31 62 PRO B C 1
ATOM 2711 O O . PRO B 1 9 ? 36.431 67.347 32.284 1.00 73.32 62 PRO B O 1
ATOM 2715 N N . ARG B 1 10 ? 38.630 67.629 32.642 1.00 75.39 63 ARG B N 1
ATOM 2716 C CA . ARG B 1 10 ? 38.976 67.525 31.227 1.00 75.40 63 ARG B CA 1
ATOM 2717 C C . ARG B 1 10 ? 38.711 66.111 30.700 1.00 72.61 63 ARG B C 1
ATOM 2718 O O . ARG B 1 10 ? 38.104 65.941 29.640 1.00 73.37 63 ARG B O 1
ATOM 2726 N N . ASN B 1 11 ? 39.152 65.106 31.452 1.00 68.37 64 ASN B N 1
ATOM 2727 C CA . ASN B 1 11 ? 38.891 63.706 31.113 1.00 65.81 64 ASN B CA 1
ATOM 2728 C C . ASN B 1 11 ? 37.408 63.339 31.196 1.00 64.89 64 ASN B C 1
ATOM 2729 O O . ASN B 1 11 ? 36.954 62.440 30.486 1.00 67.77 64 ASN B O 1
ATOM 2734 N N . SER B 1 12 ? 36.663 64.026 32.060 1.00 63.05 65 SER B N 1
ATOM 2735 C CA . SER B 1 12 ? 35.219 63.802 32.196 1.00 62.83 65 SER B CA 1
ATOM 2736 C C . SER B 1 12 ? 34.466 64.053 30.888 1.00 63.24 65 SER B C 1
ATOM 2737 O O . SER B 1 12 ? 33.524 63.329 30.565 1.00 64.77 65 SER B O 1
ATOM 2740 N N . ALA B 1 13 ? 34.884 65.079 30.148 1.00 61.19 66 ALA B N 1
ATOM 2741 C CA . ALA B 1 13 ? 34.246 65.440 28.881 1.00 59.90 66 ALA B CA 1
ATOM 2742 C C . ALA B 1 13 ? 34.268 64.285 27.876 1.00 58.05 66 ALA B C 1
ATOM 2743 O O . ALA B 1 13 ? 33.280 64.041 27.184 1.00 57.22 66 ALA B O 1
ATOM 2745 N N . SER B 1 14 ? 35.399 63.587 27.804 1.00 55.69 67 SER B N 1
ATOM 2746 C CA . SER B 1 14 ? 35.564 62.451 26.899 1.00 53.25 67 SER B CA 1
ATOM 2747 C C . SER B 1 14 ? 34.614 61.299 27.237 1.00 52.89 67 SER B C 1
ATOM 2748 O O . SER B 1 14 ? 34.024 60.699 26.341 1.00 50.28 67 SER B O 1
ATOM 2751 N N . CYS B 1 15 ? 34.467 60.992 28.524 1.00 52.41 68 CYS B N 1
ATOM 2752 C CA . CYS B 1 15 ? 33.607 59.888 28.941 1.00 53.78 68 CYS B CA 1
ATOM 2753 C C . CYS B 1 15 ? 32.124 60.236 28.814 1.00 54.58 68 CYS B C 1
ATOM 2754 O O . CYS B 1 15 ? 31.306 59.362 28.535 1.00 55.79 68 CYS B O 1
ATOM 2757 N N . GLU B 1 16 ? 31.783 61.505 29.025 1.00 53.98 69 GLU B N 1
ATOM 2758 C CA . GLU B 1 16 ? 30.410 61.974 28.846 1.00 52.91 69 GLU B CA 1
ATOM 2759 C C . GLU B 1 16 ? 29.974 61.875 27.385 1.00 50.42 69 GLU B C 1
ATOM 2760 O O . GLU B 1 16 ? 28.822 61.544 27.097 1.00 45.97 69 GLU B O 1
ATOM 2766 N N . SER B 1 17 ? 30.897 62.169 26.471 1.00 49.09 70 SER B N 1
ATOM 2767 C CA . SER B 1 17 ? 30.645 62.003 25.038 1.00 49.27 70 SER B CA 1
ATOM 2768 C C . SER B 1 17 ? 30.396 60.535 24.697 1.00 46.43 70 SER B C 1
ATOM 2769 O O . SER B 1 17 ? 29.499 60.222 23.923 1.00 45.04 70 SER B O 1
ATOM 2772 N N . THR B 1 18 ? 31.204 59.654 25.281 1.00 44.73 71 THR B N 1
ATOM 2773 C CA . THR B 1 18 ? 31.086 58.213 25.075 1.00 44.80 71 THR B CA 1
ATOM 2774 C C . THR B 1 18 ? 29.753 57.675 25.599 1.00 44.20 71 THR B C 1
ATOM 2775 O O . THR B 1 18 ? 29.146 56.805 24.972 1.00 43.08 71 THR B O 1
ATOM 2779 N N . ILE B 1 19 ? 29.306 58.190 26.743 1.00 43.75 72 ILE B N 1
ATOM 2780 C CA . ILE B 1 19 ? 27.991 57.830 27.282 1.00 44.71 72 ILE B CA 1
ATOM 2781 C C . ILE B 1 19 ? 26.887 58.242 26.307 1.00 44.96 72 ILE B C 1
ATOM 2782 O O . ILE B 1 19 ? 25.990 57.446 26.010 1.00 45.70 72 ILE B O 1
ATOM 2787 N N . THR B 1 20 ? 26.967 59.479 25.818 1.00 42.51 73 THR B N 1
ATOM 2788 C CA . THR B 1 20 ? 26.005 60.014 24.854 1.00 42.79 73 THR B CA 1
ATOM 2789 C C . THR B 1 20 ? 25.980 59.209 23.548 1.00 41.28 73 THR B C 1
ATOM 2790 O O . THR B 1 20 ? 24.913 58.978 22.978 1.00 42.46 73 THR B O 1
ATOM 2794 N N . LEU B 1 21 ? 27.150 58.800 23.069 1.00 39.56 74 LEU B N 1
ATOM 2795 C CA . LEU B 1 21 ? 27.225 57.991 21.855 1.00 38.22 74 LEU B CA 1
ATOM 2796 C C . LEU B 1 21 ? 26.468 56.674 22.031 1.00 38.30 74 LEU B C 1
ATOM 2797 O O . LEU B 1 21 ? 25.637 56.312 21.201 1.00 38.43 74 LEU B O 1
ATOM 2802 N N . GLN B 1 22 ? 26.751 55.971 23.120 1.00 37.30 75 GLN B N 1
ATOM 2803 C CA . GLN B 1 22 ? 26.106 54.693 23.387 1.00 38.58 75 GLN B CA 1
ATOM 2804 C C . GLN B 1 22 ? 24.594 54.836 23.546 1.00 39.42 75 GLN B C 1
ATOM 2805 O O . GLN B 1 22 ? 23.833 54.012 23.040 1.00 39.42 75 GLN B O 1
ATOM 2811 N N . SER B 1 23 ? 24.170 55.890 24.235 1.00 40.04 76 SER B N 1
ATOM 2812 C CA . SER B 1 23 ? 22.748 56.175 24.431 1.00 39.71 76 SER B CA 1
ATOM 2813 C C . SER B 1 23 ? 22.027 56.432 23.103 1.00 38.54 76 SER B C 1
ATOM 2814 O O . SER B 1 23 ? 20.915 55.951 22.896 1.00 37.92 76 SER B O 1
ATOM 2817 N N . ASN B 1 24 ? 22.662 57.194 22.215 1.00 37.95 77 ASN B N 1
ATOM 2818 C CA . ASN B 1 24 ? 22.092 57.498 20.896 1.00 38.38 77 ASN B CA 1
ATOM 2819 C C . ASN B 1 24 ? 21.988 56.268 19.991 1.00 38.50 77 ASN B C 1
ATOM 2820 O O . ASN B 1 24 ? 20.989 56.093 19.294 1.00 38.09 77 ASN B O 1
ATOM 2825 N N . LEU B 1 25 ? 23.022 55.426 20.000 1.00 37.70 78 LEU B N 1
ATOM 2826 C CA . LEU B 1 25 ? 23.022 54.192 19.211 1.00 36.67 78 LEU B CA 1
ATOM 2827 C C . LEU B 1 25 ? 21.911 53.253 19.671 1.00 36.75 78 LEU B C 1
ATOM 2828 O O . LEU B 1 25 ? 21.201 52.672 18.851 1.00 36.72 78 LEU B O 1
ATOM 2833 N N . LEU B 1 26 ? 21.761 53.105 20.981 1.00 36.81 79 LEU B N 1
ATOM 2834 C CA . LEU B 1 26 ? 20.685 52.291 21.534 1.00 38.04 79 LEU B CA 1
ATOM 2835 C C . LEU B 1 26 ? 19.334 52.781 21.024 1.00 38.50 79 LEU B C 1
ATOM 2836 O O . LEU B 1 26 ? 18.522 51.992 20.544 1.00 38.73 79 LEU B O 1
ATOM 2841 N N . PHE B 1 27 ? 19.110 54.089 21.116 1.00 39.22 80 PHE B N 1
ATOM 2842 C CA . PHE B 1 27 ? 17.868 54.693 20.644 1.00 39.03 80 PHE B CA 1
ATOM 2843 C C . PHE B 1 27 ? 17.670 54.448 19.152 1.00 37.75 80 PHE B C 1
ATOM 2844 O O . PHE B 1 27 ? 16.618 53.978 18.731 1.00 37.83 80 PHE B O 1
ATOM 2852 N N . THR B 1 28 ? 18.690 54.763 18.364 1.00 36.79 81 THR B N 1
ATOM 2853 C CA . THR B 1 28 ? 18.626 54.634 16.911 1.00 36.57 81 THR B CA 1
ATOM 2854 C C . THR B 1 28 ? 18.315 53.210 16.458 1.00 37.24 81 THR B C 1
ATOM 2855 O O . THR B 1 28 ? 17.486 53.007 15.573 1.00 39.34 81 THR B O 1
ATOM 2859 N N . TYR B 1 29 ? 18.979 52.229 17.063 1.00 36.33 82 TYR B N 1
ATOM 2860 C CA . TYR B 1 29 ? 18.747 50.831 16.715 1.00 35.34 82 TYR B CA 1
ATOM 2861 C C . TYR B 1 29 ? 17.349 50.382 17.127 1.00 35.91 82 TYR B C 1
ATOM 2862 O O . TYR B 1 29 ? 16.613 49.815 16.318 1.00 35.86 82 TYR B O 1
ATOM 2871 N N . TYR B 1 30 ? 16.980 50.633 18.379 1.00 36.19 83 TYR B N 1
ATOM 2872 C CA . TYR B 1 30 ? 15.716 50.107 18.909 1.00 36.68 83 TYR B CA 1
ATOM 2873 C C . TYR B 1 30 ? 14.482 50.867 18.419 1.00 38.30 83 TYR B C 1
ATOM 2874 O O . TYR B 1 30 ? 13.406 50.282 18.298 1.00 39.63 83 TYR B O 1
ATOM 2883 N N . LYS B 1 31 ? 14.634 52.155 18.125 1.00 39.30 84 LYS B N 1
ATOM 2884 C CA . LYS B 1 31 ? 13.571 52.902 17.458 1.00 40.58 84 LYS B CA 1
ATOM 2885 C C . LYS B 1 31 ? 13.231 52.226 16.130 1.00 39.63 84 LYS B C 1
ATOM 2886 O O . LYS B 1 31 ? 12.062 51.996 15.827 1.00 40.01 84 LYS B O 1
ATOM 2892 N N . HIS B 1 32 ? 14.259 51.900 15.350 1.00 38.15 85 HIS B N 1
ATOM 2893 C CA . HIS B 1 32 ? 14.073 51.233 14.060 1.00 37.57 85 HIS B CA 1
ATOM 2894 C C . HIS B 1 32 ? 13.426 49.856 14.207 1.00 37.48 85 HIS B C 1
ATOM 2895 O O . HIS B 1 32 ? 12.403 49.586 13.578 1.00 37.88 85 HIS B O 1
ATOM 2902 N N . TYR B 1 33 ? 14.002 48.999 15.048 1.00 37.15 86 TYR B N 1
ATOM 2903 C CA . TYR B 1 33 ? 13.541 47.609 15.155 1.00 37.44 86 TYR B CA 1
ATOM 2904 C C . TYR B 1 33 ? 12.213 47.448 15.906 1.00 38.05 86 TYR B C 1
ATOM 2905 O O . TYR B 1 33 ? 11.541 46.426 15.752 1.00 37.69 86 TYR B O 1
ATOM 2914 N N . PHE B 1 34 ? 11.831 48.453 16.695 1.00 38.66 87 PHE B N 1
ATOM 2915 C CA . PHE B 1 34 ? 10.512 48.480 17.340 1.00 38.75 87 PHE B CA 1
ATOM 2916 C C . PHE B 1 34 ? 9.491 49.312 16.554 1.00 37.88 87 PHE B C 1
ATOM 2917 O O . PHE B 1 34 ? 8.419 49.603 17.067 1.00 38.15 87 PHE B O 1
ATOM 2925 N N . ALA B 1 35 ? 9.817 49.690 15.320 1.00 38.07 88 ALA B N 1
ATOM 2926 C CA . ALA B 1 35 ? 8.913 50.492 14.491 1.00 39.79 88 ALA B CA 1
ATOM 2927 C C . ALA B 1 35 ? 7.541 49.840 14.390 1.00 40.90 88 ALA B C 1
ATOM 2928 O O . ALA B 1 35 ? 7.438 48.666 14.042 1.00 43.46 88 ALA B O 1
ATOM 2930 N N . GLY B 1 36 ? 6.498 50.598 14.725 1.00 40.88 89 GLY B N 1
ATOM 2931 C CA . GLY B 1 36 ? 5.122 50.108 14.674 1.00 40.60 89 GLY B CA 1
ATOM 2932 C C . GLY B 1 36 ? 4.626 49.446 15.950 1.00 41.01 89 GLY B C 1
ATOM 2933 O O . GLY B 1 36 ? 3.424 49.264 16.123 1.00 41.69 89 GLY B O 1
ATOM 2934 N N . ILE B 1 37 ? 5.541 49.097 16.852 1.00 41.48 90 ILE B N 1
ATOM 2935 C CA . ILE B 1 37 ? 5.196 48.360 18.063 1.00 41.16 90 ILE B CA 1
ATOM 2936 C C . ILE B 1 37 ? 4.662 49.328 19.114 1.00 42.17 90 ILE B C 1
ATOM 2937 O O . ILE B 1 37 ? 5.246 50.387 19.347 1.00 40.26 90 ILE B O 1
ATOM 2942 N N . LYS B 1 38 ? 3.546 48.956 19.737 1.00 44.18 91 LYS B N 1
ATOM 2943 C CA . LYS B 1 38 ? 2.953 49.740 20.822 1.00 47.20 91 LYS B CA 1
ATOM 2944 C C . LYS B 1 38 ? 2.989 49.010 22.163 1.00 45.72 91 LYS B C 1
ATOM 2945 O O . LYS B 1 38 ? 3.058 49.649 23.212 1.00 43.97 91 LYS B O 1
ATOM 2951 N N . LYS B 1 39 ? 2.934 47.681 22.130 1.00 44.74 92 LYS B N 1
ATOM 2952 C CA . LYS B 1 39 ? 2.869 46.881 23.347 1.00 44.96 92 LYS B CA 1
ATOM 2953 C C . LYS B 1 39 ? 3.850 45.711 23.289 1.00 43.49 92 LYS B C 1
ATOM 2954 O O . LYS B 1 39 ? 4.121 45.167 22.220 1.00 40.54 92 LYS B O 1
ATOM 2960 N N . VAL B 1 40 ? 4.378 45.334 24.452 1.00 42.39 93 VAL B N 1
ATOM 2961 C CA . VAL B 1 40 ? 5.474 44.371 24.534 1.00 42.12 93 VAL B CA 1
ATOM 2962 C C . VAL B 1 40 ? 5.305 43.449 25.740 1.00 41.98 93 VAL B C 1
ATOM 2963 O O . VAL B 1 40 ? 4.809 43.869 26.788 1.00 43.35 93 VAL B O 1
ATOM 2967 N N . ALA B 1 41 ? 5.701 42.190 25.567 1.00 40.30 94 ALA B N 1
ATOM 2968 C CA . ALA B 1 41 ? 5.861 41.259 26.674 1.00 39.76 94 ALA B CA 1
ATOM 2969 C C . ALA B 1 41 ? 7.353 41.097 26.950 1.00 38.93 94 ALA B C 1
ATOM 2970 O O . ALA B 1 41 ? 8.126 40.825 26.029 1.00 39.56 94 ALA B O 1
ATOM 2972 N N . LEU B 1 42 ? 7.758 41.273 28.207 1.00 37.43 95 LEU B N 1
ATOM 2973 C CA . LEU B 1 42 ? 9.156 41.089 28.600 1.00 36.51 95 LEU B CA 1
ATOM 2974 C C . LEU B 1 42 ? 9.383 39.655 29.072 1.00 36.47 95 LEU B C 1
ATOM 2975 O O . LEU B 1 42 ? 8.741 39.195 30.021 1.00 33.91 95 LEU B O 1
ATOM 2980 N N . ILE B 1 43 ? 10.308 38.961 28.410 1.00 36.96 96 ILE B N 1
ATOM 2981 C CA . ILE B 1 43 ? 10.596 37.565 28.713 1.00 37.69 96 ILE B CA 1
ATOM 2982 C C . ILE B 1 43 ? 11.964 37.441 29.380 1.00 36.58 96 ILE B C 1
ATOM 2983 O O . ILE B 1 43 ? 12.962 37.942 28.864 1.00 37.51 96 ILE B O 1
ATOM 2988 N N . GLY B 1 44 ? 11.998 36.774 30.528 1.00 36.45 97 GLY B N 1
ATOM 2989 C CA . GLY B 1 44 ? 13.239 36.523 31.254 1.00 36.27 97 GLY B CA 1
ATOM 2990 C C . GLY B 1 44 ? 13.591 37.598 32.264 1.00 36.76 97 GLY B C 1
ATOM 2991 O O . GLY B 1 44 ? 14.762 37.907 32.452 1.00 36.64 97 GLY B O 1
ATOM 2992 N N . PHE B 1 45 ? 12.581 38.156 32.928 1.00 38.30 98 PHE B N 1
ATOM 2993 C CA . PHE B 1 45 ? 12.806 39.177 33.950 1.00 39.40 98 PHE B CA 1
ATOM 2994 C C . PHE B 1 45 ? 13.675 38.602 35.074 1.00 39.93 98 PHE B C 1
ATOM 2995 O O . PHE B 1 45 ? 13.407 37.503 35.551 1.00 41.15 98 PHE B O 1
ATOM 3003 N N . PRO B 1 46 ? 14.702 39.349 35.517 1.00 40.52 99 PRO B N 1
ATOM 3004 C CA . PRO B 1 46 ? 15.632 38.815 36.505 1.00 41.25 99 PRO B CA 1
ATOM 3005 C C . PRO B 1 46 ? 15.095 38.921 37.935 1.00 40.94 99 PRO B C 1
ATOM 3006 O O . PRO B 1 46 ? 15.393 39.878 38.643 1.00 40.00 99 PRO B O 1
ATOM 3010 N N . ASP B 1 47 ? 14.304 37.937 38.347 1.00 41.75 100 ASP B N 1
ATOM 3011 C CA . ASP B 1 47 ? 13.732 37.923 39.690 1.00 42.62 100 ASP B CA 1
ATOM 3012 C C . ASP B 1 47 ? 14.701 37.233 40.655 1.00 42.96 100 ASP B C 1
ATOM 3013 O O . ASP B 1 47 ? 14.461 36.115 41.120 1.00 40.84 100 ASP B O 1
ATOM 3018 N N . HIS B 1 48 ? 15.805 37.922 40.930 1.00 42.35 101 HIS B N 1
ATOM 3019 C CA . HIS B 1 48 ? 16.853 37.431 41.812 1.00 43.92 101 HIS B CA 1
ATOM 3020 C C . HIS B 1 48 ? 17.748 38.615 42.212 1.00 45.50 101 HIS B C 1
ATOM 3021 O O . HIS B 1 48 ? 17.647 39.685 41.613 1.00 45.86 101 HIS B O 1
ATOM 3028 N N . PRO B 1 49 ? 18.619 38.431 43.223 1.00 46.64 102 PRO B N 1
ATOM 3029 C CA . PRO B 1 49 ? 19.318 39.573 43.840 1.00 47.36 102 PRO B CA 1
ATOM 3030 C C . PRO B 1 49 ? 20.381 40.329 43.026 1.00 47.78 102 PRO B C 1
ATOM 3031 O O . PRO B 1 49 ? 20.857 41.363 43.499 1.00 48.51 102 PRO B O 1
ATOM 3035 N N . ASN B 1 50 ? 20.766 39.850 41.846 1.00 47.03 103 ASN B N 1
ATOM 3036 C CA . ASN B 1 50 ? 21.828 40.524 41.086 1.00 47.63 103 ASN B CA 1
ATOM 3037 C C . ASN B 1 50 ? 21.463 41.962 40.705 1.00 46.85 103 ASN B C 1
ATOM 3038 O O . ASN B 1 50 ? 20.511 42.194 39.960 1.00 47.31 103 ASN B O 1
ATOM 3043 N N . LYS B 1 51 ? 22.248 42.914 41.206 1.00 46.24 104 LYS B N 1
ATOM 3044 C CA . LYS B 1 51 ? 21.985 44.345 41.018 1.00 47.55 104 LYS B CA 1
ATOM 3045 C C . LYS B 1 51 ? 22.124 44.810 39.569 1.00 45.72 104 LYS B C 1
ATOM 3046 O O . LYS B 1 51 ? 21.356 45.663 39.113 1.00 45.51 104 LYS B O 1
ATOM 3052 N N . GLY B 1 52 ? 23.102 44.261 38.856 1.00 43.32 105 GLY B N 1
ATOM 3053 C CA . GLY B 1 52 ? 23.328 44.615 37.456 1.00 42.96 105 GLY B CA 1
ATOM 3054 C C . GLY B 1 52 ? 22.171 44.234 36.546 1.00 41.89 105 GLY B C 1
ATOM 3055 O O . GLY B 1 52 ? 21.794 45.001 35.659 1.00 41.40 105 GLY B O 1
ATOM 3056 N N . ASP B 1 53 ? 21.603 43.054 36.772 1.00 40.41 106 ASP B N 1
ATOM 3057 C CA . ASP B 1 53 ? 20.500 42.555 35.952 1.00 40.11 106 ASP B CA 1
ATOM 3058 C C . ASP B 1 53 ? 19.214 43.346 36.192 1.00 40.08 106 ASP B C 1
ATOM 3059 O O . ASP B 1 53 ? 18.405 43.511 35.280 1.00 39.13 106 ASP B O 1
ATOM 3064 N N . SER B 1 54 ? 19.031 43.832 37.416 1.00 39.11 107 SER B N 1
ATOM 3065 C CA . SER B 1 54 ? 17.906 44.707 37.724 1.00 39.44 107 SER B CA 1
ATOM 3066 C C . SER B 1 54 ? 18.098 46.098 37.119 1.00 39.47 107 SER B C 1
ATOM 3067 O O . SER B 1 54 ? 17.128 46.734 36.701 1.00 40.30 107 SER B O 1
ATOM 3070 N N . ALA B 1 55 ? 19.342 46.568 37.074 1.00 39.31 108 ALA B N 1
ATOM 3071 C CA . ALA B 1 55 ? 19.658 47.822 36.396 1.00 38.56 108 ALA B CA 1
ATOM 3072 C C . ALA B 1 55 ? 19.374 47.703 34.899 1.00 38.75 108 ALA B C 1
ATOM 3073 O O . ALA B 1 55 ? 18.930 48.666 34.268 1.00 38.69 108 ALA B O 1
ATOM 3075 N N . ILE B 1 56 ? 19.633 46.522 34.337 1.00 38.21 109 ILE B N 1
ATOM 3076 C CA . ILE B 1 56 ? 19.275 46.224 32.946 1.00 37.40 109 ILE B CA 1
ATOM 3077 C C . ILE B 1 56 ? 17.767 46.364 32.748 1.00 37.18 109 ILE B C 1
ATOM 3078 O O . ILE B 1 56 ? 17.322 46.984 31.782 1.00 37.29 109 ILE B O 1
ATOM 3083 N N . TYR B 1 57 ? 16.984 45.815 33.672 1.00 36.77 110 TYR B N 1
ATOM 3084 C CA . TYR B 1 57 ? 15.533 45.943 33.600 1.00 38.18 110 TYR B CA 1
ATOM 3085 C C . TYR B 1 57 ? 15.045 47.401 33.592 1.00 38.08 110 TYR B C 1
ATOM 3086 O O . TYR B 1 57 ? 14.180 47.753 32.788 1.00 37.72 110 TYR B O 1
ATOM 3095 N N . VAL B 1 58 ? 15.588 48.236 34.478 1.00 37.66 111 VAL B N 1
ATOM 3096 C CA . VAL B 1 58 ? 15.125 49.626 34.594 1.00 38.01 111 VAL B CA 1
ATOM 3097 C C . VAL B 1 58 ? 15.444 50.383 33.318 1.00 38.14 111 VAL B C 1
ATOM 3098 O O . VAL B 1 58 ? 14.626 51.163 32.837 1.00 38.98 111 VAL B O 1
ATOM 3102 N N . ALA B 1 59 ? 16.635 50.147 32.774 1.00 38.60 112 ALA B N 1
ATOM 3103 C CA . ALA B 1 59 ? 17.040 50.769 31.521 1.00 37.96 112 ALA B CA 1
ATOM 3104 C C . ALA B 1 59 ? 16.170 50.310 30.350 1.00 38.30 112 ALA B C 1
ATOM 3105 O O . ALA B 1 59 ? 15.926 51.076 29.416 1.00 37.28 112 ALA B O 1
ATOM 3107 N N . GLU B 1 60 ? 15.715 49.060 30.399 1.00 38.37 113 GLU B N 1
ATOM 3108 C CA . GLU B 1 60 ? 14.781 48.541 29.394 1.00 38.69 113 GLU B CA 1
ATOM 3109 C C . GLU B 1 60 ? 13.436 49.263 29.476 1.00 40.05 113 GLU B C 1
ATOM 3110 O O . GLU B 1 60 ? 12.887 49.669 28.453 1.00 39.32 113 GLU B O 1
ATOM 3116 N N . LYS B 1 61 ? 12.920 49.424 30.694 1.00 42.33 114 LYS B N 1
ATOM 3117 C CA . LYS B 1 61 ? 11.725 50.236 30.941 1.00 44.60 114 LYS B CA 1
ATOM 3118 C C . LYS B 1 61 ? 11.874 51.647 30.390 1.00 42.63 114 LYS B C 1
ATOM 3119 O O . LYS B 1 61 ? 10.973 52.158 29.727 1.00 43.37 114 LYS B O 1
ATOM 3125 N N . LYS B 1 62 ? 13.008 52.269 30.685 1.00 41.14 115 LYS B N 1
ATOM 3126 C CA . LYS B 1 62 ? 13.260 53.645 30.282 1.00 42.43 115 LYS B CA 1
ATOM 3127 C C . LYS B 1 62 ? 13.215 53.791 28.762 1.00 41.89 115 LYS B C 1
ATOM 3128 O O . LYS B 1 62 ? 12.571 54.704 28.241 1.00 41.83 115 LYS B O 1
ATOM 3134 N N . LEU B 1 63 ? 13.890 52.885 28.058 1.00 42.26 116 LEU B N 1
ATOM 3135 C CA . LEU B 1 63 ? 13.918 52.911 26.593 1.00 42.17 116 LEU B CA 1
ATOM 3136 C C . LEU B 1 63 ? 12.536 52.677 25.998 1.00 41.62 116 LEU B C 1
ATOM 3137 O O . LEU B 1 63 ? 12.144 53.373 25.060 1.00 41.25 116 LEU B O 1
ATOM 3142 N N . LEU B 1 64 ? 11.815 51.693 26.531 1.00 40.05 117 LEU B N 1
ATOM 3143 C CA . LEU B 1 64 ? 10.460 51.401 26.068 1.00 41.73 117 LEU B CA 1
ATOM 3144 C C . LEU B 1 64 ? 9.524 52.594 26.289 1.00 42.66 117 LEU B C 1
ATOM 3145 O O . LEU B 1 64 ? 8.722 52.922 25.412 1.00 42.27 117 LEU B O 1
ATOM 3150 N N . ASP B 1 65 ? 9.640 53.239 27.451 1.00 44.13 118 ASP B N 1
ATOM 3151 C CA . ASP B 1 65 ? 8.897 54.471 27.736 1.00 45.01 118 ASP B CA 1
ATOM 3152 C C . ASP B 1 65 ? 9.247 55.588 26.754 1.00 44.74 118 ASP B C 1
ATOM 3153 O O . ASP B 1 65 ? 8.360 56.303 26.292 1.00 46.30 118 ASP B O 1
ATOM 3158 N N . ALA B 1 66 ? 10.529 55.725 26.422 1.00 43.89 119 ALA B N 1
ATOM 3159 C CA . ALA B 1 66 ? 10.975 56.737 25.458 1.00 44.08 119 ALA B CA 1
ATOM 3160 C C . ALA B 1 66 ? 10.452 56.489 24.035 1.00 45.59 119 ALA B C 1
ATOM 3161 O O . ALA B 1 66 ? 10.376 57.422 23.231 1.00 46.77 119 ALA B O 1
ATOM 3163 N N . LEU B 1 67 ? 10.106 55.240 23.724 1.00 46.23 120 LEU B N 1
ATOM 3164 C CA . LEU B 1 67 ? 9.520 54.887 22.425 1.00 46.08 120 LEU B CA 1
ATOM 3165 C C . LEU B 1 67 ? 7.992 54.742 22.486 1.00 44.68 120 LEU B C 1
ATOM 3166 O O . LEU B 1 67 ? 7.379 54.259 21.537 1.00 44.08 120 LEU B O 1
ATOM 3171 N N . ASN B 1 68 ? 7.389 55.182 23.590 1.00 44.61 121 ASN B N 1
ATOM 3172 C CA . ASN B 1 68 ? 5.956 55.006 23.844 1.00 45.02 121 ASN B CA 1
ATOM 3173 C C . ASN B 1 68 ? 5.493 53.574 23.591 1.00 44.83 121 ASN B C 1
ATOM 3174 O O . ASN B 1 68 ? 4.584 53.317 22.795 1.00 42.73 121 ASN B O 1
ATOM 3179 N N . ILE B 1 69 ? 6.155 52.647 24.275 1.00 45.64 122 ILE B N 1
ATOM 3180 C CA . ILE B 1 69 ? 5.795 51.242 24.234 1.00 44.27 122 ILE B CA 1
ATOM 3181 C C . ILE B 1 69 ? 5.471 50.803 25.652 1.00 42.84 122 ILE B C 1
ATOM 3182 O O . ILE B 1 69 ? 6.241 51.063 26.581 1.00 43.78 122 ILE B O 1
ATOM 3187 N N . GLU B 1 70 ? 4.324 50.147 25.804 1.00 41.48 123 GLU B N 1
ATOM 3188 C CA . GLU B 1 70 ? 3.848 49.695 27.100 1.00 42.46 123 GLU B CA 1
ATOM 3189 C C . GLU B 1 70 ? 4.226 48.231 27.326 1.00 40.55 123 GLU B C 1
ATOM 3190 O O . GLU B 1 70 ? 4.079 47.398 26.433 1.00 39.45 123 GLU B O 1
ATOM 3196 N N . VAL B 1 71 ? 4.714 47.927 28.524 1.00 38.34 124 VAL B N 1
ATOM 3197 C CA . VAL B 1 71 ? 4.948 46.546 28.933 1.00 37.34 124 VAL B CA 1
ATOM 3198 C C . VAL B 1 71 ? 3.629 45.998 29.465 1.00 36.93 124 VAL B C 1
ATOM 3199 O O . VAL B 1 71 ? 3.166 46.427 30.516 1.00 36.86 124 VAL B O 1
ATOM 3203 N N . VAL B 1 72 ? 3.022 45.067 28.729 1.00 37.27 125 VAL B N 1
ATOM 3204 C CA . VAL B 1 72 ? 1.712 44.510 29.103 1.00 37.70 125 VAL B CA 1
ATOM 3205 C C . VAL B 1 72 ? 1.811 43.140 29.772 1.00 39.05 125 VAL B C 1
ATOM 3206 O O . VAL B 1 72 ? 0.801 42.587 30.204 1.00 40.46 125 VAL B O 1
ATOM 3210 N N . TYR B 1 73 ? 3.019 42.587 29.849 1.00 40.86 126 TYR B N 1
ATOM 3211 C CA . TYR B 1 73 ? 3.224 41.278 30.464 1.00 40.69 126 TYR B CA 1
ATOM 3212 C C . TYR B 1 73 ? 4.696 41.046 30.773 1.00 40.95 126 TYR B C 1
ATOM 3213 O O . TYR B 1 73 ? 5.572 41.437 30.003 1.00 41.16 126 TYR B O 1
ATOM 3222 N N . ILE B 1 74 ? 4.955 40.411 31.912 1.00 41.73 127 ILE B N 1
ATOM 3223 C CA . ILE B 1 74 ? 6.308 40.075 32.330 1.00 41.66 127 ILE B CA 1
ATOM 3224 C C . ILE B 1 74 ? 6.317 38.644 32.857 1.00 42.04 127 ILE B C 1
ATOM 3225 O O . ILE B 1 74 ? 5.439 38.261 33.633 1.00 41.29 127 ILE B O 1
ATOM 3230 N N . THR B 1 75 ? 7.303 37.861 32.423 1.00 41.96 128 THR B N 1
ATOM 3231 C CA . THR B 1 75 ? 7.580 36.559 33.034 1.00 42.22 128 THR B CA 1
ATOM 3232 C C . THR B 1 75 ? 9.060 36.472 33.405 1.00 42.11 128 THR B C 1
ATOM 3233 O O . THR B 1 75 ? 9.935 36.896 32.639 1.00 39.93 128 THR B O 1
ATOM 3237 N N . ALA B 1 76 ? 9.323 35.955 34.601 1.00 43.29 129 ALA B N 1
ATOM 3238 C CA . ALA B 1 76 ? 10.684 35.751 35.092 1.00 44.55 129 ALA B CA 1
ATOM 3239 C C . ALA B 1 76 ? 11.145 34.329 34.801 1.00 45.07 129 ALA B C 1
ATOM 3240 O O . ALA B 1 76 ? 12.193 34.121 34.195 1.00 44.02 129 ALA B O 1
ATOM 3242 N N . GLN B 1 77 ? 10.342 33.361 35.235 1.00 47.61 130 GLN B N 1
ATOM 3243 C CA . GLN B 1 77 ? 10.654 31.940 35.091 1.00 48.11 130 GLN B CA 1
ATOM 3244 C C . GLN B 1 77 ? 9.493 31.184 34.473 1.00 47.68 130 GLN B C 1
ATOM 3245 O O . GLN B 1 77 ? 8.384 31.706 34.339 1.00 47.49 130 GLN B O 1
ATOM 3251 N N . GLU B 1 78 ? 9.759 29.933 34.121 1.00 47.21 131 GLU B N 1
ATOM 3252 C CA . GLU B 1 78 ? 8.737 29.032 33.612 1.00 47.61 131 GLU B CA 1
ATOM 3253 C C . GLU B 1 78 ? 7.595 28.843 34.615 1.00 47.50 131 GLU B C 1
ATOM 3254 O O . GLU B 1 78 ? 6.434 28.735 34.224 1.00 46.29 131 GLU B O 1
ATOM 3260 N N . ALA B 1 79 ? 7.930 28.803 35.902 1.00 47.39 132 ALA B N 1
ATOM 3261 C CA . ALA B 1 79 ? 6.937 28.574 36.955 1.00 47.83 132 ALA B CA 1
ATOM 3262 C C . ALA B 1 79 ? 5.825 29.627 36.970 1.00 46.74 132 ALA B C 1
ATOM 3263 O O . ALA B 1 79 ? 4.671 29.296 37.236 1.00 46.21 132 ALA B O 1
ATOM 3265 N N . ASP B 1 80 ? 6.175 30.884 36.694 1.00 46.33 133 ASP B N 1
ATOM 3266 C CA . ASP B 1 80 ? 5.197 31.981 36.701 1.00 45.83 133 ASP B CA 1
ATOM 3267 C C . ASP B 1 80 ? 4.616 32.278 35.316 1.00 46.05 133 ASP B C 1
ATOM 3268 O O . ASP B 1 80 ? 3.645 33.026 35.198 1.00 47.65 133 ASP B O 1
ATOM 3273 N N . TYR B 1 81 ? 5.208 31.694 34.277 1.00 46.40 134 TYR B N 1
ATOM 3274 C CA . TYR B 1 81 ? 4.712 31.846 32.909 1.00 44.97 134 TYR B CA 1
ATOM 3275 C C . TYR B 1 81 ? 3.337 31.202 32.731 1.00 45.16 134 TYR B C 1
ATOM 3276 O O . TYR B 1 81 ? 3.086 30.109 33.236 1.00 46.09 134 TYR B O 1
ATOM 3285 N N . SER B 1 82 ? 2.464 31.889 31.998 1.00 45.24 135 SER B N 1
ATOM 3286 C CA . SER B 1 82 ? 1.151 31.364 31.638 1.00 45.38 135 SER B CA 1
ATOM 3287 C C . SER B 1 82 ? 0.803 31.757 30.206 1.00 44.37 135 SER B C 1
ATOM 3288 O O . SER B 1 82 ? 0.612 32.935 29.909 1.00 44.46 135 SER B O 1
ATOM 3291 N N . ALA B 1 83 ? 0.715 30.764 29.327 1.00 44.69 136 ALA B N 1
ATOM 3292 C CA . ALA B 1 83 ? 0.373 30.990 27.924 1.00 45.54 136 ALA B CA 1
ATOM 3293 C C . ALA B 1 83 ? -1.060 31.494 27.746 1.00 47.41 136 ALA B C 1
ATOM 3294 O O . ALA B 1 83 ? -1.319 32.348 26.897 1.00 46.18 136 ALA B O 1
ATOM 3296 N N . SER B 1 84 ? -1.984 30.970 28.550 1.00 49.14 137 SER B N 1
ATOM 3297 C CA . SER B 1 84 ? -3.388 31.369 28.472 1.00 50.25 137 SER B CA 1
ATOM 3298 C C . SER B 1 84 ? -3.542 32.845 28.845 1.00 50.44 137 SER B C 1
ATOM 3299 O O . SER B 1 84 ? -4.219 33.599 28.145 1.00 49.60 137 SER B O 1
ATOM 3302 N N . GLU B 1 85 ? -2.882 33.252 29.928 1.00 51.30 138 GLU B N 1
ATOM 3303 C CA . GLU B 1 85 ? -2.922 34.641 30.386 1.00 54.26 138 GLU B CA 1
ATOM 3304 C C . GLU B 1 85 ? -2.344 35.604 29.346 1.00 54.39 138 GLU B C 1
ATOM 3305 O O . GLU B 1 85 ? -2.908 36.670 29.107 1.00 54.84 138 GLU B O 1
ATOM 3311 N N . LEU B 1 86 ? -1.223 35.231 28.732 1.00 53.04 139 LEU B N 1
ATOM 3312 C CA . LEU B 1 86 ? -0.611 36.062 27.692 1.00 52.18 139 LEU B CA 1
ATOM 3313 C C . LEU B 1 86 ? -1.464 36.094 26.427 1.00 53.25 139 LEU B C 1
ATOM 3314 O O . LEU B 1 86 ? -1.584 37.134 25.781 1.00 53.55 139 LEU B O 1
ATOM 3319 N N . LYS B 1 87 ? -2.057 34.955 26.080 1.00 55.71 140 LYS B N 1
ATOM 3320 C CA . LYS B 1 87 ? -2.931 34.865 24.914 1.00 56.46 140 LYS B CA 1
ATOM 3321 C C . LYS B 1 87 ? -4.132 35.808 25.012 1.00 55.37 140 LYS B C 1
ATOM 3322 O O . LYS B 1 87 ? -4.536 36.404 24.014 1.00 57.96 140 LYS B O 1
ATOM 3328 N N . SER B 1 88 ? -4.701 35.933 26.207 1.00 53.53 141 SER B N 1
ATOM 3329 C CA . SER B 1 88 ? -5.856 36.806 26.424 1.00 53.24 141 SER B CA 1
ATOM 3330 C C . SER B 1 88 ? -5.449 38.277 26.446 1.00 53.50 141 SER B C 1
ATOM 3331 O O . SER B 1 88 ? -6.195 39.136 25.974 1.00 53.67 141 SER B O 1
ATOM 3334 N N . ILE B 1 89 ? -4.264 38.564 26.983 1.00 53.19 142 ILE B N 1
ATOM 3335 C CA . ILE B 1 89 ? -3.752 39.940 27.021 1.00 52.39 142 ILE B CA 1
ATOM 3336 C C . ILE B 1 89 ? -3.535 40.498 25.610 1.00 51.95 142 ILE B C 1
ATOM 3337 O O . ILE B 1 89 ? -3.836 41.667 25.358 1.00 51.41 142 ILE B O 1
ATOM 3342 N N . ILE B 1 90 ? -3.037 39.664 24.698 1.00 51.33 143 ILE B N 1
ATOM 3343 C CA . ILE B 1 90 ? -2.753 40.104 23.331 1.00 52.42 143 ILE B CA 1
ATOM 3344 C C . ILE B 1 90 ? -3.893 39.864 22.341 1.00 51.37 143 ILE B C 1
ATOM 3345 O O . ILE B 1 90 ? -3.790 40.261 21.176 1.00 49.86 143 ILE B O 1
ATOM 3350 N N . SER B 1 91 ? -4.960 39.206 22.790 1.00 50.43 144 SER B N 1
ATOM 3351 C CA . SER B 1 91 ? -6.103 38.912 21.924 1.00 50.90 144 SER B CA 1
ATOM 3352 C C . SER B 1 91 ? -6.634 40.177 21.234 1.00 50.58 144 SER B C 1
ATOM 3353 O O . SER B 1 91 ? -6.917 40.136 20.043 1.00 51.25 144 SER B O 1
ATOM 3356 N N . ASP B 1 92 ? -6.708 41.300 21.950 1.00 50.23 145 ASP B N 1
ATOM 3357 C CA . ASP B 1 92 ? -7.235 42.548 21.358 1.00 51.58 145 ASP B CA 1
ATOM 3358 C C . ASP B 1 92 ? -6.170 43.476 20.743 1.00 48.74 145 ASP B C 1
ATOM 3359 O O . ASP B 1 92 ? -6.478 44.608 20.381 1.00 50.36 145 ASP B O 1
ATOM 3364 N N . ILE B 1 93 ? -4.934 43.003 20.613 1.00 46.00 146 ILE B N 1
ATOM 3365 C CA . ILE B 1 93 ? -3.850 43.811 20.055 1.00 44.18 146 ILE B CA 1
ATOM 3366 C C . ILE B 1 93 ? -3.588 43.393 18.608 1.00 43.93 146 ILE B C 1
ATOM 3367 O O . ILE B 1 93 ? -3.434 42.204 18.332 1.00 44.46 146 ILE B O 1
ATOM 3372 N N . PRO B 1 94 ? -3.546 44.368 17.676 1.00 43.79 147 PRO B N 1
ATOM 3373 C CA . PRO B 1 94 ? -3.145 44.066 16.299 1.00 44.38 147 PRO B CA 1
ATOM 3374 C C . PRO B 1 94 ? -1.750 43.439 16.222 1.00 44.53 147 PRO B C 1
ATOM 3375 O O . PRO B 1 94 ? -0.823 43.917 16.879 1.00 45.19 147 PRO B O 1
ATOM 3379 N N . ARG B 1 95 ? -1.617 42.382 15.424 1.00 45.29 148 ARG B N 1
ATOM 3380 C CA . ARG B 1 95 ? -0.372 41.618 15.306 1.00 46.54 148 ARG B CA 1
ATOM 3381 C C . ARG B 1 95 ? 0.877 42.499 15.199 1.00 45.49 148 ARG B C 1
ATOM 3382 O O . ARG B 1 95 ? 1.843 42.296 15.930 1.00 44.40 148 ARG B O 1
ATOM 3390 N N . ASP B 1 96 ? 0.838 43.483 14.307 1.00 44.41 149 ASP B N 1
ATOM 3391 C CA . ASP B 1 96 ? 1.998 44.333 14.034 1.00 44.77 149 ASP B CA 1
ATOM 3392 C C . ASP B 1 96 ? 2.285 45.387 15.117 1.00 44.00 149 ASP B C 1
ATOM 3393 O O . ASP B 1 96 ? 3.280 46.105 15.024 1.00 42.66 149 ASP B O 1
ATOM 3398 N N . GLU B 1 97 ? 1.422 45.483 16.128 1.00 42.95 150 GLU B N 1
ATOM 3399 C CA . GLU B 1 97 ? 1.636 46.389 17.258 1.00 41.74 150 GLU B CA 1
ATOM 3400 C C . GLU B 1 97 ? 2.226 45.684 18.486 1.00 39.41 150 GLU B C 1
ATOM 3401 O O . GLU B 1 97 ? 2.570 46.346 19.469 1.00 37.74 150 GLU B O 1
ATOM 3407 N N . PHE B 1 98 ? 2.343 44.357 18.434 1.00 38.12 151 PHE B N 1
ATOM 3408 C CA . PHE B 1 98 ? 2.848 43.577 19.571 1.00 37.83 151 PHE B CA 1
ATOM 3409 C C . PHE B 1 98 ? 4.190 42.917 19.267 1.00 36.94 151 PHE B C 1
ATOM 3410 O O . PHE B 1 98 ? 4.381 42.366 18.188 1.00 37.71 151 PHE B O 1
ATOM 3418 N N . ALA B 1 99 ? 5.104 42.963 20.233 1.00 35.98 152 ALA B N 1
ATOM 3419 C CA . ALA B 1 99 ? 6.397 42.297 20.113 1.00 35.69 152 ALA B CA 1
ATOM 3420 C C . ALA B 1 99 ? 6.743 41.500 21.366 1.00 34.85 152 ALA B C 1
ATOM 3421 O O . ALA B 1 99 ? 6.249 41.792 22.450 1.00 34.49 152 ALA B O 1
ATOM 3423 N N . LEU B 1 100 ? 7.592 40.488 21.196 1.00 34.58 153 LEU B N 1
ATOM 3424 C CA . LEU B 1 100 ? 8.226 39.797 22.317 1.00 34.85 153 LEU B CA 1
ATOM 3425 C C . LEU B 1 100 ? 9.618 40.393 22.513 1.00 34.26 153 LEU B C 1
ATOM 3426 O O . LEU B 1 100 ? 10.370 40.555 21.550 1.00 33.68 153 LEU B O 1
ATOM 3431 N N . ALA B 1 101 ? 9.951 40.724 23.757 1.00 33.30 154 ALA B N 1
ATOM 3432 C CA . ALA B 1 101 ? 11.252 41.295 24.080 1.00 33.71 154 ALA B CA 1
ATOM 3433 C C . ALA B 1 101 ? 11.963 40.402 25.086 1.00 33.32 154 ALA B C 1
ATOM 3434 O O . ALA B 1 101 ? 11.443 40.166 26.181 1.00 33.32 154 ALA B O 1
ATOM 3436 N N . PHE B 1 102 ? 13.139 39.895 24.715 1.00 32.43 155 PHE B N 1
ATOM 3437 C CA . PHE B 1 102 ? 13.933 39.076 25.627 1.00 33.10 155 PHE B CA 1
ATOM 3438 C C . PHE B 1 102 ? 14.777 39.979 26.507 1.00 32.90 155 PHE B C 1
ATOM 3439 O O . PHE B 1 102 ? 15.513 40.837 26.007 1.00 32.95 155 PHE B O 1
ATOM 3447 N N . HIS B 1 103 ? 14.667 39.783 27.816 1.00 33.37 156 HIS B N 1
ATOM 3448 C CA . HIS B 1 103 ? 15.490 40.510 28.773 1.00 35.23 156 HIS B CA 1
ATOM 3449 C C . HIS B 1 103 ? 16.958 40.271 28.448 1.00 34.23 156 HIS B C 1
ATOM 3450 O O . HIS B 1 103 ? 17.359 39.146 28.158 1.00 35.27 156 HIS B O 1
ATOM 3457 N N . GLY B 1 104 ? 17.751 41.334 28.483 1.00 34.21 157 GLY B N 1
ATOM 3458 C CA . GLY B 1 104 ? 19.145 41.270 28.058 1.00 34.60 157 GLY B CA 1
ATOM 3459 C C . GLY B 1 104 ? 20.074 40.821 29.162 1.00 35.16 157 GLY B C 1
ATOM 3460 O O . GLY B 1 104 ? 19.634 40.268 30.170 1.00 35.58 157 GLY B O 1
ATOM 3461 N N . GLY B 1 105 ? 21.365 41.078 28.967 1.00 36.16 158 GLY B N 1
ATOM 3462 C CA . GLY B 1 105 ? 22.393 40.704 29.934 1.00 36.66 158 GLY B CA 1
ATOM 3463 C C . GLY B 1 105 ? 23.056 39.387 29.590 1.00 37.14 158 GLY B C 1
ATOM 3464 O O . GLY B 1 105 ? 22.985 38.919 28.446 1.00 35.98 158 GLY B O 1
ATOM 3465 N N . GLY B 1 106 ? 23.718 38.799 30.584 1.00 37.09 159 GLY B N 1
ATOM 3466 C CA . GLY B 1 106 ? 24.410 37.525 30.421 1.00 36.40 159 GLY B CA 1
ATOM 3467 C C . GLY B 1 106 ? 23.494 36.383 30.797 1.00 36.68 159 GLY B C 1
ATOM 3468 O O . GLY B 1 106 ? 23.580 35.840 31.901 1.00 38.45 159 GLY B O 1
ATOM 3469 N N . ASN B 1 107 ? 22.609 36.023 29.873 1.00 35.70 160 ASN B N 1
ATOM 3470 C CA . ASN B 1 107 ? 21.639 34.950 30.091 1.00 35.03 160 ASN B CA 1
ATOM 3471 C C . ASN B 1 107 ? 21.520 34.048 28.856 1.00 35.02 160 ASN B C 1
ATOM 3472 O O . ASN B 1 107 ? 20.495 33.398 28.637 1.00 33.39 160 ASN B O 1
ATOM 3477 N N . PHE B 1 108 ? 22.593 33.994 28.072 1.00 35.26 161 PHE B N 1
ATOM 3478 C CA . PHE B 1 108 ? 22.596 33.304 26.794 1.00 36.34 161 PHE B CA 1
ATOM 3479 C C . PHE B 1 108 ? 23.894 32.506 26.691 1.00 37.71 161 PHE B C 1
ATOM 3480 O O . PHE B 1 108 ? 24.916 33.014 26.235 1.00 37.93 161 PHE B O 1
ATOM 3488 N N . GLY B 1 109 ? 23.854 31.254 27.130 1.00 39.71 162 GLY B N 1
ATOM 3489 C CA . GLY B 1 109 ? 25.051 30.417 27.143 1.00 40.18 162 GLY B CA 1
ATOM 3490 C C . GLY B 1 109 ? 24.891 29.142 27.945 1.00 41.08 162 GLY B C 1
ATOM 3491 O O . GLY B 1 109 ? 23.777 28.784 28.347 1.00 39.84 162 GLY B O 1
ATOM 3492 N N . ASP B 1 110 ? 26.020 28.477 28.190 1.00 41.43 163 ASP B N 1
ATOM 3493 C CA . ASP B 1 110 ? 26.057 27.174 28.871 1.00 41.77 163 ASP B CA 1
ATOM 3494 C C . ASP B 1 110 ? 25.385 27.211 30.229 1.00 41.15 163 ASP B C 1
ATOM 3495 O O . ASP B 1 110 ? 24.662 26.287 30.591 1.00 40.44 163 ASP B O 1
ATOM 3500 N N . LEU B 1 111 ? 25.628 28.287 30.975 1.00 41.67 164 LEU B N 1
ATOM 3501 C CA . LEU B 1 111 ? 25.174 28.390 32.361 1.00 42.29 164 LEU B CA 1
ATOM 3502 C C . LEU B 1 111 ? 23.694 28.766 32.501 1.00 40.85 164 LEU B C 1
ATOM 3503 O O . LEU B 1 111 ? 23.174 28.790 33.619 1.00 40.54 164 LEU B O 1
ATOM 3508 N N . TYR B 1 112 ? 23.011 29.050 31.391 1.00 39.97 165 TYR B N 1
ATOM 3509 C CA . TYR B 1 112 ? 21.657 29.603 31.449 1.00 40.36 165 TYR B CA 1
ATOM 3510 C C . TYR B 1 112 ? 20.641 28.846 30.585 1.00 39.57 165 TYR B C 1
ATOM 3511 O O . TYR B 1 112 ? 19.984 29.443 29.736 1.00 40.02 165 TYR B O 1
ATOM 3520 N N . PRO B 1 113 ? 20.487 27.529 30.817 1.00 40.43 166 PRO B N 1
ATOM 3521 C CA . PRO B 1 113 ? 19.495 26.750 30.059 1.00 41.28 166 PRO B CA 1
ATOM 3522 C C . PRO B 1 113 ? 18.031 27.089 30.389 1.00 41.28 166 PRO B C 1
ATOM 3523 O O . PRO B 1 113 ? 17.175 26.970 29.516 1.00 40.76 166 PRO B O 1
ATOM 3527 N N . ASP B 1 114 ? 17.748 27.500 31.626 1.00 43.27 167 ASP B N 1
ATOM 3528 C CA . ASP B 1 114 ? 16.384 27.895 32.013 1.00 45.55 167 ASP B CA 1
ATOM 3529 C C . ASP B 1 114 ? 15.933 29.174 31.298 1.00 43.94 167 ASP B C 1
ATOM 3530 O O . ASP B 1 114 ? 14.775 29.289 30.890 1.00 43.59 167 ASP B O 1
ATOM 3535 N N . HIS B 1 115 ? 16.848 30.126 31.145 1.00 42.37 168 HIS B N 1
ATOM 3536 C CA . HIS B 1 115 ? 16.539 31.374 30.448 1.00 41.37 168 HIS B CA 1
ATOM 3537 C C . HIS B 1 115 ? 16.225 31.085 28.988 1.00 40.55 168 HIS B C 1
ATOM 3538 O O . HIS B 1 115 ? 15.237 31.581 28.452 1.00 40.61 168 HIS B O 1
ATOM 3545 N N . GLN B 1 116 ? 17.057 30.258 28.361 1.00 40.29 169 GLN B N 1
ATOM 3546 C CA . GLN B 1 116 ? 16.822 29.812 26.989 1.00 38.94 169 GLN B CA 1
ATOM 3547 C C . GLN B 1 116 ? 15.513 29.035 26.861 1.00 38.54 169 GLN B C 1
ATOM 3548 O O . GLN B 1 116 ? 14.771 29.216 25.892 1.00 36.46 169 GLN B O 1
ATOM 3554 N N . HIS B 1 117 ? 15.236 28.172 27.834 1.00 37.76 170 HIS B N 1
ATOM 3555 C CA . HIS B 1 117 ? 14.025 27.363 27.804 1.00 38.62 170 HIS B CA 1
ATOM 3556 C C . HIS B 1 117 ? 12.751 28.209 27.849 1.00 38.64 170 HIS B C 1
ATOM 3557 O O . HIS B 1 117 ? 11.782 27.909 27.156 1.00 38.61 170 HIS B O 1
ATOM 3564 N N . LEU B 1 118 ? 12.753 29.251 28.675 1.00 38.51 171 LEU B N 1
ATOM 3565 C CA . LEU B 1 118 ? 11.631 30.177 28.738 1.00 39.41 171 LEU B CA 1
ATOM 3566 C C . LEU B 1 118 ? 11.435 30.889 27.393 1.00 39.74 171 LEU B C 1
ATOM 3567 O O . LEU B 1 118 ? 10.302 31.054 26.941 1.00 39.41 171 LEU B O 1
ATOM 3572 N N . ARG B 1 119 ? 12.533 31.291 26.750 1.00 39.83 172 ARG B N 1
ATOM 3573 C CA . ARG B 1 119 ? 12.456 31.875 25.405 1.00 40.39 172 ARG B CA 1
ATOM 3574 C C . ARG B 1 119 ? 11.816 30.910 24.416 1.00 40.72 172 ARG B C 1
ATOM 3575 O O . ARG B 1 119 ? 10.978 31.311 23.614 1.00 41.16 172 ARG B O 1
ATOM 3583 N N . GLU B 1 120 ? 12.230 29.646 24.467 1.00 42.22 173 GLU B N 1
ATOM 3584 C CA . GLU B 1 120 ? 11.690 28.613 23.580 1.00 43.63 173 GLU B CA 1
ATOM 3585 C C . GLU B 1 120 ? 10.189 28.424 23.785 1.00 43.04 173 GLU B C 1
ATOM 3586 O O . GLU B 1 120 ? 9.431 28.373 22.819 1.00 42.45 173 GLU B O 1
ATOM 3592 N N . LEU B 1 121 ? 9.772 28.323 25.046 1.00 43.55 174 LEU B N 1
ATOM 3593 C CA . LEU B 1 121 ? 8.358 28.160 25.393 1.00 44.28 174 LEU B CA 1
ATOM 3594 C C . LEU B 1 121 ? 7.484 29.293 24.856 1.00 43.90 174 LEU B C 1
ATOM 3595 O O . LEU B 1 121 ? 6.419 29.045 24.291 1.00 42.57 174 LEU B O 1
ATOM 3600 N N . VAL B 1 122 ? 7.943 30.529 25.035 1.00 43.48 175 VAL B N 1
ATOM 3601 C CA . VAL B 1 122 ? 7.149 31.707 24.682 1.00 44.22 175 VAL B CA 1
ATOM 3602 C C . VAL B 1 122 ? 7.049 31.903 23.171 1.00 43.54 175 VAL B C 1
ATOM 3603 O O . VAL B 1 122 ? 5.979 32.233 22.663 1.00 43.71 175 VAL B O 1
ATOM 3607 N N . VAL B 1 123 ? 8.156 31.701 22.461 1.00 43.45 176 VAL B N 1
ATOM 3608 C CA . VAL B 1 123 ? 8.177 31.878 21.003 1.00 43.75 176 VAL B CA 1
ATOM 3609 C C . VAL B 1 123 ? 7.352 30.812 20.275 1.00 44.51 176 VAL B C 1
ATOM 3610 O O . VAL B 1 123 ? 6.719 31.106 19.262 1.00 45.62 176 VAL B O 1
ATOM 3614 N N . ARG B 1 124 ? 7.368 29.581 20.780 1.00 44.71 177 ARG B N 1
ATOM 3615 C CA . ARG B 1 124 ? 6.608 28.496 20.161 1.00 46.75 177 ARG B CA 1
ATOM 3616 C C . ARG B 1 124 ? 5.104 28.592 20.444 1.00 45.36 177 ARG B C 1
ATOM 3617 O O . ARG B 1 124 ? 4.297 28.151 19.630 1.00 44.09 177 ARG B O 1
ATOM 3625 N N . ASP B 1 125 ? 4.735 29.173 21.585 1.00 44.98 178 ASP B N 1
ATOM 3626 C CA . ASP B 1 125 ? 3.335 29.485 21.875 1.00 43.99 178 ASP B CA 1
ATOM 3627 C C . ASP B 1 125 ? 2.861 30.689 21.058 1.00 44.74 178 ASP B C 1
ATOM 3628 O O . ASP B 1 125 ? 1.700 30.748 20.659 1.00 45.60 178 ASP B O 1
ATOM 3633 N N . PHE B 1 126 ? 3.764 31.640 20.815 1.00 45.03 179 PHE B N 1
ATOM 3634 C CA . PHE B 1 126 ? 3.436 32.877 20.110 1.00 44.42 179 PHE B CA 1
ATOM 3635 C C . PHE B 1 126 ? 4.430 33.166 18.983 1.00 44.71 179 PHE B C 1
ATOM 3636 O O . PHE B 1 126 ? 5.236 34.097 19.077 1.00 44.76 179 PHE B O 1
ATOM 3644 N N . PRO B 1 127 ? 4.371 32.369 17.904 1.00 44.79 180 PRO B N 1
ATOM 3645 C CA . PRO B 1 127 ? 5.260 32.562 16.764 1.00 46.88 180 PRO B CA 1
ATOM 3646 C C . PRO B 1 127 ? 4.825 33.703 15.842 1.00 47.41 180 PRO B C 1
ATOM 3647 O O . PRO B 1 127 ? 3.707 34.200 15.952 1.00 50.66 180 PRO B O 1
ATOM 3651 N N . SER B 1 128 ? 5.727 34.104 14.950 1.00 47.70 181 SER B N 1
ATOM 3652 C CA . SER B 1 128 ? 5.459 35.101 13.903 1.00 48.40 181 SER B CA 1
ATOM 3653 C C . SER B 1 128 ? 5.136 36.515 14.414 1.00 47.07 181 SER B C 1
ATOM 3654 O O . SER B 1 128 ? 4.489 37.300 13.716 1.00 47.07 181 SER B O 1
ATOM 3657 N N . PHE B 1 129 ? 5.597 36.841 15.617 1.00 45.16 182 PHE B N 1
ATOM 3658 C CA . PHE B 1 129 ? 5.552 38.217 16.108 1.00 43.04 182 PHE B CA 1
ATOM 3659 C C . PHE B 1 129 ? 6.945 38.815 16.016 1.00 41.42 182 PHE B C 1
ATOM 3660 O O . PHE B 1 129 ? 7.943 38.090 16.049 1.00 39.94 182 PHE B O 1
ATOM 3668 N N . THR B 1 130 ? 7.012 40.137 15.886 1.00 40.04 183 THR B N 1
ATOM 3669 C CA . THR B 1 130 ? 8.274 40.849 16.019 1.00 38.35 183 THR B CA 1
ATOM 3670 C C . THR B 1 130 ? 8.917 40.378 17.320 1.00 38.06 183 THR B C 1
ATOM 3671 O O . THR B 1 130 ? 8.311 40.483 18.387 1.00 37.23 183 THR B O 1
ATOM 3675 N N . THR B 1 131 ? 10.118 39.818 17.216 1.00 36.86 184 THR B N 1
ATOM 3676 C CA . THR B 1 131 ? 10.796 39.218 18.358 1.00 36.05 184 THR B CA 1
ATOM 3677 C C . THR B 1 131 ? 12.254 39.653 18.355 1.00 35.63 184 THR B C 1
ATOM 3678 O O . THR B 1 131 ? 12.960 39.477 17.364 1.00 35.85 184 THR B O 1
ATOM 3682 N N . ILE B 1 132 ? 12.691 40.235 19.467 1.00 34.30 185 ILE B N 1
ATOM 3683 C CA . ILE B 1 132 ? 14.017 40.823 19.552 1.00 33.88 185 ILE B CA 1
ATOM 3684 C C . ILE B 1 132 ? 14.521 40.765 20.985 1.00 33.39 185 ILE B C 1
ATOM 3685 O O . ILE B 1 132 ? 13.734 40.789 21.930 1.00 33.32 185 ILE B O 1
ATOM 3690 N N . SER B 1 133 ? 15.836 40.667 21.139 1.00 32.93 186 SER B N 1
ATOM 3691 C CA . SER B 1 133 ? 16.441 40.672 22.457 1.00 33.05 186 SER B CA 1
ATOM 3692 C C . SER B 1 133 ? 16.969 42.055 22.777 1.00 32.10 186 SER B C 1
ATOM 3693 O O . SER B 1 133 ? 17.308 42.828 21.890 1.00 30.86 186 SER B O 1
ATOM 3696 N N . PHE B 1 134 ? 17.015 42.366 24.064 1.00 33.48 187 PHE B N 1
ATOM 3697 C CA . PHE B 1 134 ? 17.839 43.462 24.533 1.00 33.09 187 PHE B CA 1
ATOM 3698 C C . PHE B 1 134 ? 19.279 42.955 24.521 1.00 33.27 187 PHE B C 1
ATOM 3699 O O . PHE B 1 134 ? 19.504 41.748 24.432 1.00 33.24 187 PHE B O 1
ATOM 3707 N N . PRO B 1 135 ? 20.260 43.866 24.574 1.00 33.57 188 PRO B N 1
ATOM 3708 C CA . PRO B 1 135 ? 21.638 43.456 24.295 1.00 33.47 188 PRO B CA 1
ATOM 3709 C C . PRO B 1 135 ? 22.156 42.392 25.265 1.00 34.19 188 PRO B C 1
ATOM 3710 O O . PRO B 1 135 ? 22.112 42.577 26.484 1.00 35.91 188 PRO B O 1
ATOM 3714 N N . GLN B 1 136 ? 22.623 41.279 24.711 1.00 34.37 189 GLN B N 1
ATOM 3715 C CA . GLN B 1 136 ? 23.051 40.135 25.498 1.00 34.35 189 GLN B CA 1
ATOM 3716 C C . GLN B 1 136 ? 24.546 39.852 25.365 1.00 35.28 189 GLN B C 1
ATOM 3717 O O . GLN B 1 136 ? 25.174 40.188 24.360 1.00 35.30 189 GLN B O 1
ATOM 3723 N N . SER B 1 137 ? 25.104 39.243 26.408 1.00 37.23 190 SER B N 1
ATOM 3724 C CA . SER B 1 137 ? 26.375 38.535 26.318 1.00 38.57 190 SER B CA 1
ATOM 3725 C C . SER B 1 137 ? 26.041 37.114 25.903 1.00 38.43 190 SER B C 1
ATOM 3726 O O . SER B 1 137 ? 25.103 36.520 26.441 1.00 38.99 190 SER B O 1
ATOM 3729 N N . VAL B 1 138 ? 26.802 36.564 24.961 1.00 38.82 191 VAL B N 1
ATOM 3730 C CA . VAL B 1 138 ? 26.509 35.244 24.400 1.00 39.07 191 VAL B CA 1
ATOM 3731 C C . VAL B 1 138 ? 27.786 34.433 24.241 1.00 40.14 191 VAL B C 1
ATOM 3732 O O . VAL B 1 138 ? 28.728 34.882 23.588 1.00 40.41 191 VAL B O 1
ATOM 3736 N N . TRP B 1 139 ? 27.811 33.244 24.838 1.00 41.61 192 TRP B N 1
ATOM 3737 C CA . TRP B 1 139 ? 28.905 32.302 24.631 1.00 43.65 192 TRP B CA 1
ATOM 3738 C C . TRP B 1 139 ? 28.546 30.882 25.075 1.00 43.42 192 TRP B C 1
ATOM 3739 O O . TRP B 1 139 ? 28.026 30.683 26.171 1.00 43.54 192 TRP B O 1
ATOM 3750 N N . TYR B 1 140 ? 28.836 29.911 24.211 1.00 44.00 193 TYR B N 1
ATOM 3751 C CA . TYR B 1 140 ? 28.710 28.484 24.519 1.00 44.81 193 TYR B CA 1
ATOM 3752 C C . TYR B 1 140 ? 30.061 27.795 24.325 1.00 45.45 193 TYR B C 1
ATOM 3753 O O . TYR B 1 140 ? 30.593 27.766 23.212 1.00 44.53 193 TYR B O 1
ATOM 3762 N N . ASN B 1 141 ? 30.614 27.265 25.413 1.00 46.83 194 ASN B N 1
ATOM 3763 C CA . ASN B 1 141 ? 31.812 26.424 25.365 1.00 48.04 194 ASN B CA 1
ATOM 3764 C C . ASN B 1 141 ? 31.510 25.022 24.842 1.00 49.28 194 ASN B C 1
ATOM 3765 O O . ASN B 1 141 ? 32.360 24.400 24.205 1.00 51.15 194 ASN B O 1
ATOM 3770 N N . GLU B 1 142 ? 30.300 24.536 25.115 1.00 50.19 195 GLU B N 1
ATOM 3771 C CA . GLU B 1 142 ? 29.876 23.198 24.716 1.00 51.28 195 GLU B CA 1
ATOM 3772 C C . GLU B 1 142 ? 29.077 23.226 23.416 1.00 53.46 195 GLU B C 1
ATOM 3773 O O . GLU B 1 142 ? 28.044 23.890 23.330 1.00 53.32 195 GLU B O 1
ATOM 3779 N N . GLN B 1 143 ? 29.553 22.494 22.412 1.00 55.86 196 GLN B N 1
ATOM 3780 C CA . GLN B 1 143 ? 28.855 22.381 21.128 1.00 57.90 196 GLN B CA 1
ATOM 3781 C C . GLN B 1 143 ? 27.463 21.768 21.261 1.00 56.48 196 GLN B C 1
ATOM 3782 O O . GLN B 1 143 ? 26.530 22.181 20.580 1.00 55.97 196 GLN B O 1
ATOM 3788 N N . GLN B 1 144 ? 27.336 20.782 22.139 1.00 55.99 197 GLN B N 1
ATOM 3789 C CA . GLN B 1 144 ? 26.085 20.053 22.312 1.00 56.48 197 GLN B CA 1
ATOM 3790 C C . GLN B 1 144 ? 24.968 20.979 22.797 1.00 53.06 197 GLN B C 1
ATOM 3791 O O . GLN B 1 144 ? 23.844 20.921 22.298 1.00 51.82 197 GLN B O 1
ATOM 3797 N N . LEU B 1 145 ? 25.294 21.846 23.752 1.00 50.45 198 LEU B N 1
ATOM 3798 C CA . LEU B 1 145 ? 24.339 22.822 24.276 1.00 48.94 198 LEU B CA 1
ATOM 3799 C C . LEU B 1 145 ? 24.012 23.900 23.244 1.00 49.38 198 LEU B C 1
ATOM 3800 O O . LEU B 1 145 ? 22.859 24.325 23.128 1.00 50.83 198 LEU B O 1
ATOM 3805 N N . LEU B 1 146 ? 25.025 24.331 22.494 1.00 49.04 199 LEU B N 1
ATOM 3806 C CA . LEU B 1 146 ? 24.837 25.291 21.406 1.00 48.90 199 LEU B CA 1
ATOM 3807 C C . LEU B 1 146 ? 23.916 24.743 20.317 1.00 50.50 199 LEU B C 1
ATOM 3808 O O . LEU B 1 146 ? 23.057 25.464 19.810 1.00 48.27 199 LEU B O 1
ATOM 3813 N N . GLU B 1 147 ? 24.124 23.480 19.950 1.00 53.33 200 GLU B N 1
ATOM 3814 C CA . GLU B 1 147 ? 23.326 22.824 18.909 1.00 55.65 200 GLU B CA 1
ATOM 3815 C C . GLU B 1 147 ? 21.854 22.744 19.302 1.00 54.54 200 GLU B C 1
ATOM 3816 O O . GLU B 1 147 ? 20.973 22.990 18.479 1.00 53.69 200 GLU B O 1
ATOM 3822 N N . GLN B 1 148 ? 21.601 22.404 20.561 1.00 54.77 201 GLN B N 1
ATOM 3823 C CA . GLN B 1 148 ? 20.243 22.362 21.100 1.00 56.46 201 GLN B CA 1
ATOM 3824 C C . GLN B 1 148 ? 19.589 23.746 21.018 1.00 53.41 201 GLN B C 1
ATOM 3825 O O . GLN B 1 148 ? 18.493 23.883 20.478 1.00 54.92 201 GLN B O 1
ATOM 3831 N N . ALA B 1 149 ? 20.281 24.768 21.514 1.00 49.88 202 ALA B N 1
ATOM 3832 C CA . ALA B 1 149 ? 19.744 26.133 21.550 1.00 48.29 202 ALA B CA 1
ATOM 3833 C C . ALA B 1 149 ? 19.569 26.771 20.167 1.00 47.71 202 ALA B C 1
ATOM 3834 O O . ALA B 1 149 ? 18.744 27.670 20.007 1.00 47.62 202 ALA B O 1
ATOM 3836 N N . SER B 1 150 ? 20.336 26.308 19.181 1.00 45.25 203 SER B N 1
ATOM 3837 C CA . SER B 1 150 ? 20.299 26.878 17.829 1.00 45.44 203 SER B CA 1
ATOM 3838 C C . SER B 1 150 ? 19.006 26.587 17.078 1.00 44.72 203 SER B C 1
ATOM 3839 O O . SER B 1 150 ? 18.634 27.330 16.172 1.00 42.99 203 SER B O 1
ATOM 3842 N N . ILE B 1 151 ? 18.336 25.498 17.437 1.00 45.69 204 ILE B N 1
ATOM 3843 C CA . ILE B 1 151 ? 17.145 25.064 16.713 1.00 46.19 204 ILE B CA 1
ATOM 3844 C C . ILE B 1 151 ? 16.036 26.118 16.790 1.00 44.77 204 ILE B C 1
ATOM 3845 O O . ILE B 1 151 ? 15.371 26.393 15.791 1.00 44.27 204 ILE B O 1
ATOM 3850 N N . LEU B 1 152 ? 15.852 26.716 17.966 1.00 43.67 205 LEU B N 1
ATOM 3851 C CA . LEU B 1 152 ? 14.851 27.769 18.140 1.00 44.27 205 LEU B CA 1
ATOM 3852 C C . LEU B 1 152 ? 15.029 28.891 17.126 1.00 42.94 205 LEU B C 1
ATOM 3853 O O . LEU B 1 152 ? 14.068 29.311 16.483 1.00 42.33 205 LEU B O 1
ATOM 3858 N N . TYR B 1 153 ? 16.264 29.362 16.995 1.00 42.45 206 TYR B N 1
ATOM 3859 C CA . TYR B 1 153 ? 16.564 30.536 16.188 1.00 42.26 206 TYR B CA 1
ATOM 3860 C C . TYR B 1 153 ? 16.555 30.207 14.699 1.00 42.82 206 TYR B C 1
ATOM 3861 O O . TYR B 1 153 ? 16.163 31.038 13.882 1.00 43.65 206 TYR B O 1
ATOM 3870 N N . ALA B 1 154 ? 16.967 28.991 14.351 1.00 43.54 207 ALA B N 1
ATOM 3871 C CA . ALA B 1 154 ? 16.887 28.515 12.966 1.00 43.92 207 ALA B CA 1
ATOM 3872 C C . ALA B 1 154 ? 15.432 28.333 12.521 1.00 44.07 207 ALA B C 1
ATOM 3873 O O . ALA B 1 154 ? 15.070 28.716 11.410 1.00 44.53 207 ALA B O 1
ATOM 3875 N N . GLU B 1 155 ? 14.606 27.766 13.397 1.00 44.75 208 GLU B N 1
ATOM 3876 C CA . GLU B 1 155 ? 13.185 27.550 13.103 1.00 46.84 208 GLU B CA 1
ATOM 3877 C C . GLU B 1 155 ? 12.342 28.830 13.184 1.00 47.18 208 GLU B C 1
ATOM 3878 O O . GLU B 1 155 ? 11.210 28.856 12.697 1.00 47.47 208 GLU B O 1
ATOM 3884 N N . ASN B 1 156 ? 12.889 29.881 13.796 1.00 46.91 209 ASN B N 1
ATOM 3885 C CA . ASN B 1 156 ? 12.218 31.179 13.877 1.00 45.01 209 ASN B CA 1
ATOM 3886 C C . ASN B 1 156 ? 13.134 32.308 13.382 1.00 45.11 209 ASN B C 1
ATOM 3887 O O . ASN B 1 156 ? 13.670 33.069 14.186 1.00 46.83 209 ASN B O 1
ATOM 3892 N N . PRO B 1 157 ? 13.303 32.428 12.050 1.00 45.45 210 PRO B N 1
ATOM 3893 C CA . PRO B 1 157 ? 14.166 33.456 11.440 1.00 45.39 210 PRO B CA 1
ATOM 3894 C C . PRO B 1 157 ? 13.797 34.909 11.760 1.00 44.55 210 PRO B C 1
ATOM 3895 O O . PRO B 1 157 ? 14.634 35.798 11.598 1.00 44.99 210 PRO B O 1
ATOM 3899 N N . ASN B 1 158 ? 12.556 35.148 12.177 1.00 43.10 211 ASN B N 1
ATOM 3900 C CA . ASN B 1 158 ? 12.119 36.489 12.577 1.00 43.68 211 ASN B CA 1
ATOM 3901 C C . ASN B 1 158 ? 12.825 37.038 13.827 1.00 42.21 211 ASN B C 1
ATOM 3902 O O . ASN B 1 158 ? 12.918 38.258 13.995 1.00 43.23 211 ASN B O 1
ATOM 3907 N N . ILE B 1 159 ? 13.318 36.150 14.693 1.00 39.54 212 ILE B N 1
ATOM 3908 C CA . ILE B 1 159 ? 13.999 36.572 15.920 1.00 38.08 212 ILE B CA 1
ATOM 3909 C C . ILE B 1 159 ? 15.267 37.360 15.589 1.00 37.72 212 ILE B C 1
ATOM 3910 O O . ILE B 1 159 ? 16.114 36.889 14.833 1.00 36.63 212 ILE B O 1
ATOM 3915 N N . THR B 1 160 ? 15.374 38.561 16.154 1.00 36.41 213 THR B N 1
ATOM 3916 C CA . THR B 1 160 ? 16.553 39.400 16.000 1.00 36.34 213 THR B CA 1
ATOM 3917 C C . THR B 1 160 ? 17.380 39.328 17.278 1.00 35.67 213 THR B C 1
ATOM 3918 O O . THR B 1 160 ? 16.876 39.610 18.368 1.00 35.89 213 THR B O 1
ATOM 3922 N N . LEU B 1 161 ? 18.644 38.938 17.145 1.00 34.49 214 LEU B N 1
ATOM 3923 C CA . LEU B 1 161 ? 19.540 38.827 18.293 1.00 34.20 214 LEU B CA 1
ATOM 3924 C C . LEU B 1 161 ? 20.377 40.088 18.419 1.00 33.70 214 LEU B C 1
ATOM 3925 O O . LEU B 1 161 ? 20.981 40.546 17.446 1.00 33.88 214 LEU B O 1
ATOM 3930 N N . VAL B 1 162 ? 20.386 40.670 19.612 1.00 32.85 215 VAL B N 1
ATOM 3931 C CA . VAL B 1 162 ? 21.221 41.833 19.877 1.00 32.52 215 VAL B CA 1
ATOM 3932 C C . VAL B 1 162 ? 22.281 41.442 20.889 1.00 31.53 215 VAL B C 1
ATOM 3933 O O . VAL B 1 162 ? 21.968 40.895 21.947 1.00 30.02 215 VAL B O 1
ATOM 3937 N N . THR B 1 163 ? 23.535 41.695 20.536 1.00 30.70 216 THR B N 1
ATOM 3938 C CA . THR B 1 163 ? 24.659 41.442 21.424 1.00 30.82 216 THR B CA 1
ATOM 3939 C C . THR B 1 163 ? 25.231 42.776 21.882 1.00 31.69 216 THR B C 1
ATOM 3940 O O . THR B 1 163 ? 25.058 43.791 21.211 1.00 29.78 216 THR B O 1
ATOM 3944 N N . ARG B 1 164 ? 25.924 42.756 23.017 1.00 33.03 217 ARG B N 1
ATOM 3945 C CA . ARG B 1 164 ? 26.448 43.973 23.627 1.00 33.30 217 ARG B CA 1
ATOM 3946 C C . ARG B 1 164 ? 27.971 44.107 23.576 1.00 34.29 217 ARG B C 1
ATOM 3947 O O . ARG B 1 164 ? 28.506 45.123 24.016 1.00 34.07 217 ARG B O 1
ATOM 3955 N N . ASP B 1 165 ? 28.668 43.097 23.054 1.00 36.07 218 ASP B N 1
ATOM 3956 C CA . ASP B 1 165 ? 30.133 43.143 22.950 1.00 37.28 218 ASP B CA 1
ATOM 3957 C C . ASP B 1 165 ? 30.664 42.390 21.724 1.00 36.52 218 ASP B C 1
ATOM 3958 O O . ASP B 1 165 ? 29.984 41.539 21.164 1.00 35.10 218 ASP B O 1
ATOM 3963 N N . ARG B 1 166 ? 31.890 42.727 21.333 1.00 37.82 219 ARG B N 1
ATOM 3964 C CA . ARG B 1 166 ? 32.565 42.149 20.165 1.00 39.38 219 ARG B CA 1
ATOM 3965 C C . ARG B 1 166 ? 32.591 40.632 20.095 1.00 39.71 219 ARG B C 1
ATOM 3966 O O . ARG B 1 166 ? 32.365 40.054 19.036 1.00 38.50 219 ARG B O 1
ATOM 3974 N N . GLN B 1 167 ? 32.972 40.005 21.204 1.00 40.16 220 GLN B N 1
ATOM 3975 C CA . GLN B 1 167 ? 33.133 38.553 21.246 1.00 41.53 220 GLN B CA 1
ATOM 3976 C C . GLN B 1 167 ? 31.781 37.855 21.137 1.00 38.72 220 GLN B C 1
ATOM 3977 O O . GLN B 1 167 ? 31.648 36.845 20.451 1.00 37.88 220 GLN B O 1
ATOM 3983 N N . SER B 1 168 ? 30.782 38.406 21.812 1.00 36.53 221 SER B N 1
ATOM 3984 C CA . SER B 1 168 ? 29.424 37.882 21.736 1.00 35.88 221 SER B CA 1
ATOM 3985 C C . SER B 1 168 ? 28.862 38.024 20.331 1.00 35.04 221 SER B C 1
ATOM 3986 O O . SER B 1 168 ? 28.205 37.115 19.819 1.00 34.53 221 SER B O 1
ATOM 3989 N N . TYR B 1 169 ? 29.124 39.176 19.718 1.00 34.35 222 TYR B N 1
ATOM 3990 C CA . TYR B 1 169 ? 28.686 39.448 18.355 1.00 33.94 222 TYR B CA 1
ATOM 3991 C C . TYR B 1 169 ? 29.270 38.434 17.381 1.00 35.63 222 TYR B C 1
ATOM 3992 O O . TYR B 1 169 ? 28.534 37.824 16.594 1.00 36.59 222 TYR B O 1
ATOM 4001 N N . GLY B 1 170 ? 30.589 38.253 17.445 1.00 35.48 223 GLY B N 1
ATOM 4002 C CA . GLY B 1 170 ? 31.280 37.277 16.605 1.00 35.42 223 GLY B CA 1
ATOM 4003 C C . GLY B 1 170 ? 30.748 35.868 16.799 1.00 35.90 223 GLY B C 1
ATOM 4004 O O . GLY B 1 170 ? 30.554 35.130 15.830 1.00 36.90 223 GLY B O 1
ATOM 4005 N N . PHE B 1 171 ? 30.510 35.489 18.050 1.00 35.63 224 PHE B N 1
ATOM 4006 C CA . PHE B 1 171 ? 29.967 34.173 18.347 1.00 36.76 224 PHE B CA 1
ATOM 4007 C C . PHE B 1 171 ? 28.560 34.015 17.785 1.00 36.59 224 PHE B C 1
ATOM 4008 O O . PHE B 1 171 ? 28.252 33.007 17.142 1.00 35.89 224 PHE B O 1
ATOM 4016 N N . ALA B 1 172 ? 27.711 35.007 18.050 1.00 35.77 225 ALA B N 1
ATOM 4017 C CA . ALA B 1 172 ? 26.317 34.977 17.603 1.00 36.11 225 ALA B CA 1
ATOM 4018 C C . 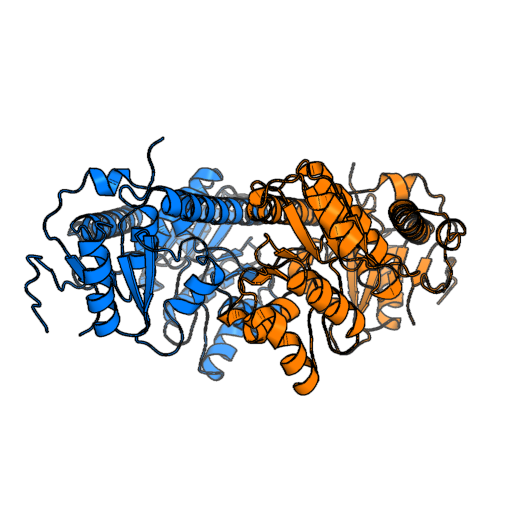ALA B 1 172 ? 26.220 34.911 16.084 1.00 36.09 225 ALA B C 1
ATOM 4019 O O . ALA B 1 172 ? 25.389 34.184 15.539 1.00 35.04 225 ALA B O 1
ATOM 4021 N N . VAL B 1 173 ? 27.080 35.671 15.411 1.00 36.00 226 VAL B N 1
ATOM 4022 C CA . VAL B 1 173 ? 27.123 35.686 13.955 1.00 37.04 226 VAL B CA 1
ATOM 4023 C C . VAL B 1 173 ? 27.481 34.314 13.374 1.00 38.13 226 VAL B C 1
ATOM 4024 O O . VAL B 1 173 ? 26.795 33.826 12.474 1.00 36.84 226 VAL B O 1
ATOM 4028 N N . ASP B 1 174 ? 28.546 33.700 13.880 1.00 40.19 227 ASP B N 1
ATOM 4029 C CA . ASP B 1 174 ? 28.968 32.384 13.391 1.00 41.49 227 ASP B CA 1
ATOM 4030 C C . ASP B 1 174 ? 27.923 31.304 13.678 1.00 39.76 227 ASP B C 1
ATOM 4031 O O . ASP B 1 174 ? 27.680 30.448 12.835 1.00 41.52 227 ASP B O 1
ATOM 4036 N N . ALA B 1 175 ? 27.292 31.365 14.849 1.00 38.34 228 ALA B N 1
ATOM 4037 C CA . ALA B 1 175 ? 26.335 30.336 15.275 1.00 36.69 228 ALA B CA 1
ATOM 4038 C C . ALA B 1 175 ? 24.925 30.514 14.709 1.00 35.64 228 ALA B C 1
ATOM 4039 O O . ALA B 1 175 ? 24.277 29.531 14.354 1.00 35.87 228 ALA B O 1
ATOM 4041 N N . PHE B 1 176 ? 24.442 31.753 14.640 1.00 36.19 229 PHE B N 1
ATOM 4042 C CA . PHE B 1 176 ? 23.050 32.021 14.246 1.00 36.73 229 PHE B CA 1
ATOM 4043 C C . PHE B 1 176 ? 22.889 32.890 13.000 1.00 38.62 229 PHE B C 1
ATOM 4044 O O . PHE B 1 176 ? 21.766 33.089 12.535 1.00 38.12 229 PHE B O 1
ATOM 4052 N N . GLY B 1 177 ? 23.997 33.380 12.448 1.00 41.56 230 GLY B N 1
ATOM 4053 C CA . GLY B 1 177 ? 23.960 34.398 11.399 1.00 43.99 230 GLY B CA 1
ATOM 4054 C C . GLY B 1 177 ? 23.433 33.982 10.039 1.00 46.38 230 GLY B C 1
ATOM 4055 O O . GLY B 1 177 ? 23.194 34.839 9.188 1.00 45.20 230 GLY B O 1
ATOM 4056 N N . LYS B 1 178 ? 23.266 32.680 9.815 1.00 49.78 231 LYS B N 1
ATOM 4057 C CA . LYS B 1 178 ? 22.672 32.201 8.567 1.00 53.84 231 LYS B CA 1
ATOM 4058 C C . LYS B 1 178 ? 21.197 32.576 8.468 1.00 51.88 231 LYS B C 1
ATOM 4059 O O . LYS B 1 178 ? 20.725 32.972 7.401 1.00 50.11 231 LYS B O 1
ATOM 4065 N N . HIS B 1 179 ? 20.482 32.457 9.585 1.00 51.65 232 HIS B N 1
ATOM 4066 C CA . HIS B 1 179 ? 19.028 32.625 9.601 1.00 52.33 232 HIS B CA 1
ATOM 4067 C C . HIS B 1 179 ? 18.547 33.932 10.244 1.00 49.50 232 HIS B C 1
ATOM 4068 O O . HIS B 1 179 ? 17.615 34.553 9.739 1.00 50.57 232 HIS B O 1
ATOM 4075 N N . ASN B 1 180 ? 19.180 34.346 11.339 1.00 45.80 233 ASN B N 1
ATOM 4076 C CA . ASN B 1 180 ? 18.730 35.512 12.105 1.00 43.08 233 ASN B CA 1
ATOM 4077 C C . ASN B 1 180 ? 19.602 36.746 11.910 1.00 40.24 233 ASN B C 1
ATOM 4078 O O . ASN B 1 180 ? 20.809 36.642 11.703 1.00 40.34 233 ASN B O 1
ATOM 4083 N N . GLU B 1 181 ? 18.980 37.918 11.987 1.00 38.64 234 GLU B N 1
ATOM 4084 C CA . GLU B 1 181 ? 19.722 39.164 12.130 1.00 37.65 234 GLU B CA 1
ATOM 4085 C C . GLU B 1 181 ? 20.427 39.171 13.477 1.00 35.61 234 GLU B C 1
ATOM 4086 O O . GLU B 1 181 ? 19.839 38.809 14.497 1.00 34.14 234 GLU B O 1
ATOM 4092 N N . VAL B 1 182 ? 21.685 39.586 13.466 1.00 34.25 235 VAL B N 1
ATOM 4093 C CA . VAL B 1 182 ? 22.456 39.755 14.687 1.00 34.44 235 VAL B CA 1
ATOM 4094 C C . VAL B 1 182 ? 22.993 41.183 14.725 1.00 34.01 235 VAL B C 1
ATOM 4095 O O . VAL B 1 182 ? 23.565 41.660 13.746 1.00 31.67 235 VAL B O 1
ATOM 4099 N N . LEU B 1 183 ? 22.786 41.860 15.854 1.00 34.57 236 LEU B N 1
ATOM 4100 C CA . LEU B 1 183 ? 23.218 43.244 16.027 1.00 33.84 236 LEU B CA 1
ATOM 4101 C C . LEU B 1 183 ? 24.278 43.368 17.112 1.00 33.69 236 LEU B C 1
ATOM 4102 O O . LEU B 1 183 ? 24.391 42.509 17.988 1.00 32.48 236 LEU B O 1
ATOM 4107 N N . LEU B 1 184 ? 25.060 44.442 17.028 1.00 34.17 237 LEU B N 1
ATOM 4108 C CA . LEU B 1 184 ? 25.988 44.827 18.077 1.00 33.71 237 LEU B CA 1
ATOM 4109 C C . LEU B 1 184 ? 25.632 46.237 18.542 1.00 33.41 237 LEU B C 1
ATOM 4110 O O . LEU B 1 184 ? 25.837 47.205 17.814 1.00 34.45 237 LEU B O 1
ATOM 4115 N N . THR B 1 185 ? 25.091 46.340 19.751 1.00 32.94 238 THR B N 1
ATOM 4116 C CA . THR B 1 185 ? 24.762 47.626 20.354 1.00 32.95 238 THR B CA 1
ATOM 4117 C C . THR B 1 185 ? 25.473 47.738 21.699 1.00 32.71 238 THR B C 1
ATOM 4118 O O . THR B 1 185 ? 26.067 46.773 22.163 1.00 31.87 238 THR B O 1
ATOM 4122 N N . PRO B 1 186 ? 25.436 48.926 22.321 1.00 33.25 239 PRO B N 1
ATOM 4123 C CA . PRO B 1 186 ? 25.892 49.037 23.704 1.00 33.66 239 PRO B CA 1
ATOM 4124 C C . PRO B 1 186 ? 24.999 48.265 24.676 1.00 34.49 239 PRO B C 1
ATOM 4125 O O . PRO B 1 186 ? 23.960 47.731 24.286 1.00 34.48 239 PRO B O 1
ATOM 4129 N N . ASP B 1 187 ? 25.416 48.209 25.933 1.00 35.77 240 ASP B N 1
ATOM 4130 C CA . ASP B 1 187 ? 24.606 47.617 26.982 1.00 36.34 240 ASP B CA 1
ATOM 4131 C C . ASP B 1 187 ? 23.489 48.598 27.278 1.00 36.47 240 ASP B C 1
ATOM 4132 O O . ASP B 1 187 ? 23.724 49.807 27.344 1.00 38.51 240 ASP B O 1
ATOM 4137 N N . ILE B 1 188 ? 22.277 48.075 27.451 1.00 35.93 241 ILE B N 1
ATOM 4138 C CA . ILE B 1 188 ? 21.077 48.904 27.602 1.00 35.33 241 ILE B CA 1
ATOM 4139 C C . ILE B 1 188 ? 21.167 49.928 28.750 1.00 35.46 241 ILE B C 1
ATOM 4140 O O . ILE B 1 188 ? 20.568 51.002 28.672 1.00 34.35 241 ILE B O 1
ATOM 4145 N N . VAL B 1 189 ? 21.931 49.609 29.795 1.00 35.41 242 VAL B N 1
ATOM 4146 C CA . VAL B 1 189 ? 22.046 50.483 30.970 1.00 35.25 242 VAL B CA 1
ATOM 4147 C C . VAL B 1 189 ? 22.588 51.875 30.619 1.00 36.29 242 VAL B C 1
ATOM 4148 O O . VAL B 1 189 ? 22.309 52.846 31.321 1.00 34.36 242 VAL B O 1
ATOM 4152 N N . PHE B 1 190 ? 23.335 51.983 29.524 1.00 37.87 243 PHE B N 1
ATOM 4153 C CA . PHE B 1 190 ? 23.811 53.290 29.065 1.00 39.24 243 PHE B CA 1
ATOM 4154 C C . PHE B 1 190 ? 22.708 54.233 28.566 1.00 38.81 243 PHE B C 1
ATOM 4155 O O . PHE B 1 190 ? 22.948 55.429 28.414 1.00 38.44 243 PHE B O 1
ATOM 4163 N N . PHE B 1 191 ? 21.506 53.712 28.320 1.00 39.53 244 PHE B N 1
ATOM 4164 C CA . PHE B 1 191 ? 20.372 54.571 27.979 1.00 40.84 244 PHE B CA 1
ATOM 4165 C C . PHE B 1 191 ? 19.860 55.383 29.177 1.00 41.70 244 PHE B C 1
ATOM 4166 O O . PHE B 1 191 ? 19.057 56.297 29.011 1.00 40.55 244 PHE B O 1
ATOM 4174 N N . MET B 1 192 ? 20.330 55.057 30.376 1.00 45.79 245 MET B N 1
ATOM 4175 C CA . MET B 1 192 ? 19.999 55.836 31.572 1.00 49.06 245 MET B CA 1
ATOM 4176 C C . MET B 1 192 ? 20.683 57.201 31.523 1.00 48.20 245 MET B C 1
ATOM 4177 O O . MET B 1 192 ? 20.225 58.150 32.156 1.00 50.48 245 MET B O 1
ATOM 4182 N N . GLY B 1 193 ? 21.782 57.288 30.780 1.00 46.82 246 GLY B N 1
ATOM 4183 C CA . GLY B 1 193 ? 22.543 58.520 30.670 1.00 47.85 246 GLY B CA 1
ATOM 4184 C C . GLY B 1 193 ? 23.282 58.819 31.961 1.00 48.58 246 GLY B C 1
ATOM 4185 O O . GLY B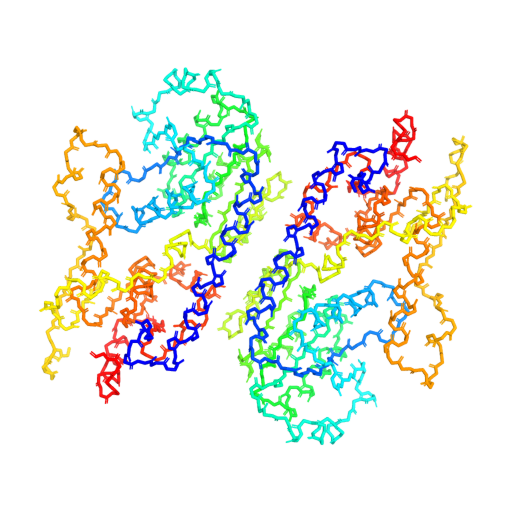 1 193 ? 23.311 57.984 32.871 1.00 48.38 246 GLY B O 1
ATOM 4186 N N . PRO B 1 194 ? 23.896 60.011 32.047 1.00 50.20 247 PRO B N 1
ATOM 4187 C CA . PRO B 1 194 ? 24.531 60.440 33.295 1.00 50.23 247 PRO B CA 1
ATOM 4188 C C . PRO B 1 194 ? 23.526 60.511 34.442 1.00 51.11 247 PRO B C 1
ATOM 4189 O O . PRO B 1 194 ? 22.463 61.111 34.287 1.00 50.92 247 PRO B O 1
ATOM 4193 N N . ILE B 1 195 ? 23.864 59.893 35.573 1.00 52.89 248 ILE B N 1
ATOM 4194 C CA . ILE B 1 195 ? 23.011 59.917 36.764 1.00 54.64 248 ILE B CA 1
ATOM 4195 C C . ILE B 1 195 ? 23.800 60.330 38.015 1.00 55.24 248 ILE B C 1
ATOM 4196 O O . ILE B 1 195 ? 23.897 59.568 38.981 1.00 54.31 248 ILE B O 1
ATOM 4201 N N . PRO B 1 196 ? 24.356 61.554 38.011 1.00 56.52 249 PRO B N 1
ATOM 4202 C CA . PRO B 1 196 ? 25.101 62.018 39.180 1.00 58.29 249 PRO B CA 1
ATOM 4203 C C . PRO B 1 196 ? 24.197 62.331 40.379 1.00 59.69 249 PRO B C 1
ATOM 4204 O O . PRO B 1 196 ? 24.675 62.355 41.512 1.00 58.12 249 PRO B O 1
ATOM 4208 N N . GLU B 1 197 ? 22.907 62.552 40.125 1.00 62.40 250 GLU B N 1
ATOM 4209 C CA . GLU B 1 197 ? 21.936 62.870 41.180 1.00 64.37 250 GLU B CA 1
ATOM 4210 C C . GLU B 1 197 ? 22.025 61.902 42.352 1.00 66.34 250 GLU B C 1
ATOM 4211 O O . GLU B 1 197 ? 21.992 62.317 43.512 1.00 68.39 250 GLU B O 1
ATOM 4217 N N . ILE B 1 198 ? 22.160 60.614 42.050 1.00 69.09 251 ILE B N 1
ATOM 4218 C CA . ILE B 1 198 ? 22.145 59.590 43.098 1.00 69.18 251 ILE B CA 1
ATOM 4219 C C . ILE B 1 198 ? 23.527 59.510 43.796 1.00 69.20 251 ILE B C 1
ATOM 4220 O O . ILE B 1 198 ? 23.608 59.158 44.974 1.00 68.56 251 ILE B O 1
ATOM 4225 N N . ARG B 1 199 ? 24.601 59.878 43.090 1.00 69.53 252 ARG B N 1
ATOM 4226 C CA . ARG B 1 199 ? 25.918 60.052 43.723 1.00 69.15 252 ARG B CA 1
ATOM 4227 C C . ARG B 1 199 ? 25.878 61.176 44.763 1.00 70.83 252 ARG B C 1
ATOM 4228 O O . ARG B 1 199 ? 26.418 61.032 45.860 1.00 70.99 252 ARG B O 1
ATOM 4236 N N . GLU B 1 200 ? 25.238 62.289 44.403 1.00 72.91 253 GLU B N 1
ATOM 4237 C CA . GLU B 1 200 ? 25.159 63.470 45.268 1.00 74.55 253 GLU B CA 1
ATOM 4238 C C . GLU B 1 200 ? 24.190 63.266 46.435 1.00 73.77 253 GLU B C 1
ATOM 4239 O O . GLU B 1 200 ? 24.420 63.777 47.534 1.00 74.57 253 GLU B O 1
ATOM 4245 N N . ALA B 1 201 ? 23.107 62.528 46.190 1.00 72.34 254 ALA B N 1
ATOM 4246 C CA . ALA B 1 201 ? 22.088 62.274 47.211 1.00 71.07 254 ALA B CA 1
ATOM 4247 C C . ALA B 1 201 ? 22.578 61.321 48.300 1.00 71.51 254 ALA B C 1
ATOM 4248 O O . ALA B 1 201 ? 22.224 61.478 49.468 1.00 71.17 254 ALA B O 1
ATOM 4250 N N . THR B 1 202 ? 23.385 60.336 47.914 1.00 74.22 255 THR B N 1
ATOM 4251 C CA . THR B 1 202 ? 23.905 59.348 48.856 1.00 76.10 255 THR B CA 1
ATOM 4252 C C . THR B 1 202 ? 25.078 59.928 49.649 1.00 78.12 255 THR B C 1
ATOM 4253 O O . THR B 1 202 ? 26.015 60.464 49.055 1.00 78.95 255 THR B O 1
ATOM 4257 N N . PRO B 1 203 ? 25.036 59.821 50.991 1.00 80.49 256 PRO B N 1
ATOM 4258 C CA . PRO B 1 203 ? 26.181 60.261 51.799 1.00 79.94 256 PRO B CA 1
ATOM 4259 C C . PRO B 1 203 ? 27.352 59.276 51.763 1.00 78.25 256 PRO B C 1
ATOM 4260 O O . PRO B 1 203 ? 27.145 58.061 51.726 1.00 75.46 256 PRO B O 1
ATOM 4264 N N . ILE B 1 204 ? 28.569 59.812 51.782 1.00 78.41 257 ILE B N 1
ATOM 4265 C CA . ILE B 1 204 ? 29.781 58.998 51.756 1.00 78.49 257 ILE B CA 1
ATOM 4266 C C . ILE B 1 204 ? 29.994 58.358 53.124 1.00 79.09 257 ILE B C 1
ATOM 4267 O O . ILE B 1 204 ? 30.035 59.053 54.140 1.00 79.17 257 ILE B O 1
ATOM 4272 N N . THR B 1 205 ? 30.132 57.034 53.140 1.00 80.27 258 THR B N 1
ATOM 4273 C CA . THR B 1 205 ? 30.335 56.287 54.384 1.00 81.41 258 THR B CA 1
ATOM 4274 C C . THR B 1 205 ? 31.787 55.808 54.526 1.00 82.27 258 THR B C 1
ATOM 4275 O O . THR B 1 205 ? 32.374 55.912 55.606 1.00 84.73 258 THR B O 1
ATOM 4279 N N . HIS B 1 206 ? 32.357 55.290 53.441 1.00 83.11 259 HIS B N 1
ATOM 4280 C CA . HIS B 1 206 ? 33.740 54.807 53.428 1.00 82.70 259 HIS B CA 1
ATOM 4281 C C . HIS B 1 206 ? 34.495 55.555 52.335 1.00 82.07 259 HIS B C 1
ATOM 4282 O O . HIS B 1 206 ? 33.879 56.144 51.445 1.00 82.29 259 HIS B O 1
ATOM 4289 N N . ASP B 1 207 ? 35.823 55.540 52.403 1.00 81.20 260 ASP B N 1
ATOM 4290 C CA . ASP B 1 207 ? 36.642 56.150 51.356 1.00 81.51 260 ASP B CA 1
ATOM 4291 C C . ASP B 1 207 ? 36.682 55.248 50.124 1.00 79.13 260 ASP B C 1
ATOM 4292 O O . ASP B 1 207 ? 36.530 55.717 48.998 1.00 77.96 260 ASP B O 1
ATOM 4297 N N . VAL B 1 208 ? 36.876 53.953 50.353 1.00 76.96 261 VAL B N 1
ATOM 4298 C CA . VAL B 1 208 ? 37.029 52.984 49.276 1.00 75.36 261 VAL B CA 1
ATOM 4299 C C . VAL B 1 208 ? 36.032 51.839 49.444 1.00 75.36 261 VAL B C 1
ATOM 4300 O O . VAL B 1 208 ? 35.669 51.478 50.563 1.00 77.57 261 VAL B O 1
ATOM 4304 N N . LEU B 1 209 ? 35.581 51.289 48.318 1.00 72.99 262 LEU B N 1
ATOM 4305 C CA . LEU B 1 209 ? 34.737 50.101 48.303 1.00 70.22 262 LEU B CA 1
ATOM 4306 C C . LEU B 1 209 ? 35.407 49.061 47.421 1.00 71.07 262 LEU B C 1
ATOM 4307 O O . LEU B 1 209 ? 35.713 49.336 46.259 1.00 69.25 262 LEU B O 1
ATOM 4312 N N . ILE B 1 210 ? 35.648 47.876 47.979 1.00 71.11 263 ILE B N 1
ATOM 4313 C CA . ILE B 1 210 ? 36.229 46.770 47.228 1.00 72.43 263 ILE B CA 1
ATOM 4314 C C . ILE B 1 210 ? 35.128 45.743 46.961 1.00 72.34 263 ILE B C 1
ATOM 4315 O O . ILE B 1 210 ? 34.751 44.966 47.841 1.00 71.86 263 ILE B O 1
ATOM 4320 N N . LEU B 1 211 ? 34.604 45.772 45.740 1.00 71.98 264 LEU B N 1
ATOM 4321 C CA . LEU B 1 211 ? 33.548 44.867 45.313 1.00 71.49 264 LEU B CA 1
ATOM 4322 C C . LEU B 1 211 ? 34.175 43.818 44.402 1.00 71.38 264 LEU B C 1
ATOM 4323 O O . LEU B 1 211 ? 33.919 43.783 43.198 1.00 68.89 264 LEU B O 1
ATOM 4328 N N . ALA B 1 212 ? 35.015 42.972 44.996 1.00 73.01 265 ALA B N 1
ATOM 4329 C CA . ALA B 1 212 ? 35.768 41.961 44.252 1.00 74.52 265 ALA B CA 1
ATOM 4330 C C . ALA B 1 212 ? 36.210 40.807 45.151 1.00 78.05 265 ALA B C 1
ATOM 4331 O O . ALA B 1 212 ? 36.041 40.859 46.369 1.00 79.31 265 ALA B O 1
ATOM 4333 N N . ARG B 1 213 ? 36.778 39.769 44.543 1.00 81.65 266 ARG B N 1
ATOM 4334 C CA . ARG B 1 213 ? 37.322 38.640 45.311 1.00 84.52 266 ARG B CA 1
ATOM 4335 C C . ARG B 1 213 ? 38.533 39.083 46.123 1.00 84.50 266 ARG B C 1
ATOM 4336 O O . ARG B 1 213 ? 39.499 39.602 45.567 1.00 86.32 266 ARG B O 1
ATOM 4344 N N . LEU B 1 232 ? 46.845 47.830 52.282 1.00 87.83 285 LEU B N 1
ATOM 4345 C CA . LEU B 1 232 ? 47.628 49.036 52.575 1.00 87.72 285 LEU B CA 1
ATOM 4346 C C . LEU B 1 232 ? 46.995 49.929 53.650 1.00 90.01 285 LEU B C 1
ATOM 4347 O O . LEU B 1 232 ? 47.722 50.575 54.400 1.00 94.13 285 LEU B O 1
ATOM 4349 N N . ASN B 1 233 ? 45.660 49.987 53.698 1.00 89.71 286 ASN B N 1
ATOM 4350 C CA . ASN B 1 233 ? 44.904 50.678 54.774 1.00 89.84 286 ASN B CA 1
ATOM 4351 C C . ASN B 1 233 ? 45.417 52.120 54.981 1.00 90.68 286 ASN B C 1
ATOM 4352 O O . ASN B 1 233 ? 45.507 52.865 54.003 1.00 87.94 286 ASN B O 1
ATOM 4357 N N . ALA B 1 234 ? 45.734 52.523 56.215 1.00 92.43 287 ALA B N 1
ATOM 4358 C CA . ALA B 1 234 ? 46.412 53.806 56.450 1.00 92.15 287 ALA B CA 1
ATOM 4359 C C . ALA B 1 234 ? 47.753 53.785 55.731 1.00 92.29 287 ALA B C 1
ATOM 4360 O O . ALA B 1 234 ? 48.501 52.841 55.945 1.00 88.07 287 ALA B O 1
ATOM 4362 N N . ALA B 1 235 ? 48.131 54.813 54.961 1.00 93.74 288 ALA B N 1
ATOM 4363 C CA . ALA B 1 235 ? 47.705 56.236 55.119 1.00 94.37 288 ALA B CA 1
ATOM 4364 C C . ALA B 1 235 ? 46.220 56.599 54.979 1.00 94.74 288 ALA B C 1
ATOM 4365 O O . ALA B 1 235 ? 45.727 56.795 53.872 1.00 92.24 288 ALA B O 1
ATOM 4367 N N . ASN B 1 236 ? 45.560 56.739 56.134 1.00 95.30 289 ASN B N 1
ATOM 4368 C CA . ASN B 1 236 ? 44.177 57.218 56.297 1.00 93.89 289 ASN B CA 1
ATOM 4369 C C . ASN B 1 236 ? 43.187 57.049 55.132 1.00 89.45 289 ASN B C 1
ATOM 4370 O O . ASN B 1 236 ? 42.706 58.036 54.574 1.00 86.30 289 ASN B O 1
ATOM 4375 N N . LEU B 1 237 ? 42.873 55.799 54.791 1.00 87.25 290 LEU B N 1
ATOM 4376 C CA . LEU B 1 237 ? 41.748 55.494 53.899 1.00 85.44 290 LEU B CA 1
ATOM 4377 C C . LEU B 1 237 ? 40.943 54.326 54.458 1.00 83.33 290 LEU B C 1
ATOM 4378 O O . LEU B 1 237 ? 41.468 53.221 54.600 1.00 81.79 290 LEU B O 1
ATOM 4383 N N . THR B 1 238 ? 39.675 54.577 54.776 1.00 83.57 291 THR B N 1
ATOM 4384 C CA . THR B 1 238 ? 38.766 53.517 55.215 1.00 84.76 291 THR B CA 1
ATOM 4385 C C . THR B 1 238 ? 38.269 52.727 54.010 1.00 85.18 291 THR B C 1
ATOM 4386 O O . THR B 1 238 ? 38.218 53.251 52.897 1.00 82.80 291 THR B O 1
ATOM 4390 N N . TYR B 1 239 ? 37.900 51.469 54.235 1.00 87.12 292 TYR B N 1
ATOM 4391 C CA . TYR B 1 239 ? 37.504 50.580 53.145 1.00 87.61 292 TYR B CA 1
ATOM 4392 C C . TYR B 1 239 ? 36.450 49.559 53.569 1.00 87.82 292 TYR B C 1
ATOM 4393 O O . TYR B 1 239 ? 36.361 49.195 54.742 1.00 87.51 292 TYR B O 1
ATOM 4402 N N . SER B 1 240 ? 35.656 49.110 52.598 1.00 87.89 293 SER B N 1
ATOM 4403 C CA . SER B 1 240 ? 34.658 48.061 52.806 1.00 86.74 293 SER B CA 1
ATOM 4404 C C . SER B 1 240 ? 34.851 46.960 51.771 1.00 86.24 293 SER B C 1
ATOM 4405 O O . SER B 1 240 ? 35.003 47.245 50.583 1.00 87.24 293 SER B O 1
ATOM 4408 N N . VAL B 1 241 ? 34.852 45.709 52.226 1.00 85.21 294 VAL B N 1
ATOM 4409 C CA . VAL B 1 241 ? 34.921 44.558 51.328 1.00 85.64 294 VAL B CA 1
ATOM 4410 C C . VAL B 1 241 ? 33.584 43.825 51.390 1.00 85.93 294 VAL B C 1
ATOM 4411 O O . VAL B 1 241 ? 33.463 42.756 51.989 1.00 84.66 294 VAL B O 1
ATOM 4415 N N . GLU B 1 242 ? 32.580 44.436 50.771 1.00 87.99 295 GLU B N 1
ATOM 4416 C CA . GLU B 1 242 ? 31.230 43.884 50.712 1.00 88.67 295 GLU B CA 1
ATOM 4417 C C . GLU B 1 242 ? 30.992 43.242 49.351 1.00 90.09 295 GLU B C 1
ATOM 4418 O O . GLU B 1 242 ? 31.714 43.515 48.390 1.00 87.47 295 GLU B O 1
ATOM 4424 N N . ASP B 1 243 ? 29.981 42.380 49.291 1.00 92.54 296 ASP B N 1
ATOM 4425 C CA . ASP B 1 243 ? 29.514 41.786 48.043 1.00 94.27 296 ASP B CA 1
ATOM 4426 C C . ASP B 1 243 ? 28.062 42.209 47.853 1.00 93.14 296 ASP B C 1
ATOM 4427 O O . ASP B 1 243 ? 27.272 42.156 48.799 1.00 96.85 296 ASP B O 1
ATOM 4432 N N . TRP B 1 244 ? 27.711 42.629 46.639 1.00 89.89 297 TRP B N 1
ATOM 4433 C CA . TRP B 1 244 ? 26.384 43.200 46.378 1.00 88.91 297 TRP B CA 1
ATOM 4434 C C . TRP B 1 244 ? 25.372 42.147 45.906 1.00 90.43 297 TRP B C 1
ATOM 4435 O O . TRP B 1 244 ? 24.197 42.451 45.681 1.00 90.25 297 TRP B O 1
ATOM 4446 N N . LEU B 1 245 ? 25.845 40.909 45.774 1.00 91.84 298 LEU B N 1
ATOM 4447 C CA . LEU B 1 245 ? 24.978 39.744 45.641 1.00 93.41 298 LEU B CA 1
ATOM 4448 C C . LEU B 1 245 ? 24.477 39.379 47.036 1.00 93.89 298 LEU B C 1
ATOM 4449 O O . LEU B 1 245 ? 24.791 40.070 48.010 1.00 96.93 298 LEU B O 1
ATOM 4454 N N . LEU B 1 246 ? 23.696 38.304 47.129 1.00 93.13 299 LEU B N 1
ATOM 4455 C CA . LEU B 1 246 ? 23.225 37.773 48.415 1.00 92.50 299 LEU B CA 1
ATOM 4456 C C . LEU B 1 246 ? 22.204 38.700 49.092 1.00 90.13 299 LEU B C 1
ATOM 4457 O O . LEU B 1 246 ? 21.003 38.409 49.065 1.00 89.88 299 LEU B O 1
ATOM 4462 N N . TRP B 1 247 ? 22.663 39.807 49.683 1.00 85.72 300 TRP B N 1
ATOM 4463 C CA . TRP B 1 247 ? 21.752 40.730 50.372 1.00 82.61 300 TRP B CA 1
ATOM 4464 C C . TRP B 1 247 ? 20.826 41.406 49.367 1.00 77.12 300 TRP B C 1
ATOM 4465 O O . TRP B 1 247 ? 21.183 41.583 48.202 1.00 76.13 300 TRP B O 1
ATOM 4476 N N . ASP B 1 248 ? 19.641 41.782 49.837 1.00 70.25 301 ASP B N 1
ATOM 4477 C CA . ASP B 1 248 ? 18.541 42.165 48.962 1.00 64.77 301 ASP B CA 1
ATOM 4478 C C . ASP B 1 248 ? 17.594 43.108 49.710 1.00 61.14 301 ASP B C 1
ATOM 4479 O O . ASP B 1 248 ? 17.286 42.859 50.875 1.00 60.37 301 ASP B O 1
ATOM 4484 N N . PRO B 1 249 ? 17.135 44.195 49.056 1.00 58.28 302 PRO B N 1
ATOM 4485 C CA . PRO B 1 249 ? 16.142 45.065 49.689 1.00 56.30 302 PRO B CA 1
ATOM 4486 C C . PRO B 1 249 ? 14.912 44.285 50.148 1.00 54.88 302 PRO B C 1
ATOM 4487 O O . PRO B 1 249 ? 14.424 43.432 49.403 1.00 54.68 302 PRO B O 1
ATOM 4491 N N . PRO B 1 250 ? 14.417 44.561 51.368 1.00 53.56 303 PRO B N 1
ATOM 4492 C CA . PRO B 1 250 ? 13.260 43.830 51.889 1.00 52.49 303 PRO B CA 1
ATOM 4493 C C . PRO B 1 250 ? 12.052 43.776 50.953 1.00 51.50 303 PRO B C 1
ATOM 4494 O O . PRO B 1 250 ? 11.336 42.774 50.952 1.00 51.68 303 PRO B O 1
ATOM 4498 N N . VAL B 1 251 ? 11.832 44.831 50.166 1.00 51.67 304 VAL B N 1
ATOM 4499 C CA . VAL B 1 251 ? 10.711 44.868 49.213 1.00 52.44 304 VAL B CA 1
ATOM 4500 C C . VAL B 1 251 ? 10.846 43.759 48.154 1.00 54.07 304 VAL B C 1
ATOM 4501 O O . VAL B 1 251 ? 9.850 43.206 47.703 1.00 53.24 304 VAL B O 1
ATOM 4505 N N . ALA B 1 252 ? 12.081 43.430 47.780 1.00 57.16 305 ALA B N 1
ATOM 4506 C CA . ALA B 1 252 ? 12.345 42.359 46.818 1.00 60.63 305 ALA B CA 1
ATOM 4507 C C . ALA B 1 252 ? 11.998 40.969 47.360 1.00 62.74 305 ALA B C 1
ATOM 4508 O O . ALA B 1 252 ? 11.654 40.069 46.595 1.00 62.94 305 ALA B O 1
ATOM 4510 N N . GLN B 1 253 ? 12.102 40.798 48.676 1.00 67.39 306 GLN B N 1
ATOM 4511 C CA . GLN B 1 253 ? 11.784 39.523 49.330 1.00 71.67 306 GLN B CA 1
ATOM 4512 C C . GLN B 1 253 ? 10.274 39.273 49.455 1.00 73.35 306 GLN B C 1
ATOM 4513 O O . GLN B 1 253 ? 9.850 38.133 49.645 1.00 75.61 306 GLN B O 1
ATOM 4519 N N . ASN B 1 254 ? 9.477 40.337 49.344 1.00 75.78 307 ASN B N 1
ATOM 4520 C CA . ASN B 1 254 ? 8.012 40.255 49.422 1.00 78.14 307 ASN B CA 1
ATOM 4521 C C . ASN B 1 254 ? 7.397 39.588 48.182 1.00 81.09 307 ASN B C 1
ATOM 4522 O O . ASN B 1 254 ? 7.629 40.042 47.057 1.00 84.10 307 ASN B O 1
ATOM 4527 N N . PRO B 1 255 ? 6.622 38.501 48.376 1.00 83.34 308 PRO B N 1
ATOM 4528 C CA . PRO B 1 255 ? 5.985 37.829 47.230 1.00 85.01 308 PRO B CA 1
ATOM 4529 C C . PRO B 1 255 ? 4.843 38.626 46.584 1.00 84.24 308 PRO B C 1
ATOM 4530 O O . PRO B 1 255 ? 4.596 38.470 45.385 1.00 85.99 308 PRO B O 1
ATOM 4534 N N . ASP B 1 256 ? 4.163 39.462 47.372 1.00 80.68 309 ASP B N 1
ATOM 4535 C CA . ASP B 1 256 ? 3.045 40.279 46.880 1.00 76.73 309 ASP B CA 1
ATOM 4536 C C . ASP B 1 256 ? 3.519 41.526 46.132 1.00 73.04 309 ASP B C 1
ATOM 4537 O O . ASP B 1 256 ? 2.707 42.259 45.565 1.00 71.71 309 ASP B O 1
ATOM 4542 N N . SER B 1 257 ? 4.830 41.765 46.143 1.00 68.39 310 SER B N 1
ATOM 4543 C CA . SER B 1 257 ? 5.437 42.846 45.384 1.00 62.75 310 SER B CA 1
ATOM 4544 C C . SER B 1 257 ? 5.424 42.509 43.891 1.00 57.07 310 SER B C 1
ATOM 4545 O O . SER B 1 257 ? 5.481 41.342 43.514 1.00 57.72 310 SER B O 1
ATOM 4548 N N . SER B 1 258 ? 5.347 43.532 43.048 1.00 50.52 311 SER B N 1
ATOM 4549 C CA . SER B 1 258 ? 5.385 43.337 41.597 1.00 48.70 311 SER B CA 1
ATOM 4550 C C . SER B 1 258 ? 6.829 43.232 41.097 1.00 47.13 311 SER B C 1
ATOM 4551 O O . SER B 1 258 ? 7.765 43.646 41.786 1.00 46.47 311 SER B O 1
ATOM 4554 N N . PHE B 1 259 ? 6.999 42.689 39.893 1.00 45.55 312 PHE B N 1
ATOM 4555 C CA . PHE B 1 259 ? 8.319 42.589 39.268 1.00 43.73 312 PHE B CA 1
ATOM 4556 C C . PHE B 1 259 ? 8.973 43.960 39.170 1.00 43.67 312 PHE B C 1
ATOM 4557 O O . PHE B 1 259 ? 10.138 44.124 39.531 1.00 43.02 312 PHE B O 1
ATOM 4565 N N . ASP B 1 260 ? 8.215 44.945 38.695 1.00 43.71 313 ASP B N 1
ATOM 4566 C CA . ASP B 1 260 ? 8.714 46.320 38.588 1.00 43.70 313 ASP B CA 1
ATOM 4567 C C . ASP B 1 260 ? 9.266 46.866 39.912 1.00 43.98 313 ASP B C 1
ATOM 4568 O O . ASP B 1 260 ? 10.325 47.494 39.933 1.00 45.42 313 ASP B O 1
ATOM 4573 N N . ASP B 1 261 ? 8.544 46.637 41.006 1.00 43.72 314 ASP B N 1
ATOM 4574 C CA . ASP B 1 261 ? 8.984 47.096 42.330 1.00 44.74 314 ASP B CA 1
ATOM 4575 C C . ASP B 1 261 ? 10.320 46.462 42.726 1.00 45.77 314 ASP B C 1
ATOM 4576 O O . ASP B 1 261 ? 11.214 47.141 43.234 1.00 44.15 314 ASP B O 1
ATOM 4581 N N . ARG B 1 262 ? 10.443 45.157 42.489 1.00 47.49 315 ARG B N 1
ATOM 4582 C CA . ARG B 1 262 ? 11.659 44.418 42.826 1.00 48.22 315 ARG B CA 1
ATOM 4583 C C . ARG B 1 262 ? 12.850 44.924 42.023 1.00 46.88 315 ARG B C 1
ATOM 4584 O O . ARG B 1 262 ? 13.922 45.170 42.579 1.00 45.93 315 ARG B O 1
ATOM 4592 N N . GLY B 1 263 ? 12.647 45.084 40.719 1.00 45.10 316 GLY B N 1
ATOM 4593 C CA . GLY B 1 263 ? 13.698 45.550 39.826 1.00 44.16 316 GLY B CA 1
ATOM 4594 C C . GLY B 1 263 ? 14.145 46.962 40.129 1.00 44.01 316 GLY B C 1
ATOM 4595 O O . GLY B 1 263 ? 15.341 47.252 40.146 1.00 43.19 316 GLY B O 1
ATOM 4596 N N . GLN B 1 264 ? 13.180 47.846 40.363 1.00 44.87 317 GLN B N 1
ATOM 4597 C CA . GLN B 1 264 ? 13.480 49.226 40.724 1.00 44.90 317 GLN B CA 1
ATOM 4598 C C . GLN B 1 264 ? 14.262 49.305 42.032 1.00 42.98 317 GLN B C 1
ATOM 4599 O O . GLN B 1 264 ? 15.255 50.025 42.130 1.00 43.66 317 GLN B O 1
ATOM 4605 N N . ALA B 1 265 ? 13.808 48.559 43.031 1.00 42.24 318 ALA B N 1
ATOM 4606 C CA . ALA B 1 265 ? 14.443 48.563 44.347 1.00 42.21 318 ALA B CA 1
ATOM 4607 C C . ALA B 1 265 ? 15.873 48.027 44.284 1.00 42.61 318 ALA B C 1
ATOM 4608 O O . ALA B 1 265 ? 16.784 48.604 44.881 1.00 43.56 318 ALA B O 1
ATOM 4610 N N . ARG B 1 266 ? 16.061 46.923 43.566 1.00 42.48 319 ARG B N 1
ATOM 4611 C CA . ARG B 1 266 ? 17.384 46.313 43.426 1.00 41.99 319 ARG B CA 1
ATOM 4612 C C . ARG B 1 266 ? 18.342 47.214 42.648 1.00 42.93 319 ARG B C 1
ATOM 4613 O O . ARG B 1 266 ? 19.533 47.270 42.955 1.00 42.02 319 ARG B O 1
ATOM 4621 N N . TYR B 1 267 ? 17.822 47.927 41.651 1.00 44.34 320 TYR B N 1
ATOM 4622 C CA . TYR B 1 267 ? 18.636 48.890 40.904 1.00 44.97 320 TYR B CA 1
ATOM 4623 C C . TYR B 1 267 ? 19.076 50.041 41.807 1.00 46.86 320 TYR B C 1
ATOM 4624 O O . TYR B 1 267 ? 20.265 50.355 41.896 1.00 46.18 320 TYR B O 1
ATOM 4633 N N . GLU B 1 268 ? 18.102 50.666 42.463 1.00 50.03 321 GLU B N 1
ATOM 4634 C CA . GLU B 1 268 ? 18.359 51.801 43.348 1.00 54.00 321 GLU B CA 1
ATOM 4635 C C . GLU B 1 268 ? 19.284 51.419 44.501 1.00 53.78 321 GLU B C 1
ATOM 4636 O O . GLU B 1 268 ? 20.170 52.189 44.867 1.00 55.92 321 GLU B O 1
ATOM 4642 N N . ALA B 1 269 ? 19.090 50.226 45.055 1.00 52.56 322 ALA B N 1
ATOM 4643 C CA . ALA B 1 269 ? 19.952 49.727 46.131 1.00 53.05 322 ALA B CA 1
ATOM 4644 C C . ALA B 1 269 ? 21.397 49.556 45.669 1.00 54.27 322 ALA B C 1
ATOM 4645 O O . ALA B 1 269 ? 22.329 49.971 46.363 1.00 56.30 322 ALA B O 1
ATOM 4647 N N . GLY B 1 270 ? 21.576 48.947 44.498 1.00 54.21 323 GLY B N 1
ATOM 4648 C CA . GLY B 1 270 ? 22.901 48.765 43.913 1.00 53.03 323 GLY B CA 1
ATOM 4649 C C . GLY B 1 270 ? 23.593 50.079 43.609 1.00 53.63 323 GLY B C 1
ATOM 4650 O O . GLY B 1 270 ? 24.807 50.209 43.788 1.00 53.65 323 GLY B O 1
ATOM 4651 N N . ALA B 1 271 ? 22.821 51.056 43.145 1.00 53.61 324 ALA B N 1
ATOM 4652 C CA . ALA B 1 271 ? 23.359 52.375 42.825 1.00 54.63 324 ALA B CA 1
ATOM 4653 C C . ALA B 1 271 ? 23.815 53.116 44.089 1.00 55.43 324 ALA B C 1
ATOM 4654 O O . ALA B 1 271 ? 24.892 53.715 44.107 1.00 52.64 324 ALA B O 1
ATOM 4656 N N . GLU B 1 272 ? 22.984 53.084 45.130 1.00 59.15 325 GLU B N 1
ATOM 4657 C CA . GLU B 1 272 ? 23.314 53.703 46.423 1.00 62.99 325 GLU B CA 1
ATOM 4658 C C . GLU B 1 272 ? 24.535 53.051 47.063 1.00 63.13 325 GLU B C 1
ATOM 4659 O O . GLU B 1 272 ? 25.379 53.729 47.653 1.00 64.61 325 GLU B O 1
ATOM 4665 N N . PHE B 1 273 ? 24.612 51.731 46.942 1.00 63.21 326 PHE B N 1
ATOM 4666 C CA . PHE B 1 273 ? 25.723 50.951 47.474 1.00 63.36 326 PHE B CA 1
ATOM 4667 C C . PHE B 1 273 ? 27.072 51.431 46.932 1.00 63.53 326 PHE B C 1
ATOM 4668 O O . PHE B 1 273 ? 28.029 51.591 47.691 1.00 63.65 326 PHE B O 1
ATOM 4676 N N . LEU B 1 274 ? 27.140 51.677 45.626 1.00 64.00 327 LEU B N 1
ATOM 4677 C CA . LEU B 1 274 ? 28.361 52.192 44.997 1.00 62.97 327 LEU B CA 1
ATOM 4678 C C . LEU B 1 274 ? 28.612 53.649 45.379 1.00 63.23 327 LEU B C 1
ATOM 4679 O O . LEU B 1 274 ? 29.758 54.067 45.546 1.00 64.38 327 LEU B O 1
ATOM 4684 N N . ALA B 1 275 ? 27.532 54.415 45.514 1.00 63.94 328 ALA B N 1
ATOM 4685 C CA . ALA B 1 275 ? 27.606 55.841 45.863 1.00 65.55 328 ALA B CA 1
ATOM 4686 C C . ALA B 1 275 ? 28.125 56.105 47.280 1.00 66.85 328 ALA B C 1
ATOM 4687 O O . ALA B 1 275 ? 28.531 57.225 47.593 1.00 64.49 328 ALA B O 1
ATOM 4689 N N . SER B 1 276 ? 28.103 55.081 48.131 1.00 69.56 329 SER B N 1
ATOM 4690 C CA . SER B 1 276 ? 28.573 55.207 49.507 1.00 71.33 329 SER B CA 1
ATOM 4691 C C . SER B 1 276 ? 30.103 55.414 49.606 1.00 72.58 329 SER B C 1
ATOM 4692 O O . SER B 1 276 ? 30.597 55.865 50.639 1.00 76.15 329 SER B O 1
ATOM 4695 N N . ALA B 1 277 ? 30.843 55.111 48.536 1.00 70.80 330 ALA B N 1
ATOM 4696 C CA . ALA B 1 277 ? 32.298 55.307 48.513 1.00 68.66 330 ALA B CA 1
ATOM 4697 C C . ALA B 1 277 ? 32.721 56.458 47.601 1.00 69.67 330 ALA B C 1
ATOM 4698 O O . ALA B 1 277 ? 31.940 56.934 46.776 1.00 70.03 330 ALA B O 1
ATOM 4700 N N . ARG B 1 278 ? 33.967 56.898 47.769 1.00 70.77 331 ARG B N 1
ATOM 4701 C CA . ARG B 1 278 ? 34.574 57.915 46.905 1.00 70.52 331 ARG B CA 1
ATOM 4702 C C . ARG B 1 278 ? 35.248 57.268 45.694 1.00 66.95 331 ARG B C 1
ATOM 4703 O O . ARG B 1 278 ? 35.288 57.859 44.616 1.00 64.61 331 ARG B O 1
ATOM 4711 N N . VAL B 1 279 ? 35.804 56.073 45.895 1.00 63.50 332 VAL B N 1
ATOM 4712 C CA . VAL B 1 279 ? 36.370 55.268 44.813 1.00 63.11 332 VAL B CA 1
ATOM 4713 C C . VAL B 1 279 ? 35.892 53.839 44.951 1.00 61.51 332 VAL B C 1
ATOM 4714 O O . VAL B 1 279 ? 35.641 53.368 46.062 1.00 61.84 332 VAL B O 1
ATOM 4718 N N . VAL B 1 280 ? 35.783 53.154 43.817 1.00 59.90 333 VAL B N 1
ATOM 4719 C CA . VAL B 1 280 ? 35.395 51.754 43.790 1.00 57.70 333 VAL B CA 1
ATOM 4720 C C . VAL B 1 280 ? 36.477 50.933 43.105 1.00 56.67 333 VAL B C 1
ATOM 4721 O O . VAL B 1 280 ? 37.016 51.338 42.080 1.00 53.52 333 VAL B O 1
ATOM 4725 N N . ILE B 1 281 ? 36.806 49.791 43.702 1.00 57.52 334 ILE B N 1
ATOM 4726 C CA . ILE B 1 281 ? 37.557 48.746 43.027 1.00 56.71 334 ILE B CA 1
ATOM 4727 C C . ILE B 1 281 ? 36.548 47.628 42.808 1.00 56.99 334 ILE B C 1
ATOM 4728 O O . ILE B 1 281 ? 35.879 47.209 43.756 1.00 57.56 334 ILE B O 1
ATOM 4733 N N . THR B 1 282 ? 36.414 47.158 41.571 1.00 54.80 335 THR B N 1
ATOM 4734 C CA . THR B 1 282 ? 35.450 46.098 41.285 1.00 52.65 335 THR B CA 1
ATOM 4735 C C . THR B 1 282 ? 35.880 45.193 40.144 1.00 52.01 335 THR B C 1
ATOM 4736 O O . THR B 1 282 ? 36.638 45.597 39.261 1.00 51.08 335 THR B O 1
ATOM 4740 N N . ASP B 1 283 ? 35.376 43.962 40.185 1.00 52.03 336 ASP B N 1
ATOM 4741 C CA . ASP B 1 283 ? 35.550 43.004 39.100 1.00 52.51 336 ASP B CA 1
ATOM 4742 C C . ASP B 1 283 ? 34.191 42.628 38.491 1.00 52.39 336 ASP B C 1
ATOM 4743 O O . ASP B 1 283 ? 34.051 41.566 37.885 1.00 52.00 336 ASP B O 1
ATOM 4748 N N . ARG B 1 284 ? 33.199 43.504 38.664 1.00 52.80 337 ARG B N 1
ATOM 4749 C CA . ARG B 1 284 ? 31.865 43.301 38.104 1.00 53.36 337 ARG B CA 1
ATOM 4750 C C . ARG B 1 284 ? 31.581 44.351 37.034 1.00 50.77 337 ARG B C 1
ATOM 4751 O O . ARG B 1 284 ? 31.838 45.540 37.229 1.00 49.64 337 ARG B O 1
ATOM 4759 N N . LEU B 1 285 ? 31.040 43.894 35.910 1.00 50.19 338 LEU B N 1
ATOM 4760 C CA . LEU B 1 285 ? 30.813 44.743 34.743 1.00 48.63 338 LEU B CA 1
ATOM 4761 C C . LEU B 1 285 ? 29.841 45.885 35.021 1.00 47.39 338 LEU B C 1
ATOM 4762 O O . LEU B 1 285 ? 30.066 47.010 34.573 1.00 45.80 338 LEU B O 1
ATOM 4767 N N . HIS B 1 286 ? 28.769 45.604 35.760 1.00 46.09 339 HIS B N 1
ATOM 4768 C CA . HIS B 1 286 ? 27.744 46.621 36.005 1.00 46.82 339 HIS B CA 1
ATOM 4769 C C . HIS B 1 286 ? 27.999 47.514 37.214 1.00 46.86 339 HIS B C 1
ATOM 4770 O O . HIS B 1 286 ? 27.417 48.596 37.315 1.00 45.85 339 HIS B O 1
ATOM 4777 N N . ALA B 1 287 ? 28.868 47.071 38.119 1.00 46.11 340 ALA B N 1
ATOM 4778 C CA . ALA B 1 287 ? 29.449 47.974 39.105 1.00 45.78 340 ALA B CA 1
ATOM 4779 C C . ALA B 1 287 ? 30.288 49.000 38.351 1.00 45.25 340 ALA B C 1
ATOM 4780 O O . ALA B 1 287 ? 30.262 50.194 38.645 1.00 44.83 340 ALA B O 1
ATOM 4782 N N . HIS B 1 288 ? 31.019 48.507 37.359 1.00 45.39 341 HIS B N 1
ATOM 4783 C CA . HIS B 1 288 ? 31.846 49.339 36.493 1.00 45.96 341 HIS B CA 1
ATOM 4784 C C . HIS B 1 288 ? 30.991 50.287 35.637 1.00 45.74 341 HIS B C 1
ATOM 4785 O O . HIS B 1 288 ? 31.265 51.490 35.580 1.00 48.39 341 HIS B O 1
ATOM 4792 N N . ILE B 1 289 ? 29.947 49.761 35.000 1.00 45.55 342 ILE B N 1
ATOM 4793 C CA . ILE B 1 289 ? 29.072 50.590 34.162 1.00 45.65 342 ILE B CA 1
ATOM 4794 C C . ILE B 1 289 ? 28.358 51.662 34.985 1.00 46.22 342 ILE B C 1
ATOM 4795 O O . ILE B 1 289 ? 28.374 52.836 34.616 1.00 45.85 342 ILE B O 1
ATOM 4800 N N . LEU B 1 290 ? 27.733 51.261 36.090 1.00 47.44 343 LEU B N 1
ATOM 4801 C CA . LEU B 1 290 ? 26.968 52.207 36.914 1.00 48.63 343 LEU B CA 1
ATOM 4802 C C . LEU B 1 290 ? 27.850 53.294 37.539 1.00 49.25 343 LEU B C 1
ATOM 4803 O O . LEU B 1 290 ? 27.452 54.455 37.590 1.00 49.72 343 LEU B O 1
ATOM 4808 N N . SER B 1 291 ? 29.037 52.914 38.008 1.00 49.51 344 SER B N 1
ATOM 4809 C CA . SER B 1 291 ? 30.008 53.880 38.536 1.00 48.61 344 SER B CA 1
ATOM 4810 C C . SER B 1 291 ? 30.395 54.908 37.477 1.00 48.52 344 SER B C 1
ATOM 4811 O O . SER B 1 291 ? 30.563 56.088 37.778 1.00 47.12 344 SER B O 1
ATOM 4814 N N . THR B 1 292 ? 30.536 54.447 36.237 1.00 50.07 345 THR B N 1
ATOM 4815 C CA . THR B 1 292 ? 30.828 55.330 35.116 1.00 48.90 345 THR B CA 1
ATOM 4816 C C . THR B 1 292 ? 29.690 56.329 34.906 1.00 48.69 345 THR B C 1
ATOM 4817 O O . THR B 1 292 ? 29.937 57.526 34.731 1.00 48.28 345 THR B O 1
ATOM 4821 N N . LEU B 1 293 ? 28.451 55.843 34.946 1.00 48.47 346 LEU B N 1
ATOM 4822 C CA . LEU B 1 293 ? 27.281 56.704 34.745 1.00 49.74 346 LEU B CA 1
ATOM 4823 C C . LEU B 1 293 ? 27.093 57.709 35.883 1.00 51.12 346 LEU B C 1
ATOM 4824 O O . LEU B 1 293 ? 26.675 58.844 35.646 1.00 50.15 346 LEU B O 1
ATOM 4829 N N . MET B 1 294 ? 27.405 57.287 37.106 1.00 52.70 347 MET B N 1
ATOM 4830 C CA . MET B 1 294 ? 27.254 58.137 38.284 1.00 54.75 347 MET B CA 1
ATOM 4831 C C . MET B 1 294 ? 28.416 59.104 38.499 1.00 55.74 347 MET B C 1
ATOM 4832 O O . MET B 1 294 ? 28.313 60.007 39.322 1.00 54.93 347 MET B O 1
ATOM 4837 N N . GLY B 1 295 ? 29.520 58.909 37.782 1.00 56.49 348 GLY B N 1
ATOM 4838 C CA . GLY B 1 295 ? 30.677 59.792 37.901 1.00 57.64 348 GLY B CA 1
ATOM 4839 C C . GLY B 1 295 ? 31.576 59.462 39.081 1.00 58.18 348 GLY B C 1
ATOM 4840 O O . GLY B 1 295 ? 32.328 60.320 39.554 1.00 58.59 348 GLY B O 1
ATOM 4841 N N . ILE B 1 296 ? 31.500 58.220 39.554 1.00 57.64 349 ILE B N 1
ATOM 4842 C CA . ILE B 1 296 ? 32.357 57.743 40.631 1.00 56.67 349 ILE B CA 1
ATOM 4843 C C . ILE B 1 296 ? 33.646 57.211 40.023 1.00 56.77 349 ILE B C 1
ATOM 4844 O O . ILE B 1 296 ? 33.593 56.316 39.184 1.00 59.18 349 ILE B O 1
ATOM 4849 N N . PRO B 1 297 ? 34.811 57.751 40.433 1.00 56.26 350 PRO B N 1
ATOM 4850 C CA . PRO B 1 297 ? 36.073 57.169 39.968 1.00 56.04 350 PRO B CA 1
ATOM 4851 C C . PRO B 1 297 ? 36.202 55.716 40.410 1.00 54.65 350 PRO B C 1
ATOM 4852 O O . PRO B 1 297 ? 35.754 55.371 41.501 1.00 54.86 350 PRO B O 1
ATOM 4856 N N . HIS B 1 298 ? 36.795 54.871 39.571 1.00 53.85 351 HIS B N 1
ATOM 4857 C CA . HIS B 1 298 ? 36.889 53.447 39.884 1.00 52.92 351 HIS B CA 1
ATOM 4858 C C . HIS B 1 298 ? 37.948 52.727 39.069 1.00 53.65 351 HIS B C 1
ATOM 4859 O O . HIS B 1 298 ? 38.232 53.099 37.933 1.00 51.90 351 HIS B O 1
ATOM 4866 N N . ILE B 1 299 ? 38.524 51.690 39.671 1.00 54.74 352 ILE B N 1
ATOM 4867 C CA . ILE B 1 299 ? 39.466 50.811 38.996 1.00 57.01 352 ILE B CA 1
ATOM 4868 C C . ILE B 1 299 ? 38.778 49.467 38.800 1.00 58.07 352 ILE B C 1
ATOM 4869 O O . ILE B 1 299 ? 38.129 48.960 39.719 1.00 57.51 352 ILE B O 1
ATOM 4874 N N . VAL B 1 300 ? 38.912 48.898 37.606 1.00 58.66 353 VAL B N 1
ATOM 4875 C CA . VAL B 1 300 ? 38.304 47.609 37.302 1.00 60.26 353 VAL B CA 1
ATOM 4876 C C . VAL B 1 300 ? 39.369 46.529 37.183 1.00 60.54 353 VAL B C 1
ATOM 4877 O O . VAL B 1 300 ? 40.420 46.752 36.584 1.00 59.76 353 VAL B O 1
ATOM 4881 N N . VAL B 1 301 ? 39.080 45.358 37.748 1.00 61.49 354 VAL B N 1
ATOM 4882 C CA . VAL B 1 301 ? 40.023 44.245 37.762 1.00 62.71 354 VAL B CA 1
ATOM 4883 C C . VAL B 1 301 ? 39.525 43.095 36.887 1.00 63.42 354 VAL B C 1
ATOM 4884 O O . VAL B 1 301 ? 38.469 42.517 37.150 1.00 61.73 354 VAL B O 1
ATOM 4888 N N . GLU B 1 302 ? 40.296 42.775 35.850 1.00 66.41 355 GLU B N 1
ATOM 4889 C CA . GLU B 1 302 ? 40.026 41.625 34.996 1.00 69.15 355 GLU B CA 1
ATOM 4890 C C . GLU B 1 302 ? 40.858 40.449 35.498 1.00 71.15 355 GLU B C 1
ATOM 4891 O O . GLU B 1 302 ? 41.983 40.225 35.043 1.00 69.16 355 GLU B O 1
ATOM 4897 N N . ASN B 1 303 ? 40.293 39.712 36.450 1.00 74.47 356 ASN B N 1
ATOM 4898 C CA . ASN B 1 303 ? 40.983 38.588 37.089 1.00 77.84 356 ASN B CA 1
ATOM 4899 C C . ASN B 1 303 ? 40.524 37.213 36.586 1.00 79.54 356 ASN B C 1
ATOM 4900 O O . ASN B 1 303 ? 41.044 36.188 37.030 1.00 77.57 356 ASN B O 1
ATOM 4905 N N . SER B 1 304 ? 39.558 37.195 35.666 1.00 81.20 357 SER B N 1
ATOM 4906 C CA . SER B 1 304 ? 39.072 35.954 35.061 1.00 81.36 357 SER B CA 1
ATOM 4907 C C . SER B 1 304 ? 39.683 35.753 33.674 1.00 84.26 357 SER B C 1
ATOM 4908 O O . SER B 1 304 ? 40.319 36.656 33.132 1.00 83.60 357 SER B O 1
ATOM 4911 N N . GLN B 1 305 ? 39.500 34.555 33.120 1.00 88.42 358 GLN B N 1
ATOM 4912 C CA . GLN B 1 305 ? 39.983 34.225 31.771 1.00 90.68 358 GLN B CA 1
ATOM 4913 C C . GLN B 1 305 ? 39.068 34.715 30.638 1.00 91.20 358 GLN B C 1
ATOM 4914 O O . GLN B 1 305 ? 39.535 35.198 29.593 1.00 94.07 358 GLN B O 1
ATOM 4920 N N . MET B 1 306 ? 37.766 34.603 30.880 1.00 89.05 359 MET B N 1
ATOM 4921 C CA . MET B 1 306 ? 36.721 34.748 29.849 1.00 87.63 359 MET B CA 1
ATOM 4922 C C . MET B 1 306 ? 36.705 36.129 29.171 1.00 83.19 359 MET B C 1
ATOM 4923 O O . MET B 1 306 ? 36.420 36.249 27.975 1.00 83.76 359 MET B O 1
ATOM 4928 N N . GLY B 1 307 ? 37.019 37.168 29.935 1.00 77.60 360 GLY B N 1
ATOM 4929 C CA . GLY B 1 307 ? 36.967 38.540 29.449 1.00 73.17 360 GLY B CA 1
ATOM 4930 C C . GLY B 1 307 ? 35.670 39.186 29.889 1.00 70.81 360 GLY B C 1
ATOM 4931 O O . GLY B 1 307 ? 35.087 39.969 29.152 1.00 68.65 360 GLY B O 1
ATOM 4932 N N . LYS B 1 308 ? 35.229 38.870 31.104 1.00 69.22 361 LYS B N 1
ATOM 4933 C CA . LYS B 1 308 ? 33.927 39.314 31.606 1.00 69.19 361 LYS B CA 1
ATOM 4934 C C . LYS B 1 308 ? 33.790 40.840 31.565 1.00 65.82 361 LYS B C 1
ATOM 4935 O O . LYS B 1 308 ? 32.713 41.368 31.295 1.00 68.40 361 LYS B O 1
ATOM 4941 N N . ILE B 1 309 ? 34.895 41.533 31.822 1.00 61.33 362 ILE B N 1
ATOM 4942 C CA . ILE B 1 309 ? 34.944 42.991 31.781 1.00 57.90 362 ILE B CA 1
ATOM 4943 C C . ILE B 1 309 ? 35.480 43.485 30.448 1.00 53.33 362 ILE B C 1
ATOM 4944 O O . ILE B 1 309 ? 34.899 44.368 29.828 1.00 51.65 362 ILE B O 1
ATOM 4949 N N . THR B 1 310 ? 36.597 42.908 30.023 1.00 50.26 363 THR B N 1
ATOM 4950 C CA . THR B 1 310 ? 37.350 43.401 28.880 1.00 48.65 363 THR B CA 1
ATOM 4951 C C . THR B 1 310 ? 36.657 43.249 27.519 1.00 45.34 363 THR B C 1
ATOM 4952 O O . THR B 1 310 ? 36.918 44.048 26.611 1.00 44.17 363 THR B O 1
ATOM 4956 N N . ASN B 1 311 ? 35.778 42.257 27.365 1.00 42.25 364 ASN B N 1
ATOM 4957 C CA . ASN B 1 311 ? 35.066 42.114 26.094 1.00 41.77 364 ASN B CA 1
ATOM 4958 C C . ASN B 1 311 ? 34.188 43.351 25.868 1.00 39.86 364 ASN B C 1
ATOM 4959 O O . ASN B 1 311 ? 34.186 43.933 24.782 1.00 37.93 364 ASN B O 1
ATOM 4964 N N . TYR B 1 312 ? 33.450 43.753 26.901 1.00 37.37 365 TYR B N 1
ATOM 4965 C CA . TYR B 1 312 ? 32.601 44.925 26.798 1.00 37.99 365 TYR B CA 1
ATOM 4966 C C . TYR B 1 312 ? 33.424 46.209 26.744 1.00 39.30 365 TYR B C 1
ATOM 4967 O O . TYR B 1 312 ? 33.199 47.062 25.877 1.00 39.56 365 TYR B O 1
ATOM 4976 N N . HIS B 1 313 ? 34.369 46.341 27.672 1.00 39.40 366 HIS B N 1
ATOM 4977 C CA . HIS B 1 313 ? 35.145 47.565 27.809 1.00 39.70 366 HIS B CA 1
ATOM 4978 C C . HIS B 1 313 ? 35.848 47.950 26.512 1.00 40.38 366 HIS B C 1
ATOM 4979 O O . HIS B 1 313 ? 35.807 49.112 26.101 1.00 39.01 366 HIS B O 1
ATOM 4986 N N . ASN B 1 314 ? 36.488 46.977 25.871 1.00 40.78 367 ASN B N 1
ATOM 4987 C CA . ASN B 1 314 ? 37.230 47.240 24.640 1.00 41.66 367 ASN B CA 1
ATOM 4988 C C . ASN B 1 314 ? 36.333 47.482 23.426 1.00 40.71 367 ASN B C 1
ATOM 4989 O O . ASN B 1 314 ? 36.770 48.075 22.441 1.00 40.49 367 ASN B O 1
ATOM 4994 N N . THR B 1 315 ? 35.088 47.017 23.492 1.00 39.77 368 THR B N 1
ATOM 4995 C CA . THR B 1 315 ? 34.119 47.306 22.441 1.00 38.63 368 THR B CA 1
ATOM 4996 C C . THR B 1 315 ? 33.655 48.757 22.488 1.00 37.10 368 THR B C 1
ATOM 4997 O O . THR B 1 315 ? 33.573 49.406 21.452 1.00 37.04 368 THR B O 1
ATOM 5001 N N . TRP B 1 316 ? 33.363 49.263 23.683 1.00 36.66 369 TRP B N 1
ATOM 5002 C CA . TRP B 1 316 ? 32.626 50.520 23.816 1.00 38.12 369 TRP B CA 1
ATOM 5003 C C . TRP B 1 316 ? 33.279 51.643 24.630 1.00 38.95 369 TRP B C 1
ATOM 5004 O O . TRP B 1 316 ? 32.968 52.811 24.403 1.00 42.09 369 TRP B O 1
ATOM 5015 N N . LEU B 1 317 ? 34.155 51.315 25.575 1.00 39.53 370 LEU B N 1
ATOM 5016 C CA . LEU B 1 317 ? 34.550 52.287 26.600 1.00 40.28 370 LEU B CA 1
ATOM 5017 C C . LEU B 1 317 ? 35.987 52.808 26.512 1.00 42.05 370 LEU B C 1
ATOM 5018 O O . LEU B 1 317 ? 36.532 53.267 27.513 1.00 43.11 370 LEU B O 1
ATOM 5023 N N . HIS B 1 318 ? 36.589 52.782 25.327 1.00 46.14 371 HIS B N 1
ATOM 5024 C CA . HIS B 1 318 ? 37.924 53.366 25.147 1.00 50.39 371 HIS B CA 1
ATOM 5025 C C . HIS B 1 318 ? 37.963 54.834 25.597 1.00 51.87 371 HIS B C 1
ATOM 5026 O O . HIS B 1 318 ? 38.936 55.275 26.214 1.00 53.57 371 HIS B O 1
ATOM 5033 N N . GLY B 1 319 ? 36.890 55.570 25.313 1.00 52.94 372 GLY B N 1
ATOM 5034 C CA . GLY B 1 319 ? 36.792 56.986 25.667 1.00 53.38 372 GLY B CA 1
ATOM 5035 C C . GLY B 1 319 ? 36.624 57.291 27.148 1.00 53.99 372 GLY B C 1
ATOM 5036 O O . GLY B 1 319 ? 36.782 58.448 27.565 1.00 53.75 372 GLY B O 1
ATOM 5037 N N . CYS B 1 320 ? 36.285 56.274 27.940 1.00 52.69 373 CYS B N 1
ATOM 5038 C CA . CYS B 1 320 ? 36.199 56.413 29.395 1.00 53.98 373 CYS B CA 1
ATOM 5039 C C . CYS B 1 320 ? 37.426 55.833 30.099 1.00 52.86 373 CYS B C 1
ATOM 5040 O O . CYS B 1 320 ? 37.482 55.810 31.329 1.00 54.66 373 CYS B O 1
ATOM 5043 N N . THR B 1 321 ? 38.408 55.380 29.323 1.00 52.37 374 THR B N 1
ATOM 5044 C CA . THR B 1 321 ? 39.621 54.785 29.875 1.00 52.20 374 THR B CA 1
ATOM 5045 C C . THR B 1 321 ? 40.644 55.887 30.159 1.00 53.52 374 THR B C 1
ATOM 5046 O O . THR B 1 321 ? 41.588 56.083 29.394 1.00 53.91 374 THR B O 1
ATOM 5050 N N . LEU B 1 322 ? 40.445 56.605 31.262 1.00 55.44 375 LEU B N 1
ATOM 5051 C CA . LEU B 1 322 ? 41.266 57.775 31.599 1.00 57.07 375 LEU B CA 1
ATOM 5052 C C . LEU B 1 322 ? 41.481 57.901 33.106 1.00 58.39 375 LEU B C 1
ATOM 5053 O O . LEU B 1 322 ? 40.691 57.388 33.899 1.00 59.56 375 LEU B O 1
ATOM 5058 N N . ASP B 1 323 ? 42.549 58.596 33.492 1.00 59.41 376 ASP B N 1
ATOM 5059 C CA . ASP B 1 323 ? 42.848 58.837 34.906 1.00 60.93 376 ASP B CA 1
ATOM 5060 C C . ASP B 1 323 ? 41.744 59.672 35.552 1.00 59.48 376 ASP B C 1
ATOM 5061 O O . ASP B 1 323 ? 41.303 60.675 34.992 1.00 58.93 376 ASP B O 1
ATOM 5066 N N . GLY B 1 324 ? 41.293 59.238 36.725 1.00 59.30 377 GLY B N 1
ATOM 5067 C CA . GLY B 1 324 ? 40.194 59.890 37.428 1.00 59.99 377 GLY B CA 1
ATOM 5068 C C . GLY B 1 324 ? 38.813 59.404 37.018 1.00 61.32 377 GLY B C 1
ATOM 5069 O O . GLY B 1 324 ? 37.837 59.625 37.742 1.00 62.64 377 GLY B O 1
ATOM 5070 N N . VAL B 1 325 ? 38.722 58.739 35.866 1.00 60.64 378 VAL B N 1
ATOM 5071 C CA . VAL B 1 325 ? 37.445 58.258 35.351 1.00 59.84 378 VAL B CA 1
ATOM 5072 C C . VAL B 1 325 ? 37.342 56.746 35.569 1.00 57.69 378 VAL B C 1
ATOM 5073 O O . VAL B 1 325 ? 36.589 56.293 36.434 1.00 57.40 378 VAL B O 1
ATOM 5077 N N . SER B 1 326 ? 38.108 55.976 34.799 1.00 55.90 379 SER B N 1
ATOM 5078 C CA . SER B 1 326 ? 38.074 54.517 34.877 1.00 56.00 379 SER B CA 1
ATOM 5079 C C . SER B 1 326 ? 39.284 53.893 34.191 1.00 54.84 379 SER B C 1
ATOM 5080 O O . SER B 1 326 ? 39.694 54.345 33.127 1.00 53.20 379 SER B O 1
ATOM 5083 N N . VAL B 1 327 ? 39.845 52.856 34.809 1.00 56.88 380 VAL B N 1
ATOM 5084 C CA . VAL B 1 327 ? 40.988 52.132 34.248 1.00 58.19 380 VAL B CA 1
ATOM 5085 C C . VAL B 1 327 ? 40.854 50.639 34.548 1.00 58.39 380 VAL B C 1
ATOM 5086 O O . VAL B 1 327 ? 40.327 50.251 35.592 1.00 58.59 380 VAL B O 1
ATOM 5090 N N . VAL B 1 328 ? 41.328 49.812 33.619 1.00 59.48 381 VAL B N 1
ATOM 5091 C CA . VAL B 1 328 ? 41.311 48.362 33.781 1.00 60.83 381 VAL B CA 1
ATOM 5092 C C . VAL B 1 328 ? 42.713 47.864 34.111 1.00 61.63 381 VAL B C 1
ATOM 5093 O O . VAL B 1 328 ? 43.689 48.317 33.517 1.00 63.01 381 VAL B O 1
ATOM 5097 N N . VAL B 1 329 ? 42.803 46.932 35.056 1.00 62.38 382 VAL B N 1
ATOM 5098 C CA . VAL B 1 329 ? 44.077 46.310 35.422 1.00 64.31 382 VAL B CA 1
ATOM 5099 C C . VAL B 1 329 ? 43.904 44.802 35.587 1.00 67.16 382 VAL B C 1
ATOM 5100 O O . VAL B 1 329 ? 42.788 44.314 35.754 1.00 67.74 382 VAL B O 1
ATOM 5104 N N . ASP B 1 330 ? 45.018 44.077 35.548 1.00 71.07 383 ASP B N 1
ATOM 5105 C CA . ASP B 1 330 ? 44.992 42.608 35.537 1.00 74.53 383 ASP B CA 1
ATOM 5106 C C . ASP B 1 330 ? 44.922 41.948 36.923 1.00 73.69 383 ASP B C 1
ATOM 5107 O O . ASP B 1 330 ? 44.774 40.728 37.013 1.00 71.93 383 ASP B O 1
ATOM 5112 N N . SER B 1 331 ? 45.018 42.738 37.992 1.00 74.55 384 SER B N 1
ATOM 5113 C CA . SER B 1 331 ? 44.970 42.194 39.354 1.00 76.00 384 SER B CA 1
ATOM 5114 C C . SER B 1 331 ? 44.556 43.233 40.394 1.00 75.74 384 SER B C 1
ATOM 5115 O O . SER B 1 331 ? 44.591 44.437 40.136 1.00 76.62 384 SER B O 1
ATOM 5118 N N . VAL B 1 332 ? 44.198 42.747 41.579 1.00 75.94 385 VAL B N 1
ATOM 5119 C CA . VAL B 1 332 ? 43.742 43.604 42.676 1.00 76.71 385 VAL B CA 1
ATOM 5120 C C . VAL B 1 332 ? 44.920 44.366 43.291 1.00 78.10 385 VAL B C 1
ATOM 5121 O O . VAL B 1 332 ? 44.762 45.489 43.767 1.00 77.95 385 VAL B O 1
ATOM 5125 N N . ASP B 1 333 ? 46.100 43.755 43.271 1.00 80.13 386 ASP B N 1
ATOM 5126 C CA . ASP B 1 333 ? 47.317 44.410 43.742 1.00 84.08 386 ASP B CA 1
ATOM 5127 C C . ASP B 1 333 ? 47.653 45.631 42.901 1.00 81.51 386 ASP B C 1
ATOM 5128 O O . ASP B 1 333 ? 48.052 46.667 43.427 1.00 80.88 386 ASP B O 1
ATOM 5133 N N . LYS B 1 334 ? 47.531 45.478 41.587 1.00 80.66 387 LYS B N 1
ATOM 5134 C CA . LYS B 1 334 ? 47.735 46.582 40.653 1.00 79.75 387 LYS B CA 1
ATOM 5135 C C . LYS B 1 334 ? 46.725 47.704 40.883 1.00 76.32 387 LYS B C 1
ATOM 5136 O O . LYS B 1 334 ? 47.054 48.879 40.725 1.00 75.18 387 LYS B O 1
ATOM 5142 N N . ALA B 1 335 ? 45.500 47.334 41.252 1.00 74.59 388 ALA B N 1
ATOM 5143 C CA . ALA B 1 335 ? 44.441 48.305 41.531 1.00 73.89 388 ALA B CA 1
ATOM 5144 C C . ALA B 1 335 ? 44.772 49.187 42.732 1.00 73.01 388 ALA B C 1
ATOM 5145 O O . ALA B 1 335 ? 44.549 50.397 42.696 1.00 71.09 388 ALA B O 1
ATOM 5147 N N . LEU B 1 336 ? 45.302 48.575 43.790 1.00 73.97 389 LEU B N 1
ATOM 5148 C CA . LEU B 1 336 ? 45.687 49.307 44.998 1.00 74.84 389 LEU B CA 1
ATOM 5149 C C . LEU B 1 336 ? 46.821 50.291 44.710 1.00 74.46 389 LEU B C 1
ATOM 5150 O O . LEU B 1 336 ? 46.772 51.444 45.138 1.00 73.20 389 LEU B O 1
ATOM 5155 N N . SER B 1 337 ? 47.831 49.828 43.978 1.00 75.86 390 SER B N 1
ATOM 5156 C CA . SER B 1 337 ? 48.958 50.671 43.575 1.00 77.32 390 SER B CA 1
ATOM 5157 C C . SER B 1 337 ? 48.482 51.913 42.825 1.00 77.48 390 SER B C 1
ATOM 5158 O O . SER B 1 337 ? 48.912 53.029 43.123 1.00 78.26 390 SER B O 1
ATOM 5161 N N . LEU B 1 338 ? 47.593 51.711 41.855 1.00 78.34 391 LEU B N 1
ATOM 5162 C CA . LEU B 1 338 ? 47.049 52.815 41.063 1.00 78.61 391 LEU B CA 1
ATOM 5163 C C . LEU B 1 338 ? 46.159 53.720 41.914 1.00 77.62 391 LEU B C 1
ATOM 5164 O O . LEU B 1 338 ? 46.153 54.937 41.731 1.00 78.07 391 LEU B O 1
ATOM 5169 N N . LEU B 1 339 ? 45.410 53.123 42.839 1.00 77.42 392 LEU B N 1
ATOM 5170 C CA . LEU B 1 339 ? 44.572 53.887 43.768 1.00 78.74 392 LEU B CA 1
ATOM 5171 C C . LEU B 1 339 ? 45.397 54.959 44.486 1.00 80.59 392 LEU B C 1
ATOM 5172 O O . LEU B 1 339 ? 44.966 56.108 44.604 1.00 80.59 392 LEU B O 1
ATOM 5177 N N . LEU B 1 340 ? 46.587 54.580 44.948 1.00 82.25 393 LEU B N 1
ATOM 5178 C CA . LEU B 1 340 ? 47.463 55.498 45.675 1.00 83.82 393 LEU B CA 1
ATOM 5179 C C . LEU B 1 340 ? 47.934 56.652 44.790 1.00 83.35 393 LEU B C 1
ATOM 5180 O O . LEU B 1 340 ? 47.968 57.802 45.236 1.00 84.08 393 LEU B O 1
ATOM 5185 N N . GLU B 1 341 ? 48.292 56.346 43.543 1.00 82.10 394 GLU B N 1
ATOM 5186 C CA . GLU B 1 341 ? 48.653 57.382 42.569 1.00 81.44 394 GLU B CA 1
ATOM 5187 C C . GLU B 1 341 ? 47.504 58.366 42.376 1.00 80.06 394 GLU B C 1
ATOM 5188 O O . GLU B 1 341 ? 47.723 59.573 42.256 1.00 78.95 394 GLU B O 1
ATOM 5194 N N . TRP B 1 342 ? 46.284 57.836 42.338 1.00 80.05 395 TRP B N 1
ATOM 5195 C CA . TRP B 1 342 ? 45.078 58.651 42.187 1.00 80.01 395 TRP B CA 1
ATOM 5196 C C . TRP B 1 342 ? 44.823 59.512 43.419 1.00 78.06 395 TRP B C 1
ATOM 5197 O O . TRP B 1 342 ? 44.367 60.650 43.301 1.00 77.47 395 TRP B O 1
ATOM 5208 N N . ASN B 1 343 ? 45.118 58.964 44.594 1.00 78.73 396 ASN B N 1
ATOM 5209 C CA . ASN B 1 343 ? 44.955 59.694 45.851 1.00 80.47 396 ASN B CA 1
ATOM 5210 C C . ASN B 1 343 ? 45.873 60.914 45.923 1.00 80.18 396 ASN B C 1
ATOM 5211 O O . ASN B 1 343 ? 45.419 62.016 46.231 1.00 80.42 396 ASN B O 1
ATOM 5216 N N . GLU B 1 344 ? 47.156 60.717 45.625 1.00 80.23 397 GLU B N 1
ATOM 5217 C CA . GLU B 1 344 ? 48.123 61.818 45.638 1.00 81.06 397 GLU B CA 1
ATOM 5218 C C . GLU B 1 344 ? 47.911 62.794 44.478 1.00 79.90 397 GLU B C 1
ATOM 5219 O O . GLU B 1 344 ? 48.316 63.952 44.559 1.00 78.31 397 GLU B O 1
ATOM 5225 N N . ALA B 1 345 ? 47.281 62.322 43.405 1.00 78.76 398 ALA B N 1
ATOM 5226 C CA . ALA B 1 345 ? 46.866 63.195 42.307 1.00 78.51 398 ALA B CA 1
ATOM 5227 C C . ALA B 1 345 ? 45.598 63.970 42.669 1.00 77.91 398 ALA B C 1
ATOM 5228 O O . ALA B 1 345 ? 45.337 65.039 42.115 1.00 79.52 398 ALA B O 1
ATOM 5230 N N . GLY B 1 346 ? 44.812 63.428 43.596 1.00 77.07 399 GLY B N 1
ATOM 5231 C CA . GLY B 1 346 ? 43.574 64.065 44.038 1.00 76.58 399 GLY B CA 1
ATOM 5232 C C . GLY B 1 346 ? 42.420 63.798 43.091 1.00 76.25 399 GLY B C 1
ATOM 5233 O O . GLY B 1 346 ? 41.529 64.635 42.936 1.00 75.08 399 GLY B O 1
ATOM 5234 N N . TYR B 1 347 ? 42.428 62.619 42.467 1.00 76.48 400 TYR B N 1
ATOM 5235 C CA . TYR B 1 347 ? 41.372 62.236 41.527 1.00 76.25 400 TYR B CA 1
ATOM 5236 C C . TYR B 1 347 ? 40.076 61.815 42.228 1.00 77.10 400 TYR B C 1
ATOM 5237 O O . TYR B 1 347 ? 39.050 61.628 41.573 1.00 78.05 400 TYR B O 1
ATOM 5246 N N . PHE B 1 348 ? 40.124 61.654 43.548 1.00 79.46 401 PHE B N 1
ATOM 5247 C CA . PHE B 1 348 ? 38.919 61.411 44.334 1.00 79.54 401 PHE B CA 1
ATOM 5248 C C . PHE B 1 348 ? 39.001 62.098 45.689 1.00 79.47 401 PHE B C 1
ATOM 5249 O O . PHE B 1 348 ? 38.145 61.888 46.544 1.00 81.55 401 PHE B O 1
#

GO terms:
  GO:0005794 Golgi apparatus (C, IDA)
  GO:0051072 4,6-pyruvylated galactose residue biosynthetic process (P, IDA)
  GO:0046919 pyruvyltransferase activity (F, IDA)
  GO:0009272 fungal-type cell wall biogenesis (P, IC)
  GO:0005737 cytoplasm (C, HDA)
  GO:0005794 Golgi apparatus (C, HDA)
  GO:0051072 4,6-pyruvylated galactose residue biosynthetic process (P, IMP)

Foldseek 3Di:
DAFLQDLPGVLSVLLLVLLVVQLVQLLVVCLVLLPQAAEEEEAAQALAQDQLLLLLVVLVVVSCVVSNHYYQYYDNFPVPDDLVVVCVSCVPPDQSHYEYEYRAEAQAEDVHVRSLVRVLVNCVSPPDGQYEYQAYQYDYPDPVVLVVSQVSCQVHLNYAYEHAFDVSQVVCCVSRVVRHHYYYGHRSSSNVRADQVLLVVAEADFAEEEQEDDDDDPPPPGGYDDDHSHPDAPPLSVDPVRDSNSRSVRSNSVLLSVLSNYQEYEHQAQSSLVSCLRNNRHYEYEDQDDPQRRNRNCVGRPPSQCDQLRYHYDHDPVVRVVSVVVSVVSSSD/DFLQVLVRVLSVLLLVLLVVQLVQLLVVCLVLLPLAAEEEEAAQALAQDQLLLLLVVLVVVSCVVSNHYYQYYDNFPVPDDLVVVCVSCVPPDQSHYEYEYRAEAQAEDVHVRSLVRVLVNCVSPPDGQAEYQAYQYDYPDPVVLVVSQVSCQVHLNYAYEHAFDVSQVVCCVSRVVRHHYYYGHRSSSNVRADQVLLVVAEADFAEEEQEVCPPVDGGYDDDHSHPDAPPLSVDPPHDSNSRSVRSNSVLLSVLSNYQEYEHQAQSSLVSCLRNNRHYEYEDQDDPCNRPRNCVGRPPSQCDQLRYHYDHDPVVRVVVVVVSVVSVSD

Organism: Schizosaccharomyces pombe (strain 972 / ATCC 24843) (NCBI:txid284812)